Protein 3AHP (pdb70)

InterPro domains:
  IPR004323 Divalent ion tolerance protein, CutA [PF03091] (8-104)
  IPR004323 Divalent ion tolerance protein, CutA [PTHR23419] (7-106)
  IPR011322 Nitrogen regulatory PII-like, alpha/beta [SSF54913] (3-105)
  IPR015867 Nitrogen regulatory protein PII/ATP phosphoribosyltransferase, C-terminal [G3DSA:3.30.70.120] (1-108)

Sequence (640 aa):
KPEQLLIFTTCPDADIACRIATALVEAKLAACVQIGQAVESIYQWDNNICQSHEVPMQIKCMTTDYPAIEQLVITMHPYEVPEFIATPIIGGFGPYLQWIKDNSPSYKPEQLLIFTTCPDADIACRIATALVEAKLAACVQIGQAVESIYQWDNNICQSHEVPMQIKCMTTDYPAIEQLVITMHPYEVPEFIATPIIGGFGPYLQWIKDNSPSYKPEQLLIFTTCPDADIACRIATALVEAKLAACVQIGQAVESIYQWDNNICQSHEVPMQIKCMTTDYPAIEQLVITMHPYEVPEFIATPIIGGFGPYLQWIKDNSPSKPEQLLIFTTCPDADIACRIATALVEAKLAACVQIGQAVESIYQWDNNICQSHEVPMQIKCMTTDYPAIEQLVITMHPYEVPEFIATPIIGGFGPYLQWIKDNSPSYKPEQLLIFTTCPDADIACRIATALVEAKLAACVQIGQAVESIYQWDNNICQSHEVPMQIKCMTTDYPAIEQLVITMHPYEVPEFIATPIIGGFGPYLQWIKDNSPSYKPEQLLIFTTCPDADIACRIATALVEAKLAACVQIGQAVESIYQWDNNICQSHEVPMQIKCMTTDYPAIEQLVITMHPYEVPEFIATPIIGGFGPYLQWIKDNSPS

Organism: NCBI:txid117911

Radius of gyration: 30.04 Å; Cα contacts (8 Å, |Δi|>4): 1533; chains: 6; bounding box: 84×56×71 Å

Foldseek 3Di:
DAQKKKKKFKAQDPVLVVVLQVVCVVVLQFLDKDKDAWDWDWDADPVDIDTGIIIMMITIATPVSVVVNVVSCQVSGPDNDTDMDIDHDDDDPVVVVVSRVVRDPD/DDAQKKKKKFKALDDVLVVVLQVVCCVVLQFVDKDKDAWDWDWDADPRDIDIGIIIMMITIATPVSVVVSCVSSCVSGPDNDTDMDIDHDPDDDPVVVVSRVVSRDD/DAAFKKKKKFKALDVVLVVVLQVVCVVVLLFLHKDKDPWDWDWDDDDPDIDIGTIIMMITIAGPVSVVVSCVSSQVSGPDRPTRIDIDHDDDDPVVVVVSRVVSHDD/DAFKKKKKFKAQDPVLQVVLQCVCVVLLLFVDKDKDAWDWDWDADPNDIDIGIIIMMITIATPVSVVVSCVSVCVSGPDVDTDIDIDDDPDDDVVVVVSRVVSPPD/DQAQKKKKKFKAQDVVLVVVLQVVCVVVLQFVDKDKDAWDWDWDADPNDIDIGIIIMMITIAGPVSVVVSCVSSCVSGPDVDTRMDIDHDPDDDVVVVVSRVVSHDD/DAAQKKKKKFKALDPVLVVVLQVVCVVQLQFVHKDKDDKDWDWDDDDPDTDIGIIIMMITIATPVSVVVSVVRSQVSGPDHDTRIDIDHDDDDDPVVVVSRVVSHPD

B-factor: mean 35.05, std 13.84, range [2.99, 94.91]

Structure (mmCIF, N/CA/C/O backbone):
data_3AHP
#
_entry.id   3AHP
#
_cell.length_a   134.671
_cell.length_b   134.671
_cell.length_c   128.410
_cell.angle_alpha   90.00
_cell.angle_beta   90.00
_cell.angle_gamma   90.00
#
_symmetry.space_group_name_H-M   'P 41 21 2'
#
loop_
_entity.id
_entity.type
_entity.pdbx_description
1 polymer CutA1
2 water water
#
loop_
_atom_site.group_PDB
_atom_site.id
_atom_site.type_symbol
_atom_site.label_atom_id
_atom_site.label_alt_id
_atom_site.label_comp_id
_atom_site.label_asym_id
_atom_site.label_entity_id
_atom_site.label_seq_id
_atom_site.pdbx_PDB_ins_code
_atom_site.Cartn_x
_atom_site.Cartn_y
_atom_site.Cartn_z
_atom_site.occupancy
_atom_site.B_iso_or_equiv
_atom_site.auth_seq_id
_atom_site.auth_comp_id
_atom_site.auth_asym_id
_atom_site.auth_atom_id
_atom_site.pdbx_PDB_model_num
ATOM 1 N N . LYS A 1 3 ? 50.261 -26.656 9.310 1.00 53.13 3 LYS A N 1
ATOM 2 C CA . LYS A 1 3 ? 49.154 -26.719 8.314 1.00 53.83 3 LYS A CA 1
ATOM 3 C C . LYS A 1 3 ? 47.911 -25.958 8.790 1.00 51.11 3 LYS A C 1
ATOM 4 O O . LYS A 1 3 ? 47.386 -26.238 9.852 1.00 51.31 3 LYS A O 1
ATOM 10 N N . PRO A 1 4 ? 47.449 -24.981 8.000 1.00 48.98 4 PRO A N 1
ATOM 11 C CA . PRO A 1 4 ? 46.547 -23.927 8.475 1.00 46.80 4 PRO A CA 1
ATOM 12 C C . PRO A 1 4 ? 45.141 -24.412 8.837 1.00 45.14 4 PRO A C 1
ATOM 13 O O . PRO A 1 4 ? 44.641 -25.372 8.246 1.00 44.30 4 PRO A O 1
ATOM 17 N N . GLU A 1 5 ? 44.497 -23.729 9.778 1.00 43.41 5 GLU A N 1
ATOM 18 C CA . GLU A 1 5 ? 43.072 -23.930 9.991 1.00 42.45 5 GLU A CA 1
ATOM 19 C C . GLU A 1 5 ? 42.261 -23.440 8.790 1.00 39.68 5 GLU A C 1
ATOM 20 O O . GLU A 1 5 ? 41.280 -24.059 8.409 1.00 40.45 5 GLU A O 1
ATOM 26 N N . GLN A 1 6 ? 42.714 -22.373 8.143 1.00 36.73 6 GLN A N 1
ATOM 27 C CA . GLN A 1 6 ? 41.918 -21.761 7.083 1.00 32.48 6 GLN A CA 1
ATOM 28 C C . GLN A 1 6 ? 42.647 -21.477 5.777 1.00 29.22 6 GLN A C 1
ATOM 29 O O . GLN A 1 6 ? 43.854 -21.367 5.754 1.00 27.22 6 GLN A O 1
ATOM 35 N N . LEU A 1 7 ? 41.893 -21.437 4.682 1.00 28.44 7 LEU A N 1
ATOM 36 C CA . LEU A 1 7 ? 42.463 -21.245 3.353 1.00 27.90 7 LEU A CA 1
ATOM 37 C C . LEU A 1 7 ? 41.853 -20.083 2.584 1.00 27.46 7 LEU A C 1
ATOM 38 O O . LEU A 1 7 ? 40.668 -19.750 2.744 1.00 26.67 7 LEU A O 1
ATOM 43 N N . LEU A 1 8 ? 42.676 -19.503 1.714 1.00 27.90 8 LEU A N 1
ATOM 44 C CA . LEU A 1 8 ? 42.211 -18.582 0.678 1.00 27.44 8 LEU A CA 1
ATOM 45 C C . LEU A 1 8 ? 42.372 -19.275 -0.667 1.00 26.46 8 LEU A C 1
ATOM 46 O O . LEU A 1 8 ? 43.460 -19.715 -1.004 1.00 27.45 8 LEU A O 1
ATOM 51 N N . ILE A 1 9 ? 41.267 -19.513 -1.360 1.00 26.01 9 ILE A N 1
ATOM 52 C CA . ILE A 1 9 ? 41.299 -20.278 -2.602 1.00 25.00 9 ILE A CA 1
ATOM 53 C C . ILE A 1 9 ? 41.069 -19.355 -3.790 1.00 25.59 9 ILE A C 1
ATOM 54 O O . ILE A 1 9 ? 40.103 -18.587 -3.803 1.00 26.17 9 ILE A O 1
ATOM 59 N N . PHE A 1 10 ? 41.947 -19.435 -4.784 1.00 24.14 10 PHE A N 1
ATOM 60 C CA . PHE A 1 10 ? 41.786 -18.664 -6.008 1.00 25.77 10 PHE A CA 1
ATOM 61 C C . PHE A 1 10 ? 41.257 -19.540 -7.144 1.00 27.01 10 PHE A C 1
ATOM 62 O O . PHE A 1 10 ? 41.690 -20.679 -7.349 1.00 26.96 10 PHE A O 1
ATOM 70 N N . THR A 1 11 ? 40.309 -19.006 -7.890 1.00 27.94 11 THR A N 1
ATOM 71 C CA . THR A 1 11 ? 39.764 -19.759 -8.999 1.00 28.91 11 THR A CA 1
ATOM 72 C C . THR A 1 11 ? 39.202 -18.812 -10.031 1.00 29.47 11 THR A C 1
ATOM 73 O O . THR A 1 11 ? 39.084 -17.613 -9.798 1.00 28.01 11 THR A O 1
ATOM 77 N N . THR A 1 12 ? 38.836 -19.377 -11.168 1.00 32.31 12 THR A N 1
ATOM 78 C CA . THR A 1 12 ? 38.462 -18.599 -12.323 1.00 33.64 12 THR A CA 1
ATOM 79 C C . THR A 1 12 ? 37.256 -19.258 -12.978 1.00 33.41 12 THR A C 1
ATOM 80 O O . THR A 1 12 ? 37.198 -20.466 -13.069 1.00 33.83 12 THR A O 1
ATOM 84 N N . CYS A 1 13 ? 36.243 -18.470 -13.319 1.00 36.08 13 CYS A N 1
ATOM 85 C CA . CYS A 1 13 ? 35.157 -18.940 -14.188 1.00 37.67 13 CYS A CA 1
ATOM 86 C C . CYS A 1 13 ? 35.152 -18.214 -15.527 1.00 38.29 13 CYS A C 1
ATOM 87 O O . CYS A 1 13 ? 35.566 -17.067 -15.589 1.00 38.94 13 CYS A O 1
ATOM 90 N N . PRO A 1 14 ? 34.597 -18.848 -16.581 1.00 39.30 14 PRO A N 1
ATOM 91 C CA . PRO A 1 14 ? 34.587 -18.276 -17.932 1.00 38.32 14 PRO A CA 1
ATOM 92 C C . PRO A 1 14 ? 33.698 -17.042 -18.054 1.00 37.64 14 PRO A C 1
ATOM 93 O O . PRO A 1 14 ? 33.968 -16.170 -18.874 1.00 37.80 14 PRO A O 1
ATOM 97 N N . ASP A 1 15 ? 32.631 -16.977 -17.273 1.00 37.55 15 ASP A N 1
ATOM 98 C CA . ASP A 1 15 ? 31.822 -15.752 -17.238 1.00 39.05 15 ASP A CA 1
ATOM 99 C C . ASP A 1 15 ? 31.210 -15.495 -15.843 1.00 37.71 15 ASP A C 1
ATOM 100 O O . ASP A 1 15 ? 31.243 -16.373 -14.979 1.00 36.40 15 ASP A O 1
ATOM 105 N N . ALA A 1 16 ? 30.677 -14.291 -15.634 1.00 37.07 16 ALA A N 1
ATOM 106 C CA . ALA A 1 16 ? 30.130 -13.886 -14.332 1.00 39.13 16 ALA A CA 1
ATOM 107 C C . ALA A 1 16 ? 28.938 -14.731 -13.860 1.00 40.04 16 ALA A C 1
ATOM 108 O O . ALA A 1 16 ? 28.783 -14.972 -12.661 1.00 38.51 16 ALA A O 1
ATOM 110 N N . ASP A 1 17 ? 28.098 -15.154 -14.807 1.00 41.82 17 ASP A N 1
ATOM 111 C CA . ASP A 1 17 ? 26.918 -15.954 -14.501 1.00 43.35 17 ASP A CA 1
ATOM 112 C C . ASP A 1 17 ? 27.292 -17.321 -13.937 1.00 42.70 17 ASP A C 1
ATOM 113 O O . ASP A 1 17 ? 26.768 -17.727 -12.900 1.00 42.80 17 ASP A O 1
ATOM 118 N N . ILE A 1 18 ? 28.249 -18.002 -14.556 1.00 41.53 18 ILE A N 1
ATOM 119 C CA . ILE A 1 18 ? 28.646 -19.283 -14.000 1.00 41.77 18 ILE A CA 1
ATOM 120 C C . ILE A 1 18 ? 29.364 -19.145 -12.661 1.00 40.58 18 ILE A C 1
ATOM 121 O O . ILE A 1 18 ? 29.214 -19.990 -11.782 1.00 41.99 18 ILE A O 1
ATOM 126 N N . ALA A 1 19 ? 30.088 -18.050 -12.478 1.00 39.60 19 ALA A N 1
ATOM 127 C CA . ALA A 1 19 ? 30.827 -17.828 -11.238 1.00 37.61 19 ALA A CA 1
ATOM 128 C C . ALA A 1 19 ? 29.867 -17.580 -10.102 1.00 36.11 19 ALA A C 1
ATOM 129 O O . ALA A 1 19 ? 29.984 -18.170 -9.047 1.00 36.23 19 ALA A O 1
ATOM 131 N N . CYS A 1 20 ? 28.908 -16.703 -10.337 1.00 36.16 20 CYS A N 1
ATOM 132 C CA . CYS A 1 20 ? 27.920 -16.348 -9.340 1.00 37.49 20 CYS A CA 1
ATOM 133 C C . CYS A 1 20 ? 27.056 -17.549 -8.918 1.00 37.81 20 CYS A C 1
ATOM 134 O O . CYS A 1 20 ? 26.802 -17.767 -7.729 1.00 38.07 20 CYS A O 1
ATOM 137 N N . ARG A 1 21 ? 26.674 -18.388 -9.869 1.00 37.55 21 ARG A N 1
ATOM 138 C CA . ARG A 1 21 ? 25.899 -19.543 -9.491 1.00 37.86 21 ARG A CA 1
ATOM 139 C C . ARG A 1 21 ? 26.699 -20.662 -8.809 1.00 36.36 21 ARG A C 1
ATOM 140 O O . ARG A 1 21 ? 26.192 -21.317 -7.897 1.00 36.43 21 ARG A O 1
ATOM 148 N N . ILE A 1 22 ? 27.995 -20.730 -9.086 1.00 34.68 22 ILE A N 1
ATOM 149 C CA . ILE A 1 22 ? 28.895 -21.554 -8.267 1.00 33.97 22 ILE A CA 1
ATOM 150 C C . ILE A 1 22 ? 29.185 -20.982 -6.866 1.00 34.33 22 ILE A C 1
ATOM 151 O O . ILE A 1 22 ? 29.295 -21.725 -5.895 1.00 34.70 22 ILE A O 1
ATOM 156 N N . ALA A 1 23 ? 29.352 -19.670 -6.763 1.00 34.20 23 ALA A N 1
ATOM 157 C CA . ALA A 1 23 ? 29.516 -19.046 -5.451 1.00 34.12 23 ALA A CA 1
ATOM 158 C C . ALA A 1 23 ? 28.299 -19.301 -4.558 1.00 34.19 23 ALA A C 1
ATOM 159 O O . ALA A 1 23 ? 28.449 -19.527 -3.361 1.00 33.12 23 ALA A O 1
ATOM 161 N N . THR A 1 24 ? 27.102 -19.209 -5.139 1.00 34.40 24 THR A N 1
ATOM 162 C CA . THR A 1 24 ? 25.860 -19.322 -4.381 1.00 34.73 24 THR A CA 1
ATOM 163 C C . THR A 1 24 ? 25.690 -20.732 -3.841 1.00 34.39 24 THR A C 1
ATOM 164 O O . THR A 1 24 ? 25.320 -20.924 -2.686 1.00 35.17 24 THR A O 1
ATOM 168 N N . ALA A 1 25 ? 26.018 -21.698 -4.650 1.00 33.17 25 ALA A N 1
ATOM 169 C CA . ALA A 1 25 ? 26.005 -23.056 -4.234 1.00 32.39 25 ALA A CA 1
ATOM 170 C C . ALA A 1 25 ? 26.909 -23.270 -3.071 1.00 31.95 25 ALA A C 1
ATOM 171 O O . ALA A 1 25 ? 26.556 -23.879 -2.128 1.00 33.21 25 ALA A O 1
ATOM 173 N N . LEU A 1 26 ? 28.092 -22.744 -3.148 1.00 20.00 26 LEU A N 1
ATOM 174 C CA . LEU A 1 26 ? 29.117 -23.058 -2.213 1.00 20.00 26 LEU A CA 1
ATOM 175 C C . LEU A 1 26 ? 28.778 -22.395 -0.904 1.00 20.00 26 LEU A C 1
ATOM 176 O O . LEU A 1 26 ? 29.218 -22.793 0.123 1.00 32.65 26 LEU A O 1
ATOM 181 N N . VAL A 1 27 ? 27.980 -21.362 -0.946 1.00 33.58 27 VAL A N 1
ATOM 182 C CA . VAL A 1 27 ? 27.637 -20.694 0.261 1.00 35.87 27 VAL A CA 1
ATOM 183 C C . VAL A 1 27 ? 26.315 -21.090 0.851 1.00 37.12 27 VAL A C 1
ATOM 184 O O . VAL A 1 27 ? 26.141 -21.060 2.031 1.00 38.91 27 VAL A O 1
ATOM 188 N N . GLU A 1 28 ? 25.395 -21.504 0.009 1.00 37.73 28 GLU A N 1
ATOM 189 C CA . GLU A 1 28 ? 24.196 -22.252 0.397 1.00 37.04 28 GLU A CA 1
ATOM 190 C C . GLU A 1 28 ? 24.566 -23.540 1.109 1.00 35.06 28 GLU A C 1
ATOM 191 O O . GLU A 1 28 ? 23.898 -23.947 2.052 1.00 36.10 28 GLU A O 1
ATOM 197 N N . ALA A 1 29 ? 25.649 -24.166 0.669 1.00 33.06 29 ALA A N 1
ATOM 198 C CA . ALA A 1 29 ? 26.084 -25.427 1.240 1.00 31.00 29 ALA A CA 1
ATOM 199 C C . ALA A 1 29 ? 26.917 -25.186 2.497 1.00 30.57 29 ALA A C 1
ATOM 200 O O . ALA A 1 29 ? 27.395 -26.126 3.126 1.00 29.90 29 ALA A O 1
ATOM 202 N N . LYS A 1 30 ? 27.102 -23.915 2.846 1.00 31.05 30 LYS A N 1
ATOM 203 C CA . LYS A 1 30 ? 27.914 -23.516 4.002 1.00 30.87 30 LYS A CA 1
ATOM 204 C C . LYS A 1 30 ? 29.340 -24.060 3.922 1.00 30.82 30 LYS A C 1
ATOM 205 O O . LYS A 1 30 ? 29.947 -24.412 4.938 1.00 30.53 30 LYS A O 1
ATOM 211 N N . LEU A 1 31 ? 29.869 -24.134 2.703 1.00 30.81 31 LEU A N 1
ATOM 212 C CA . LEU A 1 31 ? 31.196 -24.689 2.493 1.00 31.23 31 LEU A CA 1
ATOM 213 C C . LEU A 1 31 ? 32.187 -23.531 2.414 1.00 32.27 31 LEU A C 1
ATOM 214 O O . LEU A 1 31 ? 33.328 -23.627 2.879 1.00 32.76 31 LEU A O 1
ATOM 219 N N . ALA A 1 32 ? 31.707 -22.395 1.929 1.00 31.75 32 ALA A N 1
ATOM 220 C CA . ALA A 1 32 ? 32.472 -21.176 2.055 1.00 32.67 32 ALA A CA 1
ATOM 221 C C . ALA A 1 32 ? 31.671 -20.110 2.789 1.00 32.36 32 ALA A C 1
ATOM 222 O O . ALA A 1 32 ? 30.453 -19.974 2.586 1.00 30.48 32 ALA A O 1
ATOM 224 N N . ALA A 1 33 ? 32.380 -19.377 3.647 1.00 31.79 33 ALA A N 1
ATOM 225 C CA . ALA A 1 33 ? 31.810 -18.309 4.449 1.00 31.62 33 ALA A CA 1
ATOM 226 C C . ALA A 1 33 ? 31.520 -17.131 3.545 1.00 31.89 33 ALA A C 1
ATOM 227 O O . ALA A 1 33 ? 30.493 -16.466 3.667 1.00 33.20 33 ALA A O 1
ATOM 229 N N . CYS A 1 34 ? 32.439 -16.901 2.617 1.00 31.18 34 CYS A N 1
ATOM 230 C CA . CYS A 1 34 ? 32.361 -15.795 1.705 1.00 30.69 34 CYS A CA 1
ATOM 231 C C . CYS A 1 34 ? 33.091 -16.143 0.410 1.00 30.32 34 CYS A C 1
ATOM 232 O O . CYS A 1 34 ? 34.181 -16.730 0.413 1.00 29.36 34 CYS A O 1
ATOM 235 N N . VAL A 1 35 ? 32.471 -15.771 -0.701 1.00 29.22 35 VAL A N 1
ATOM 236 C CA . VAL A 1 35 ? 33.103 -15.857 -1.993 1.00 28.28 35 VAL A CA 1
ATOM 237 C C . VAL A 1 35 ? 33.132 -14.478 -2.633 1.00 27.52 35 VAL A C 1
ATOM 238 O O . VAL A 1 35 ? 32.134 -13.763 -2.637 1.00 27.87 35 VAL A O 1
ATOM 242 N N . GLN A 1 36 ? 34.311 -14.078 -3.086 1.00 27.06 36 GLN A N 1
ATOM 243 C CA . GLN A 1 36 ? 34.485 -12.796 -3.756 1.00 26.60 36 GLN A CA 1
ATOM 244 C C . GLN A 1 36 ? 34.593 -13.043 -5.267 1.00 26.33 36 GLN A C 1
ATOM 245 O O . GLN A 1 36 ? 35.325 -13.924 -5.717 1.00 25.47 36 GLN A O 1
ATOM 251 N N . ILE A 1 37 ? 33.759 -12.359 -6.034 1.00 25.53 37 ILE A N 1
ATOM 252 C CA . ILE A 1 37 ? 33.859 -12.423 -7.468 1.00 25.82 37 ILE A CA 1
ATOM 253 C C . ILE A 1 37 ? 34.353 -11.105 -8.002 1.00 26.72 37 ILE A C 1
ATOM 254 O O . ILE A 1 37 ? 33.729 -10.066 -7.783 1.00 28.01 37 ILE A O 1
ATOM 259 N N . GLY A 1 38 ? 35.466 -11.153 -8.720 1.00 27.17 38 GLY A N 1
ATOM 260 C CA . GLY A 1 38 ? 36.072 -9.948 -9.250 1.00 25.65 38 GLY A CA 1
ATOM 261 C C . GLY A 1 38 ? 35.499 -9.650 -10.607 1.00 25.11 38 GLY A C 1
ATOM 262 O O . GLY A 1 38 ? 34.787 -10.466 -11.200 1.00 26.13 38 GLY A O 1
ATOM 263 N N . GLN A 1 39 ? 35.818 -8.476 -11.116 1.00 25.27 39 GLN A N 1
ATOM 264 C CA . GLN A 1 39 ? 35.507 -8.152 -12.485 1.00 23.90 39 GLN A CA 1
ATOM 265 C C . GLN A 1 39 ? 36.568 -8.740 -13.346 1.00 22.37 39 GLN A C 1
ATOM 266 O O . GLN A 1 39 ? 37.575 -9.215 -12.847 1.00 23.06 39 GLN A O 1
ATOM 272 N N . ALA A 1 40 ? 36.286 -8.794 -14.635 1.00 22.99 40 ALA A N 1
ATOM 273 C CA . ALA A 1 40 ? 37.030 -9.631 -15.566 1.00 22.65 40 ALA A CA 1
ATOM 274 C C . ALA A 1 40 ? 38.545 -9.376 -15.623 1.00 22.05 40 ALA A C 1
ATOM 275 O O . ALA A 1 40 ? 39.068 -8.286 -15.355 1.00 21.43 40 ALA A O 1
ATOM 277 N N . VAL A 1 41 ? 39.205 -10.359 -16.181 1.00 22.43 41 VAL A N 1
ATOM 278 C CA . VAL A 1 41 ? 40.566 -10.627 -15.892 1.00 23.72 41 VAL A CA 1
ATOM 279 C C . VAL A 1 41 ? 41.033 -11.340 -17.149 1.00 25.27 41 VAL A C 1
ATOM 280 O O . VAL A 1 41 ? 40.259 -12.037 -17.794 1.00 23.98 41 VAL A O 1
ATOM 284 N N . GLU A 1 42 ? 42.225 -11.004 -17.608 1.00 28.65 42 GLU A N 1
ATOM 285 C CA . GLU A 1 42 ? 42.773 -11.648 -18.786 1.00 31.68 42 GLU A CA 1
ATOM 286 C C . GLU A 1 42 ? 43.752 -12.756 -18.371 1.00 31.35 42 GLU A C 1
ATOM 287 O O . GLU A 1 42 ? 44.694 -12.527 -17.616 1.00 32.19 42 GLU A O 1
ATOM 293 N N . SER A 1 43 ? 43.410 -13.991 -18.697 1.00 32.43 43 SER A N 1
ATOM 294 C CA . SER A 1 43 ? 44.313 -15.103 -18.449 1.00 33.57 43 SER A CA 1
ATOM 295 C C . SER A 1 43 ? 45.119 -15.422 -19.698 1.00 33.69 43 SER A C 1
ATOM 296 O O . SER A 1 43 ? 44.572 -15.517 -20.787 1.00 32.87 43 SER A O 1
ATOM 299 N N . ILE A 1 44 ? 46.425 -15.572 -19.534 1.00 35.33 44 ILE A N 1
ATOM 300 C CA . ILE A 1 44 ? 47.307 -15.878 -20.653 1.00 37.24 44 ILE A CA 1
ATOM 301 C C . ILE A 1 44 ? 48.047 -17.170 -20.357 1.00 39.02 44 ILE A C 1
ATOM 302 O O . ILE A 1 44 ? 48.640 -17.320 -19.293 1.00 38.16 44 ILE A O 1
ATOM 307 N N . TYR A 1 45 ? 47.964 -18.113 -21.292 1.00 43.57 45 TYR A N 1
ATOM 308 C CA . TYR A 1 45 ? 48.394 -19.499 -21.072 1.00 47.53 45 TYR A CA 1
ATOM 309 C C . TYR A 1 45 ? 48.676 -20.205 -22.411 1.00 50.31 45 TYR A C 1
ATOM 310 O O . TYR A 1 45 ? 48.277 -19.715 -23.472 1.00 48.71 45 TYR A O 1
ATOM 319 N N . GLN A 1 46 ? 49.355 -21.353 -22.351 1.00 54.64 46 GLN A N 1
ATOM 320 C CA . GLN A 1 46 ? 49.720 -22.115 -23.546 1.00 59.49 46 GLN A CA 1
ATOM 321 C C . GLN A 1 46 ? 48.887 -23.401 -23.626 1.00 62.97 46 GLN A C 1
ATOM 322 O O . GLN A 1 46 ? 48.804 -24.139 -22.640 1.00 62.49 46 GLN A O 1
ATOM 328 N N . TRP A 1 47 ? 48.246 -23.646 -24.775 1.00 67.61 47 TRP A N 1
ATOM 329 C CA . TRP A 1 47 ? 47.350 -24.812 -24.938 1.00 73.15 47 TRP A CA 1
ATOM 330 C C . TRP A 1 47 ? 47.733 -25.791 -26.046 1.00 74.04 47 TRP A C 1
ATOM 331 O O . TRP A 1 47 ? 47.669 -27.008 -25.849 1.00 74.61 47 TRP A O 1
ATOM 342 N N . ASP A 1 48 ? 48.014 -25.270 -27.238 1.00 75.44 48 ASP A N 1
ATOM 343 C CA . ASP A 1 48 ? 48.423 -26.117 -28.363 1.00 76.20 48 ASP A CA 1
ATOM 344 C C . ASP A 1 48 ? 49.921 -25.971 -28.633 1.00 75.93 48 ASP A C 1
ATOM 345 O O . ASP A 1 48 ? 50.372 -26.126 -29.768 1.00 76.09 48 ASP A O 1
ATOM 350 N N . ASN A 1 49 ? 50.684 -25.629 -27.600 1.00 74.98 49 ASN A N 1
ATOM 351 C CA . ASN A 1 49 ? 51.971 -24.993 -27.823 1.00 74.75 49 ASN A CA 1
ATOM 352 C C . ASN A 1 49 ? 51.756 -23.621 -28.488 1.00 74.29 49 ASN A C 1
ATOM 353 O O . ASN A 1 49 ? 52.672 -23.065 -29.121 1.00 74.26 49 ASN A O 1
ATOM 358 N N . ASN A 1 50 ? 50.527 -23.106 -28.360 1.00 72.63 50 ASN A N 1
ATOM 359 C CA . ASN A 1 50 ? 50.153 -21.759 -28.818 1.00 70.61 50 ASN A CA 1
ATOM 360 C C . ASN A 1 50 ? 49.680 -20.853 -27.666 1.00 69.38 50 ASN A C 1
ATOM 361 O O . ASN A 1 50 ? 49.165 -21.331 -26.655 1.00 69.13 50 ASN A O 1
ATOM 366 N N . ILE A 1 51 ? 49.799 -19.542 -27.867 1.00 67.55 51 ILE A N 1
ATOM 367 C CA . ILE A 1 51 ? 49.531 -18.549 -26.831 1.00 65.66 51 ILE A CA 1
ATOM 368 C C . ILE A 1 51 ? 48.056 -18.144 -26.844 1.00 63.57 51 ILE A C 1
ATOM 369 O O . ILE A 1 51 ? 47.583 -17.574 -27.818 1.00 63.32 51 ILE A O 1
ATOM 374 N N . CYS A 1 52 ? 47.346 -18.389 -25.745 1.00 61.25 52 CYS A N 1
ATOM 375 C CA . CYS A 1 52 ? 45.908 -18.118 -25.695 1.00 59.08 52 CYS A CA 1
ATOM 376 C C . CYS A 1 52 ? 45.530 -17.005 -24.739 1.00 56.36 52 CYS A C 1
ATOM 377 O O . CYS A 1 52 ? 46.233 -16.736 -23.769 1.00 55.91 52 CYS A O 1
ATOM 380 N N . GLN A 1 53 ? 44.357 -16.437 -24.973 1.00 54.40 53 GLN A N 1
ATOM 381 C CA . GLN A 1 53 ? 43.881 -15.285 -24.236 1.00 53.37 53 GLN A CA 1
ATOM 382 C C . GLN A 1 53 ? 42.379 -15.450 -23.989 1.00 51.92 53 GLN A C 1
ATOM 383 O O . GLN A 1 53 ? 41.562 -15.177 -24.872 1.00 52.86 53 GLN A O 1
ATOM 389 N N . SER A 1 54 ? 42.022 -15.906 -22.792 1.00 49.38 54 SER A N 1
ATOM 390 C CA . SER A 1 54 ? 40.627 -15.952 -22.351 1.00 46.31 54 SER A CA 1
ATOM 391 C C . SER A 1 54 ? 40.250 -14.824 -21.385 1.00 44.21 54 SER A C 1
ATOM 392 O O . SER A 1 54 ? 41.021 -14.472 -20.500 1.00 42.65 54 SER A O 1
ATOM 395 N N . HIS A 1 55 ? 39.030 -14.307 -21.526 1.00 43.73 55 HIS A N 1
ATOM 396 C CA . HIS A 1 55 ? 38.395 -13.465 -20.503 1.00 42.06 55 HIS A CA 1
ATOM 397 C C . HIS A 1 55 ? 37.572 -14.275 -19.498 1.00 39.40 55 HIS A C 1
ATOM 398 O O . HIS A 1 55 ? 36.711 -15.047 -19.870 1.00 41.44 55 HIS A O 1
ATOM 405 N N . GLU A 1 56 ? 37.823 -14.059 -18.225 1.00 37.88 56 GLU A N 1
ATOM 406 C CA . GLU A 1 56 ? 37.355 -14.893 -17.158 1.00 34.79 56 GLU A CA 1
ATOM 407 C C . GLU A 1 56 ? 37.007 -14.038 -15.980 1.00 33.36 56 GLU A C 1
ATOM 408 O O . GLU A 1 56 ? 37.414 -12.941 -15.916 1.00 32.58 56 GLU A O 1
ATOM 414 N N . VAL A 1 57 ? 36.217 -14.531 -15.047 1.00 20.00 57 VAL A N 1
ATOM 415 C CA . VAL A 1 57 ? 36.091 -13.849 -13.776 1.00 20.00 57 VAL A CA 1
ATOM 416 C C . VAL A 1 57 ? 36.685 -14.571 -12.622 1.00 20.00 57 VAL A C 1
ATOM 417 O O . VAL A 1 57 ? 36.518 -15.741 -12.464 1.00 31.29 57 VAL A O 1
ATOM 421 N N . PRO A 1 58 ? 37.386 -13.833 -11.801 1.00 30.20 58 PRO A N 1
ATOM 422 C CA . PRO A 1 58 ? 38.178 -14.454 -10.790 1.00 28.37 58 PRO A CA 1
ATOM 423 C C . PRO A 1 58 ? 37.361 -14.599 -9.543 1.00 27.82 58 PRO A C 1
ATOM 424 O O . PRO A 1 58 ? 36.477 -13.851 -9.267 1.00 26.04 58 PRO A O 1
ATOM 428 N N . MET A 1 59 ? 37.669 -15.624 -8.798 1.00 27.45 59 MET A N 1
ATOM 429 C CA . MET A 1 59 ? 36.959 -15.860 -7.551 1.00 27.51 59 MET A CA 1
ATOM 430 C C . MET A 1 59 ? 37.935 -16.069 -6.423 1.00 26.40 59 MET A C 1
ATOM 431 O O . MET A 1 59 ? 38.984 -16.698 -6.604 1.00 27.00 59 MET A O 1
ATOM 436 N N . GLN A 1 60 ? 37.581 -15.533 -5.261 1.00 25.73 60 GLN A N 1
ATOM 437 C CA . GLN A 1 60 ? 38.254 -15.857 -4.011 1.00 25.65 60 GLN A CA 1
ATOM 438 C C . GLN A 1 60 ? 37.295 -16.474 -2.995 1.00 25.49 60 GLN A C 1
ATOM 439 O O . GLN A 1 60 ? 36.276 -15.877 -2.646 1.00 24.41 60 GLN A O 1
ATOM 445 N N . ILE A 1 61 ? 37.705 -17.600 -2.429 1.00 25.11 61 ILE A N 1
ATOM 446 C CA . ILE A 1 61 ? 36.874 -18.340 -1.511 1.00 25.58 61 ILE A CA 1
ATOM 447 C C . ILE A 1 61 ? 37.574 -18.407 -0.168 1.00 26.93 61 ILE A C 1
ATOM 448 O O . ILE A 1 61 ? 38.740 -18.797 -0.082 1.00 26.94 61 ILE A O 1
ATOM 453 N N . LYS A 1 62 ? 36.875 -17.969 0.874 1.00 27.85 62 LYS A N 1
ATOM 454 C CA . LYS A 1 62 ? 37.393 -18.072 2.231 1.00 28.23 62 LYS A CA 1
ATOM 455 C C . LYS A 1 62 ? 36.663 -19.182 2.956 1.00 28.12 62 LYS A C 1
ATOM 456 O O . LYS A 1 62 ? 35.441 -19.257 2.931 1.00 28.77 62 LYS A O 1
ATOM 462 N N . CYS A 1 63 ? 37.425 -20.075 3.561 1.00 28.82 63 CYS A N 1
ATOM 463 C CA . CYS A 1 63 ? 36.892 -21.344 3.962 1.00 29.18 63 CYS A CA 1
ATOM 464 C C . CYS A 1 63 ? 37.802 -22.015 4.980 1.00 30.11 63 CYS A C 1
ATOM 465 O O . CYS A 1 63 ? 38.963 -21.632 5.147 1.00 28.64 63 CYS A O 1
ATOM 468 N N . MET A 1 64 ? 37.269 -23.044 5.633 1.00 31.24 64 MET A N 1
ATOM 469 C CA . MET A 1 64 ? 38.062 -23.889 6.517 1.00 30.45 64 MET A CA 1
ATOM 470 C C . MET A 1 64 ? 38.756 -24.973 5.703 1.00 30.08 64 MET A C 1
ATOM 471 O O . MET A 1 64 ? 38.182 -25.501 4.758 1.00 28.77 64 MET A O 1
ATOM 476 N N . THR A 1 65 ? 40.036 -25.197 5.992 1.00 31.00 65 THR A N 1
ATOM 477 C CA . THR A 1 65 ? 40.829 -26.236 5.333 1.00 31.42 65 THR A CA 1
ATOM 478 C C . THR A 1 65 ? 40.084 -27.563 5.339 1.00 32.38 65 THR A C 1
ATOM 479 O O . THR A 1 65 ? 40.060 -28.312 4.363 1.00 33.97 65 THR A O 1
ATOM 483 N N . THR A 1 66 ? 39.449 -27.828 6.459 1.00 32.89 66 THR A N 1
ATOM 484 C CA . THR A 1 66 ? 38.742 -29.063 6.662 1.00 33.08 66 THR A CA 1
ATOM 485 C C . THR A 1 66 ? 37.615 -29.305 5.618 1.00 33.63 66 THR A C 1
ATOM 486 O O . THR A 1 66 ? 37.415 -30.434 5.162 1.00 33.78 66 THR A O 1
ATOM 490 N N . ASP A 1 67 ? 36.962 -28.235 5.162 1.00 32.83 67 ASP A N 1
ATOM 491 C CA . ASP A 1 67 ? 35.988 -28.332 4.076 1.00 32.24 67 ASP A CA 1
ATOM 492 C C . ASP A 1 67 ? 36.556 -28.378 2.642 1.00 32.86 67 ASP A C 1
ATOM 493 O O . ASP A 1 67 ? 35.785 -28.461 1.671 1.00 31.85 67 ASP A O 1
ATOM 498 N N . TYR A 1 68 ? 37.881 -28.356 2.499 1.00 32.82 68 TYR A N 1
ATOM 499 C CA . TYR A 1 68 ? 38.494 -28.187 1.175 1.00 33.34 68 TYR A CA 1
ATOM 500 C C . TYR A 1 68 ? 38.074 -29.237 0.124 1.00 33.88 68 TYR A C 1
ATOM 501 O O . TYR A 1 68 ? 37.792 -28.890 -1.033 1.00 34.94 68 TYR A O 1
ATOM 510 N N . PRO A 1 69 ? 38.076 -30.529 0.500 1.00 32.99 69 PRO A N 1
ATOM 511 C CA . PRO A 1 69 ? 37.758 -31.519 -0.530 1.00 32.18 69 PRO A CA 1
ATOM 512 C C . PRO A 1 69 ? 36.363 -31.313 -1.152 1.00 32.23 69 PRO A C 1
ATOM 513 O O . PRO A 1 69 ? 36.155 -31.588 -2.342 1.00 32.49 69 PRO A O 1
ATOM 517 N N . ALA A 1 70 ? 35.425 -30.794 -0.373 1.00 31.39 70 ALA A N 1
ATOM 518 C CA . ALA A 1 70 ? 34.057 -30.665 -0.853 1.00 31.19 70 ALA A CA 1
ATOM 519 C C . ALA A 1 70 ? 33.963 -29.435 -1.734 1.00 30.19 70 ALA A C 1
ATOM 520 O O . ALA A 1 70 ? 33.310 -29.448 -2.778 1.00 29.14 70 ALA A O 1
ATOM 522 N N . ILE A 1 71 ? 34.618 -28.369 -1.287 1.00 29.72 71 ILE A N 1
ATOM 523 C CA . ILE A 1 71 ? 34.721 -27.147 -2.056 1.00 29.06 71 ILE A CA 1
ATOM 524 C C . ILE A 1 71 ? 35.392 -27.435 -3.387 1.00 27.44 71 ILE A C 1
ATOM 525 O O . ILE A 1 71 ? 34.866 -27.107 -4.444 1.00 26.86 71 ILE A O 1
ATOM 530 N N . GLU A 1 72 ? 36.497 -28.156 -3.342 1.00 26.64 72 GLU A N 1
ATOM 531 C CA . GLU A 1 72 ? 37.111 -28.606 -4.574 1.00 27.47 72 GLU A CA 1
ATOM 532 C C . GLU A 1 72 ? 36.121 -29.310 -5.522 1.00 28.63 72 GLU A C 1
ATOM 533 O O . GLU A 1 72 ? 35.872 -28.827 -6.621 1.00 30.54 72 GLU A O 1
ATOM 539 N N . GLN A 1 73 ? 35.553 -30.428 -5.127 1.00 28.34 73 GLN A N 1
ATOM 540 C CA . GLN A 1 73 ? 34.626 -31.143 -5.945 1.00 28.88 73 GLN A CA 1
ATOM 541 C C . GLN A 1 73 ? 33.461 -30.321 -6.398 1.00 30.11 73 GLN A C 1
ATOM 542 O O . GLN A 1 73 ? 32.992 -30.452 -7.487 1.00 30.09 73 GLN A O 1
ATOM 548 N N . LEU A 1 74 ? 32.944 -29.474 -5.557 1.00 20.00 74 LEU A N 1
ATOM 549 C CA . LEU A 1 74 ? 31.766 -28.765 -5.939 1.00 20.00 74 LEU A CA 1
ATOM 550 C C . LEU A 1 74 ? 32.055 -27.869 -7.080 1.00 20.00 74 LEU A C 1
ATOM 551 O O . LEU A 1 74 ? 31.348 -27.817 -8.038 1.00 32.52 74 LEU A O 1
ATOM 556 N N . VAL A 1 75 ? 33.136 -27.143 -6.944 1.00 20.00 75 VAL A N 1
ATOM 557 C CA . VAL A 1 75 ? 33.544 -26.164 -7.895 1.00 20.00 75 VAL A CA 1
ATOM 558 C C . VAL A 1 75 ? 33.938 -26.832 -9.167 1.00 20.00 75 VAL A C 1
ATOM 559 O O . VAL A 1 75 ? 33.625 -26.367 -10.210 1.00 34.28 75 VAL A O 1
ATOM 563 N N . ILE A 1 76 ? 34.613 -27.950 -9.086 1.00 32.74 76 ILE A N 1
ATOM 564 C CA . ILE A 1 76 ? 35.162 -28.599 -10.261 1.00 33.55 76 ILE A CA 1
ATOM 565 C C . ILE A 1 76 ? 34.175 -29.351 -11.147 1.00 34.84 76 ILE A C 1
ATOM 566 O O . ILE A 1 76 ? 34.247 -29.307 -12.345 1.00 35.53 76 ILE A O 1
ATOM 571 N N . THR A 1 77 ? 33.296 -30.105 -10.531 1.00 34.73 77 THR A N 1
ATOM 572 C CA . THR A 1 77 ? 32.099 -30.642 -11.148 1.00 34.29 77 THR A CA 1
ATOM 573 C C . THR A 1 77 ? 31.194 -29.582 -11.797 1.00 33.42 77 THR A C 1
ATOM 574 O O . THR A 1 77 ? 30.694 -29.795 -12.909 1.00 32.72 77 THR A O 1
ATOM 578 N N . MET A 1 78 ? 30.949 -28.471 -11.105 1.00 31.12 78 MET A N 1
ATOM 579 C CA . MET A 1 78 ? 30.106 -27.422 -11.676 1.00 32.11 78 MET A CA 1
ATOM 580 C C . MET A 1 78 ? 30.814 -26.614 -12.755 1.00 33.24 78 MET A C 1
ATOM 581 O O . MET A 1 78 ? 30.167 -25.911 -13.530 1.00 31.99 78 MET A O 1
ATOM 586 N N . HIS A 1 79 ? 32.146 -26.618 -12.731 1.00 35.13 79 HIS A N 1
ATOM 587 C CA . HIS A 1 79 ? 32.909 -25.841 -13.701 1.00 36.84 79 HIS A CA 1
ATOM 588 C C . HIS A 1 79 ? 32.873 -26.517 -15.065 1.00 38.09 79 HIS A C 1
ATOM 589 O O . HIS A 1 79 ? 33.077 -27.732 -15.159 1.00 38.25 79 HIS A O 1
ATOM 596 N N . PRO A 1 80 ? 32.651 -25.724 -16.128 1.00 38.98 80 PRO A N 1
ATOM 597 C CA . PRO A 1 80 ? 32.581 -26.251 -17.495 1.00 39.11 80 PRO A CA 1
ATOM 598 C C . PRO A 1 80 ? 33.888 -26.859 -18.036 1.00 39.61 80 PRO A C 1
ATOM 599 O O . PRO A 1 80 ? 33.817 -27.829 -18.794 1.00 41.57 80 PRO A O 1
ATOM 603 N N . TYR A 1 81 ? 35.053 -26.356 -17.617 1.00 38.43 81 TYR A N 1
ATOM 604 C CA . TYR A 1 81 ? 36.342 -26.915 -18.066 1.00 39.29 81 TYR A CA 1
ATOM 605 C C . TYR A 1 81 ? 36.698 -28.200 -17.343 1.00 38.98 81 TYR A C 1
ATOM 606 O O . TYR A 1 81 ? 36.446 -28.336 -16.146 1.00 38.17 81 TYR A O 1
ATOM 615 N N . GLU A 1 82 ? 37.417 -29.065 -18.055 1.00 39.27 82 GLU A N 1
ATOM 616 C CA . GLU A 1 82 ? 37.926 -30.304 -17.504 1.00 40.04 82 GLU A CA 1
ATOM 617 C C . GLU A 1 82 ? 38.889 -30.058 -16.363 1.00 38.70 82 GLU A C 1
ATOM 618 O O . GLU A 1 82 ? 38.839 -30.758 -15.352 1.00 39.43 82 GLU A O 1
ATOM 624 N N . VAL A 1 83 ? 39.848 -29.161 -16.571 1.00 36.79 83 VAL A N 1
ATOM 625 C CA . VAL A 1 83 ? 40.819 -28.854 -15.516 1.00 35.12 83 VAL A CA 1
ATOM 626 C C . VAL A 1 83 ? 41.017 -27.366 -15.277 1.00 33.28 83 VAL A C 1
ATOM 627 O O . VAL A 1 83 ? 41.892 -26.746 -15.853 1.00 32.12 83 VAL A O 1
ATOM 631 N N . PRO A 1 84 ? 40.144 -26.781 -14.450 1.00 33.69 84 PRO A N 1
ATOM 632 C CA . PRO A 1 84 ? 40.083 -25.341 -14.252 1.00 32.72 84 PRO A CA 1
ATOM 633 C C . PRO A 1 84 ? 41.140 -24.898 -13.248 1.00 30.73 84 PRO A C 1
ATOM 634 O O . PRO A 1 84 ? 41.782 -25.735 -12.614 1.00 29.45 84 PRO A O 1
ATOM 638 N N . GLU A 1 85 ? 41.361 -23.595 -13.154 1.00 28.42 85 GLU A N 1
ATOM 639 C CA . GLU A 1 85 ? 42.324 -23.079 -12.200 1.00 27.57 85 GLU A CA 1
ATOM 640 C C . GLU A 1 85 ? 41.706 -23.092 -10.807 1.00 26.22 85 GLU A C 1
ATOM 641 O O . GLU A 1 85 ? 40.564 -22.673 -10.601 1.00 26.28 85 GLU A O 1
ATOM 647 N N . PHE A 1 86 ? 42.425 -23.696 -9.877 1.00 24.64 86 PHE A N 1
ATOM 648 C CA . PHE A 1 86 ? 41.923 -23.867 -8.539 1.00 24.22 86 PHE A CA 1
ATOM 649 C C . PHE A 1 86 ? 43.120 -24.079 -7.633 1.00 23.96 86 PHE A C 1
ATOM 650 O O . PHE A 1 86 ? 43.833 -25.064 -7.778 1.00 25.39 86 PHE A O 1
ATOM 658 N N . ILE A 1 87 ? 43.446 -23.079 -6.823 1.00 23.71 87 ILE A N 1
ATOM 659 C CA . ILE A 1 87 ? 44.647 -23.167 -6.004 1.00 24.71 87 ILE A CA 1
ATOM 660 C C . ILE A 1 87 ? 44.412 -22.703 -4.570 1.00 24.71 87 ILE A C 1
ATOM 661 O O . ILE A 1 87 ? 43.616 -21.806 -4.313 1.00 25.17 87 ILE A O 1
ATOM 666 N N . ALA A 1 88 ? 45.060 -23.375 -3.631 1.00 24.79 88 ALA A N 1
ATOM 667 C CA . ALA A 1 88 ? 44.916 -23.030 -2.233 1.00 25.33 88 ALA A CA 1
ATOM 668 C C . ALA A 1 88 ? 46.107 -22.244 -1.687 1.00 24.57 88 ALA A C 1
ATOM 669 O O . ALA A 1 88 ? 47.258 -22.609 -1.881 1.00 22.51 88 ALA A O 1
ATOM 671 N N . THR A 1 89 ? 45.782 -21.243 -0.888 1.00 26.03 89 THR A N 1
ATOM 672 C CA . THR A 1 89 ? 46.748 -20.415 -0.193 1.00 28.24 89 THR A CA 1
ATOM 673 C C . THR A 1 89 ? 46.437 -20.373 1.326 1.00 28.65 89 THR A C 1
ATOM 674 O O . THR A 1 89 ? 45.263 -20.360 1.738 1.00 28.69 89 THR A O 1
ATOM 678 N N . PRO A 1 90 ? 47.483 -20.384 2.167 1.00 27.88 90 PRO A N 1
ATOM 679 C CA . PRO A 1 90 ? 47.247 -20.401 3.606 1.00 26.98 90 PRO A CA 1
ATOM 680 C C . PRO A 1 90 ? 46.745 -19.053 4.130 1.00 26.82 90 PRO A C 1
ATOM 681 O O . PRO A 1 90 ? 47.271 -17.996 3.761 1.00 27.04 90 PRO A O 1
ATOM 685 N N . ILE A 1 91 ? 45.742 -19.088 4.991 1.00 25.47 91 ILE A N 1
ATOM 686 C CA . ILE A 1 91 ? 45.510 -17.973 5.879 1.00 25.39 91 ILE A CA 1
ATOM 687 C C . ILE A 1 91 ? 46.247 -18.235 7.176 1.00 25.43 91 ILE A C 1
ATOM 688 O O . ILE A 1 91 ? 46.163 -19.328 7.715 1.00 24.41 91 ILE A O 1
ATOM 693 N N . ILE A 1 92 ? 47.031 -17.257 7.628 1.00 25.23 92 ILE A N 1
ATOM 694 C CA . ILE A 1 92 ? 47.796 -17.414 8.849 1.00 25.17 92 ILE A CA 1
ATOM 695 C C . ILE A 1 92 ? 47.548 -16.280 9.830 1.00 25.01 92 ILE A C 1
ATOM 696 O O . ILE A 1 92 ? 48.268 -16.124 10.797 1.00 26.04 92 ILE A O 1
ATOM 701 N N . GLY A 1 93 ? 46.586 -15.424 9.537 1.00 23.86 93 GLY A N 1
ATOM 702 C CA . GLY A 1 93 ? 46.190 -14.443 10.511 1.00 21.56 93 GLY A CA 1
ATOM 703 C C . GLY A 1 93 ? 44.989 -13.712 9.998 1.00 21.23 93 GLY A C 1
ATOM 704 O O . GLY A 1 93 ? 44.594 -13.880 8.849 1.00 21.38 93 GLY A O 1
ATOM 705 N N . GLY A 1 94 ? 44.404 -12.900 10.861 1.00 21.48 94 GLY A N 1
ATOM 706 C CA . GLY A 1 94 ? 43.336 -12.001 10.475 1.00 21.29 94 GLY A CA 1
ATOM 707 C C . GLY A 1 94 ? 42.735 -11.453 11.741 1.00 21.38 94 GLY A C 1
ATOM 708 O O . GLY A 1 94 ? 43.154 -11.826 12.817 1.00 23.41 94 GLY A O 1
ATOM 709 N N . PHE A 1 95 ? 41.733 -10.599 11.614 1.00 22.32 95 PHE A N 1
ATOM 710 C CA . PHE A 1 95 ? 40.928 -10.185 12.749 1.00 23.79 95 PHE A CA 1
ATOM 711 C C . PHE A 1 95 ? 40.193 -11.377 13.355 1.00 24.41 95 PHE A C 1
ATOM 712 O O . PHE A 1 95 ? 39.368 -11.994 12.686 1.00 25.27 95 PHE A O 1
ATOM 720 N N . GLY A 1 96 ? 40.426 -11.643 14.635 1.00 25.36 96 GLY A N 1
ATOM 721 C CA . GLY A 1 96 ? 39.847 -12.818 15.303 1.00 26.32 96 GLY A CA 1
ATOM 722 C C . GLY A 1 96 ? 38.358 -13.086 15.063 1.00 26.52 96 GLY A C 1
ATOM 723 O O . GLY A 1 96 ? 37.971 -14.190 14.644 1.00 25.20 96 GLY A O 1
ATOM 724 N N . PRO A 1 97 ? 37.505 -12.085 15.332 1.00 26.73 97 PRO A N 1
ATOM 725 C CA . PRO A 1 97 ? 36.071 -12.272 15.083 1.00 27.61 97 PRO A CA 1
ATOM 726 C C . PRO A 1 97 ? 35.727 -12.641 13.633 1.00 27.96 97 PRO A C 1
ATOM 727 O O . PRO A 1 97 ? 34.767 -13.381 13.405 1.00 29.63 97 PRO A O 1
ATOM 731 N N . TYR A 1 98 ? 36.525 -12.183 12.670 1.00 27.80 98 TYR A N 1
ATOM 732 C CA . TYR A 1 98 ? 36.341 -12.594 11.276 1.00 27.00 98 TYR A CA 1
ATOM 733 C C . TYR A 1 98 ? 36.734 -14.040 10.993 1.00 26.48 98 TYR A C 1
ATOM 734 O O . TYR A 1 98 ? 36.040 -14.729 10.242 1.00 24.20 98 TYR A O 1
ATOM 743 N N . LEU A 1 99 ? 37.895 -14.450 11.510 1.00 26.64 99 LEU A N 1
ATOM 744 C CA . LEU A 1 99 ? 38.337 -15.843 11.441 1.00 27.64 99 LEU A CA 1
ATOM 745 C C . LEU A 1 99 ? 37.327 -16.726 12.146 1.00 29.05 99 LEU A C 1
ATOM 746 O O . LEU A 1 99 ? 36.970 -17.790 11.624 1.00 28.70 99 LEU A O 1
ATOM 751 N N . GLN A 1 100 ? 36.824 -16.254 13.295 1.00 29.37 100 GLN A N 1
ATOM 752 C CA . GLN A 1 100 ? 35.834 -17.015 14.065 1.00 29.95 100 GLN A CA 1
ATOM 753 C C . GLN A 1 100 ? 34.517 -17.186 13.288 1.00 29.74 100 GLN A C 1
ATOM 754 O O . GLN A 1 100 ? 33.896 -18.236 13.344 1.00 27.84 100 GLN A O 1
ATOM 760 N N . TRP A 1 101 ? 34.142 -16.181 12.506 1.00 30.62 101 TRP A N 1
ATOM 761 C CA . TRP A 1 101 ? 32.890 -16.230 11.768 1.00 31.81 101 TRP A CA 1
ATOM 762 C C . TRP A 1 101 ? 32.989 -17.208 10.605 1.00 32.70 101 TRP A C 1
ATOM 763 O O . TRP A 1 101 ? 32.060 -17.974 10.365 1.00 35.45 101 TRP A O 1
ATOM 774 N N . ILE A 1 102 ? 34.185 -17.332 10.035 1.00 33.63 102 ILE A N 1
ATOM 775 C CA . ILE A 1 102 ? 34.493 -18.400 9.077 1.00 32.11 102 ILE A CA 1
ATOM 776 C C . ILE A 1 102 ? 34.368 -19.780 9.701 1.00 32.86 102 ILE A C 1
ATOM 777 O O . ILE A 1 102 ? 33.803 -20.675 9.097 1.00 34.61 102 ILE A O 1
ATOM 782 N N . LYS A 1 103 ? 34.985 -19.967 10.861 1.00 35.13 103 LYS A N 1
ATOM 783 C CA . LYS A 1 103 ? 34.955 -21.238 11.600 1.00 36.97 103 LYS A CA 1
ATOM 784 C C . LYS A 1 103 ? 33.521 -21.658 11.965 1.00 39.60 103 LYS A C 1
ATOM 785 O O . LYS A 1 103 ? 33.145 -22.821 11.770 1.00 38.89 103 LYS A O 1
ATOM 791 N N . ASP A 1 104 ? 32.729 -20.700 12.465 1.00 40.97 104 ASP A N 1
ATOM 792 C CA . ASP A 1 104 ? 31.423 -20.973 13.055 1.00 42.84 104 ASP A CA 1
ATOM 793 C C . ASP A 1 104 ? 30.418 -21.479 12.029 1.00 45.07 104 ASP A C 1
ATOM 794 O O . ASP A 1 104 ? 29.271 -21.771 12.356 1.00 45.18 104 ASP A O 1
ATOM 799 N N . ASN A 1 105 ? 30.807 -21.471 10.795 1.00 47.68 105 ASN A N 1
ATOM 800 C CA . ASN A 1 105 ? 29.876 -21.209 9.764 1.00 49.52 105 ASN A CA 1
ATOM 801 C C . ASN A 1 105 ? 29.907 -22.432 8.935 1.00 50.04 105 ASN A C 1
ATOM 802 O O . ASN A 1 105 ? 28.976 -22.758 8.287 1.00 51.20 105 ASN A O 1
ATOM 807 N N . SER A 1 106 ? 31.013 -23.122 8.990 1.00 52.70 106 SER A N 1
ATOM 808 C CA . SER A 1 106 ? 30.988 -24.515 8.772 1.00 55.47 106 SER A CA 1
ATOM 809 C C . SER A 1 106 ? 30.604 -25.302 9.988 1.00 57.74 106 SER A C 1
ATOM 810 O O . SER A 1 106 ? 31.138 -25.178 11.090 1.00 58.60 106 SER A O 1
ATOM 813 N N . PRO A 1 107 ? 29.635 -26.138 9.753 1.00 59.75 107 PRO A N 1
ATOM 814 C CA . PRO A 1 107 ? 29.307 -27.219 10.692 1.00 60.31 107 PRO A CA 1
ATOM 815 C C . PRO A 1 107 ? 30.364 -28.323 10.660 1.00 61.45 107 PRO A C 1
ATOM 816 O O . PRO A 1 107 ? 30.595 -28.984 11.679 1.00 60.90 107 PRO A O 1
ATOM 820 N N . SER A 1 108 ? 31.072 -28.411 9.528 1.00 63.29 108 SER A N 1
ATOM 821 C CA . SER A 1 108 ? 31.995 -29.518 9.181 1.00 64.53 108 SER A CA 1
ATOM 822 C C . SER A 1 108 ? 31.483 -30.321 7.970 1.00 64.26 108 SER A C 1
ATOM 823 O O . SER A 1 108 ? 32.049 -31.358 7.601 1.00 63.47 108 SER A O 1
ATOM 827 N N . TYR B 1 2 ? 57.721 -22.850 5.277 1.00 67.36 2 TYR B N 1
ATOM 828 C CA . TYR B 1 2 ? 57.180 -23.465 4.029 1.00 67.86 2 TYR B CA 1
ATOM 829 C C . TYR B 1 2 ? 58.294 -23.657 3.001 1.00 67.10 2 TYR B C 1
ATOM 830 O O . TYR B 1 2 ? 59.187 -22.814 2.885 1.00 67.68 2 TYR B O 1
ATOM 839 N N . LYS B 1 3 ? 58.237 -24.764 2.256 1.00 65.30 3 LYS B N 1
ATOM 840 C CA . LYS B 1 3 ? 58.948 -24.871 0.974 1.00 62.46 3 LYS B CA 1
ATOM 841 C C . LYS B 1 3 ? 58.117 -25.585 -0.111 1.00 58.70 3 LYS B C 1
ATOM 842 O O . LYS B 1 3 ? 58.379 -26.741 -0.440 1.00 58.51 3 LYS B O 1
ATOM 848 N N . PRO B 1 4 ? 57.137 -24.873 -0.698 1.00 54.51 4 PRO B N 1
ATOM 849 C CA . PRO B 1 4 ? 56.158 -25.416 -1.654 1.00 51.77 4 PRO B CA 1
ATOM 850 C C . PRO B 1 4 ? 56.725 -25.806 -3.039 1.00 48.85 4 PRO B C 1
ATOM 851 O O . PRO B 1 4 ? 57.773 -25.303 -3.436 1.00 46.70 4 PRO B O 1
ATOM 855 N N . GLU B 1 5 ? 56.033 -26.704 -3.750 1.00 46.87 5 GLU B N 1
ATOM 856 C CA . GLU B 1 5 ? 56.369 -27.051 -5.143 1.00 45.26 5 GLU B CA 1
ATOM 857 C C . GLU B 1 5 ? 56.144 -25.833 -6.009 1.00 42.54 5 GLU B C 1
ATOM 858 O O . GLU B 1 5 ? 56.848 -25.610 -6.998 1.00 42.72 5 GLU B O 1
ATOM 864 N N . GLN B 1 6 ? 55.063 -25.125 -5.702 1.00 38.64 6 GLN B N 1
ATOM 865 C CA . GLN B 1 6 ? 54.534 -24.125 -6.596 1.00 34.77 6 GLN B CA 1
ATOM 866 C C . GLN B 1 6 ? 54.242 -22.824 -5.882 1.00 32.60 6 GLN B C 1
ATOM 867 O O . GLN B 1 6 ? 53.949 -22.826 -4.678 1.00 32.15 6 GLN B O 1
ATOM 873 N N . LEU B 1 7 ? 54.367 -21.715 -6.618 1.00 28.66 7 LEU B N 1
ATOM 874 C CA . LEU B 1 7 ? 54.095 -20.396 -6.071 1.00 24.84 7 LEU B CA 1
ATOM 875 C C . LEU B 1 7 ? 52.949 -19.691 -6.761 1.00 23.09 7 LEU B C 1
ATOM 876 O O . LEU B 1 7 ? 52.700 -19.889 -7.937 1.00 21.72 7 LEU B O 1
ATOM 881 N N . LEU B 1 8 ? 52.285 -18.823 -6.008 1.00 23.23 8 LEU B N 1
ATOM 882 C CA . LEU B 1 8 ? 51.523 -17.719 -6.567 1.00 21.98 8 LEU B CA 1
ATOM 883 C C . LEU B 1 8 ? 52.282 -16.408 -6.389 1.00 20.28 8 LEU B C 1
ATOM 884 O O . LEU B 1 8 ? 52.598 -16.012 -5.279 1.00 19.95 8 LEU B O 1
ATOM 889 N N . ILE B 1 9 ? 52.594 -15.758 -7.504 1.00 20.64 9 ILE B N 1
ATOM 890 C CA . ILE B 1 9 ? 53.330 -14.493 -7.504 1.00 19.68 9 ILE B CA 1
ATOM 891 C C . ILE B 1 9 ? 52.407 -13.329 -7.818 1.00 19.22 9 ILE B C 1
ATOM 892 O O . ILE B 1 9 ? 51.601 -13.400 -8.752 1.00 17.14 9 ILE B O 1
ATOM 897 N N . PHE B 1 10 ? 52.511 -12.269 -7.022 1.00 19.16 10 PHE B N 1
ATOM 898 C CA . PHE B 1 10 ? 51.766 -11.040 -7.297 1.00 19.65 10 PHE B CA 1
ATOM 899 C C . PHE B 1 10 ? 52.735 -9.987 -7.760 1.00 19.83 10 PHE B C 1
ATOM 900 O O . PHE B 1 10 ? 53.806 -9.818 -7.178 1.00 20.81 10 PHE B O 1
ATOM 908 N N . THR B 1 11 ? 52.324 -9.224 -8.757 1.00 20.67 11 THR B N 1
ATOM 909 C CA . THR B 1 11 ? 53.134 -8.118 -9.236 1.00 22.30 11 THR B CA 1
ATOM 910 C C . THR B 1 11 ? 52.250 -7.138 -9.984 1.00 21.65 11 THR B C 1
ATOM 911 O O . THR B 1 11 ? 51.057 -7.302 -10.040 1.00 23.58 11 THR B O 1
ATOM 915 N N . THR B 1 12 ? 52.845 -6.132 -10.585 1.00 23.71 12 THR B N 1
ATOM 916 C CA . THR B 1 12 ? 52.106 -4.944 -10.957 1.00 23.85 12 THR B CA 1
ATOM 917 C C . THR B 1 12 ? 52.855 -4.314 -12.111 1.00 23.43 12 THR B C 1
ATOM 918 O O . THR B 1 12 ? 54.063 -4.395 -12.149 1.00 24.62 12 THR B O 1
ATOM 922 N N . CYS B 1 13 ? 52.145 -3.804 -13.108 1.00 24.63 13 CYS B N 1
ATOM 923 C CA . CYS B 1 13 ? 52.776 -3.060 -14.189 1.00 25.95 13 CYS B CA 1
ATOM 924 C C . CYS B 1 13 ? 52.128 -1.702 -14.343 1.00 26.29 13 CYS B C 1
ATOM 925 O O . CYS B 1 13 ? 50.957 -1.557 -14.028 1.00 27.28 13 CYS B O 1
ATOM 928 N N . PRO B 1 14 ? 52.872 -0.708 -14.873 1.00 28.07 14 PRO B N 1
ATOM 929 C CA . PRO B 1 14 ? 52.358 0.665 -14.978 1.00 28.95 14 PRO B CA 1
ATOM 930 C C . PRO B 1 14 ? 51.211 0.811 -15.959 1.00 30.41 14 PRO B C 1
ATOM 931 O O . PRO B 1 14 ? 50.430 1.741 -15.835 1.00 33.16 14 PRO B O 1
ATOM 935 N N . ASP B 1 15 ? 51.084 -0.117 -16.897 1.00 31.42 15 ASP B N 1
ATOM 936 C CA . ASP B 1 15 ? 49.875 -0.203 -17.702 1.00 33.00 15 ASP B CA 1
ATOM 937 C C . ASP B 1 15 ? 49.729 -1.592 -18.309 1.00 32.33 15 ASP B C 1
ATOM 938 O O . ASP B 1 15 ? 50.618 -2.432 -18.150 1.00 32.95 15 ASP B O 1
ATOM 943 N N . ALA B 1 16 ? 48.645 -1.794 -19.058 1.00 31.07 16 ALA B N 1
ATOM 944 C CA . ALA B 1 16 ? 48.244 -3.121 -19.513 1.00 31.31 16 ALA B CA 1
ATOM 945 C C . ALA B 1 16 ? 49.107 -3.642 -20.653 1.00 31.32 16 ALA B C 1
ATOM 946 O O . ALA B 1 16 ? 49.282 -4.851 -20.782 1.00 31.24 16 ALA B O 1
ATOM 948 N N . ASP B 1 17 ? 49.597 -2.742 -21.506 1.00 31.04 17 ASP B N 1
ATOM 949 C CA . ASP B 1 17 ? 50.471 -3.139 -22.606 1.00 32.07 17 ASP B CA 1
ATOM 950 C C . ASP B 1 17 ? 51.757 -3.791 -22.099 1.00 30.59 17 ASP B C 1
ATOM 951 O O . ASP B 1 17 ? 52.227 -4.803 -22.631 1.00 27.98 17 ASP B O 1
ATOM 956 N N . ILE B 1 18 ? 52.339 -3.179 -21.080 1.00 29.14 18 ILE B N 1
ATOM 957 C CA . ILE B 1 18 ? 53.497 -3.746 -20.454 1.00 28.26 18 ILE B CA 1
ATOM 958 C C . ILE B 1 18 ? 53.163 -5.108 -19.819 1.00 27.31 18 ILE B C 1
ATOM 959 O O . ILE B 1 18 ? 53.916 -6.069 -19.959 1.00 25.75 18 ILE B O 1
ATOM 964 N N . ALA B 1 19 ? 52.032 -5.189 -19.128 1.00 27.59 19 ALA B N 1
ATOM 965 C CA . ALA B 1 19 ? 51.634 -6.435 -18.468 1.00 27.44 19 ALA B CA 1
ATOM 966 C C . ALA B 1 19 ? 51.520 -7.546 -19.501 1.00 27.33 19 ALA B C 1
ATOM 967 O O . ALA B 1 19 ? 52.050 -8.651 -19.317 1.00 26.65 19 ALA B O 1
ATOM 969 N N . CYS B 1 20 ? 50.902 -7.207 -20.624 1.00 27.47 20 CYS B N 1
ATOM 970 C CA . CYS B 1 20 ? 50.751 -8.123 -21.721 1.00 29.68 20 CYS B CA 1
ATOM 971 C C . CYS B 1 20 ? 52.078 -8.587 -22.303 1.00 28.86 20 CYS B C 1
ATOM 972 O O . CYS B 1 20 ? 52.254 -9.757 -22.616 1.00 30.30 20 CYS B O 1
ATOM 975 N N . ARG B 1 21 ? 52.992 -7.651 -22.492 1.00 29.43 21 ARG B N 1
ATOM 976 C CA . ARG B 1 21 ? 54.303 -7.946 -23.012 1.00 28.52 21 ARG B CA 1
ATOM 977 C C . ARG B 1 21 ? 55.058 -8.911 -22.079 1.00 27.51 21 ARG B C 1
ATOM 978 O O . ARG B 1 21 ? 55.600 -9.916 -22.527 1.00 28.16 21 ARG B O 1
ATOM 986 N N . ILE B 1 22 ? 55.086 -8.604 -20.787 1.00 25.66 22 ILE B N 1
ATOM 987 C CA . ILE B 1 22 ? 55.705 -9.469 -19.802 1.00 23.47 22 ILE B CA 1
ATOM 988 C C . ILE B 1 22 ? 54.971 -10.800 -19.665 1.00 23.54 22 ILE B C 1
ATOM 989 O O . ILE B 1 22 ? 55.603 -11.852 -19.699 1.00 23.96 22 ILE B O 1
ATOM 994 N N . ALA B 1 23 ? 53.647 -10.773 -19.525 1.00 22.46 23 ALA B N 1
ATOM 995 C CA . ALA B 1 23 ? 52.860 -12.025 -19.586 1.00 23.39 23 ALA B CA 1
ATOM 996 C C . ALA B 1 23 ? 53.244 -12.946 -20.762 1.00 23.15 23 ALA B C 1
ATOM 997 O O . ALA B 1 23 ? 53.546 -14.127 -20.562 1.00 23.92 23 ALA B O 1
ATOM 999 N N . THR B 1 24 ? 53.188 -12.403 -21.978 1.00 22.00 24 THR B N 1
ATOM 1000 C CA . THR B 1 24 ? 53.534 -13.136 -23.191 1.00 22.40 24 THR B CA 1
ATOM 1001 C C . THR B 1 24 ? 54.940 -13.759 -23.107 1.00 22.48 24 THR B C 1
ATOM 1002 O O . THR B 1 24 ? 55.123 -14.952 -23.346 1.00 23.76 24 THR B O 1
ATOM 1006 N N . ALA B 1 25 ? 55.921 -12.968 -22.710 1.00 21.51 25 ALA B N 1
ATOM 1007 C CA . ALA B 1 25 ? 57.262 -13.482 -22.566 1.00 21.68 25 ALA B CA 1
ATOM 1008 C C . ALA B 1 25 ? 57.257 -14.674 -21.606 1.00 22.55 25 ALA B C 1
ATOM 1009 O O . ALA B 1 25 ? 57.709 -15.774 -21.931 1.00 22.48 25 ALA B O 1
ATOM 1011 N N . LEU B 1 26 ? 56.726 -14.437 -20.417 1.00 24.37 26 LEU B N 1
ATOM 1012 C CA . LEU B 1 26 ? 56.634 -15.453 -19.389 1.00 23.93 26 LEU B CA 1
ATOM 1013 C C . LEU B 1 26 ? 56.020 -16.726 -19.945 1.00 24.06 26 LEU B C 1
ATOM 1014 O O . LEU B 1 26 ? 56.536 -17.819 -19.727 1.00 23.64 26 LEU B O 1
ATOM 1019 N N . VAL B 1 27 ? 54.917 -16.583 -20.667 1.00 24.41 27 VAL B N 1
ATOM 1020 C CA . VAL B 1 27 ? 54.237 -17.754 -21.180 1.00 26.24 27 VAL B CA 1
ATOM 1021 C C . VAL B 1 27 ? 54.950 -18.410 -22.354 1.00 27.33 27 VAL B C 1
ATOM 1022 O O . VAL B 1 27 ? 55.213 -19.602 -22.312 1.00 28.72 27 VAL B O 1
ATOM 1026 N N . GLU B 1 28 ? 55.428 -17.627 -23.312 1.00 29.96 28 GLU B N 1
ATOM 1027 C CA . GLU B 1 28 ? 56.251 -18.235 -24.351 1.00 30.64 28 GLU B CA 1
ATOM 1028 C C . GLU B 1 28 ? 57.627 -18.789 -24.006 1.00 28.94 28 GLU B C 1
ATOM 1029 O O . GLU B 1 28 ? 58.084 -19.720 -24.644 1.00 30.81 28 GLU B O 1
ATOM 1035 N N . ALA B 1 29 ? 58.177 -18.375 -22.875 1.00 28.81 29 ALA B N 1
ATOM 1036 C CA . ALA B 1 29 ? 59.403 -18.986 -22.354 1.00 27.75 29 ALA B CA 1
ATOM 1037 C C . ALA B 1 29 ? 59.071 -20.239 -21.577 1.00 27.50 29 ALA B C 1
ATOM 1038 O O . ALA B 1 29 ? 59.960 -20.919 -21.068 1.00 25.68 29 ALA B O 1
ATOM 1040 N N . LYS B 1 30 ? 57.773 -20.491 -21.428 1.00 29.84 30 LYS B N 1
ATOM 1041 C CA . LYS B 1 30 ? 57.272 -21.573 -20.585 1.00 30.54 30 LYS B CA 1
ATOM 1042 C C . LYS B 1 30 ? 57.835 -21.500 -19.160 1.00 31.25 30 LYS B C 1
ATOM 1043 O O . LYS B 1 30 ? 58.154 -22.527 -18.554 1.00 32.56 30 LYS B O 1
ATOM 1049 N N . LEU B 1 31 ? 57.934 -20.291 -18.612 1.00 29.78 31 LEU B N 1
ATOM 1050 C CA . LEU B 1 31 ? 58.316 -20.137 -17.220 1.00 28.09 31 LEU B CA 1
ATOM 1051 C C . LEU B 1 31 ? 57.102 -20.136 -16.294 1.00 27.56 31 LEU B C 1
ATOM 1052 O O . LEU B 1 31 ? 57.136 -20.658 -15.182 1.00 27.55 31 LEU B O 1
ATOM 1057 N N . ALA B 1 32 ? 55.994 -19.643 -16.812 1.00 27.62 32 ALA B N 1
ATOM 1058 C CA . ALA B 1 32 ? 54.755 -19.657 -16.090 1.00 28.29 32 ALA B CA 1
ATOM 1059 C C . ALA B 1 32 ? 53.761 -20.353 -16.990 1.00 29.17 32 ALA B C 1
ATOM 1060 O O . ALA B 1 32 ? 53.675 -20.033 -18.179 1.00 28.40 32 ALA B O 1
ATOM 1062 N N . ALA B 1 33 ? 52.999 -21.284 -16.413 1.00 30.40 33 ALA B N 1
ATOM 1063 C CA . ALA B 1 33 ? 51.958 -21.985 -17.154 1.00 30.79 33 ALA B CA 1
ATOM 1064 C C . ALA B 1 33 ? 50.879 -20.998 -17.511 1.00 30.89 33 ALA B C 1
ATOM 1065 O O . ALA B 1 33 ? 50.357 -21.024 -18.631 1.00 32.90 33 ALA B O 1
ATOM 1067 N N . CYS B 1 34 ? 50.588 -20.100 -16.568 1.00 30.07 34 CYS B N 1
ATOM 1068 C CA . CYS B 1 34 ? 49.497 -19.148 -16.719 1.00 29.17 34 CYS B CA 1
ATOM 1069 C C . CYS B 1 34 ? 49.730 -17.841 -15.978 1.00 27.18 34 CYS B C 1
ATOM 1070 O O . CYS B 1 34 ? 50.228 -17.824 -14.836 1.00 24.56 34 CYS B O 1
ATOM 1073 N N . VAL B 1 35 ? 49.273 -16.762 -16.615 1.00 24.51 35 VAL B N 1
ATOM 1074 C CA . VAL B 1 35 ? 49.397 -15.426 -16.071 1.00 23.20 35 VAL B CA 1
ATOM 1075 C C . VAL B 1 35 ? 48.097 -14.646 -16.212 1.00 22.95 35 VAL B C 1
ATOM 1076 O O . VAL B 1 35 ? 47.495 -14.589 -17.284 1.00 23.34 35 VAL B O 1
ATOM 1080 N N . GLN B 1 36 ? 47.715 -13.975 -15.136 1.00 23.44 36 GLN B N 1
ATOM 1081 C CA . GLN B 1 36 ? 46.436 -13.278 -15.068 1.00 22.80 36 GLN B CA 1
ATOM 1082 C C . GLN B 1 36 ? 46.697 -11.789 -14.946 1.00 21.41 36 GLN B C 1
ATOM 1083 O O . GLN B 1 36 ? 47.460 -11.351 -14.093 1.00 20.47 36 GLN B O 1
ATOM 1089 N N . ILE B 1 37 ? 46.125 -11.027 -15.863 1.00 21.24 37 ILE B N 1
ATOM 1090 C CA . ILE B 1 37 ? 46.193 -9.586 -15.809 1.00 20.88 37 ILE B CA 1
ATOM 1091 C C . ILE B 1 37 ? 44.824 -9.051 -15.467 1.00 21.27 37 ILE B C 1
ATOM 1092 O O . ILE B 1 37 ? 43.889 -9.185 -16.254 1.00 21.75 37 ILE B O 1
ATOM 1097 N N . GLY B 1 38 ? 44.704 -8.431 -14.300 1.00 21.60 38 GLY B N 1
ATOM 1098 C CA . GLY B 1 38 ? 43.454 -7.791 -13.905 1.00 20.75 38 GLY B CA 1
ATOM 1099 C C . GLY B 1 38 ? 43.272 -6.408 -14.503 1.00 21.63 38 GLY B C 1
ATOM 1100 O O . GLY B 1 38 ? 44.204 -5.816 -15.055 1.00 23.04 38 GLY B O 1
ATOM 1101 N N . GLN B 1 39 ? 42.082 -5.857 -14.314 1.00 22.33 39 GLN B N 1
ATOM 1102 C CA . GLN B 1 39 ? 41.795 -4.477 -14.653 1.00 22.49 39 GLN B CA 1
ATOM 1103 C C . GLN B 1 39 ? 42.387 -3.513 -13.654 1.00 21.63 39 GLN B C 1
ATOM 1104 O O . GLN B 1 39 ? 42.755 -3.912 -12.563 1.00 21.88 39 GLN B O 1
ATOM 1110 N N . ALA B 1 40 ? 42.575 -2.273 -14.021 1.00 22.15 40 ALA B N 1
ATOM 1111 C CA . ALA B 1 40 ? 43.383 -1.386 -13.241 1.00 21.72 40 ALA B CA 1
ATOM 1112 C C . ALA B 1 40 ? 43.114 -1.425 -11.763 1.00 23.41 40 ALA B C 1
ATOM 1113 O O . ALA B 1 40 ? 42.021 -1.655 -11.346 1.00 23.94 40 ALA B O 1
ATOM 1115 N N . VAL B 1 41 ? 44.157 -1.202 -10.976 1.00 20.00 41 VAL B N 1
ATOM 1116 C CA . VAL B 1 41 ? 44.062 -0.994 -9.561 1.00 20.00 41 VAL B CA 1
ATOM 1117 C C . VAL B 1 41 ? 44.736 0.308 -9.172 1.00 20.00 41 VAL B C 1
ATOM 1118 O O . VAL B 1 41 ? 45.484 0.835 -9.902 1.00 23.04 41 VAL B O 1
ATOM 1122 N N . GLU B 1 42 ? 44.446 0.822 -8.002 1.00 23.86 42 GLU B N 1
ATOM 1123 C CA . GLU B 1 42 ? 45.079 2.013 -7.516 1.00 26.68 42 GLU B CA 1
ATOM 1124 C C . GLU B 1 42 ? 46.071 1.697 -6.456 1.00 26.21 42 GLU B C 1
ATOM 1125 O O . GLU B 1 42 ? 45.753 1.141 -5.470 1.00 27.37 42 GLU B O 1
ATOM 1131 N N . SER B 1 43 ? 47.308 2.033 -6.714 1.00 25.95 43 SER B N 1
ATOM 1132 C CA . SER B 1 43 ? 48.368 1.773 -5.753 1.00 26.23 43 SER B CA 1
ATOM 1133 C C . SER B 1 43 ? 48.709 3.035 -4.959 1.00 27.09 43 SER B C 1
ATOM 1134 O O . SER B 1 43 ? 49.032 4.071 -5.528 1.00 28.24 43 SER B O 1
ATOM 1137 N N . ILE B 1 44 ? 48.685 2.912 -3.641 1.00 26.15 44 ILE B N 1
ATOM 1138 C CA . ILE B 1 44 ? 48.983 4.002 -2.768 1.00 26.04 44 ILE B CA 1
ATOM 1139 C C . ILE B 1 44 ? 50.263 3.694 -2.006 1.00 25.57 44 ILE B C 1
ATOM 1140 O O . ILE B 1 44 ? 50.391 2.638 -1.387 1.00 23.17 44 ILE B O 1
ATOM 1145 N N . TYR B 1 45 ? 51.191 4.651 -2.046 1.00 26.46 45 TYR B N 1
ATOM 1146 C CA . TYR B 1 45 ? 52.550 4.472 -1.541 1.00 28.79 45 TYR B CA 1
ATOM 1147 C C . TYR B 1 45 ? 53.237 5.842 -1.406 1.00 30.56 45 TYR B C 1
ATOM 1148 O O . TYR B 1 45 ? 52.814 6.837 -2.020 1.00 30.13 45 TYR B O 1
ATOM 1157 N N . GLN B 1 46 ? 54.301 5.892 -0.607 1.00 32.40 46 GLN B N 1
ATOM 1158 C CA . GLN B 1 46 ? 55.032 7.136 -0.407 1.00 33.62 46 GLN B CA 1
ATOM 1159 C C . GLN B 1 46 ? 56.245 7.197 -1.308 1.00 34.07 46 GLN B C 1
ATOM 1160 O O . GLN B 1 46 ? 56.971 6.213 -1.458 1.00 33.88 46 GLN B O 1
ATOM 1166 N N . TRP B 1 47 ? 56.467 8.364 -1.896 1.00 34.97 47 TRP B N 1
ATOM 1167 C CA . TRP B 1 47 ? 57.713 8.635 -2.591 1.00 36.69 47 TRP B CA 1
ATOM 1168 C C . TRP B 1 47 ? 58.176 10.068 -2.336 1.00 38.51 47 TRP B C 1
ATOM 1169 O O . TRP B 1 47 ? 57.419 11.024 -2.556 1.00 38.64 47 TRP B O 1
ATOM 1180 N N . ASP B 1 48 ? 59.390 10.233 -1.835 1.00 40.88 48 ASP B N 1
ATOM 1181 C CA . ASP B 1 48 ? 59.938 11.543 -1.484 1.00 42.48 48 ASP B CA 1
ATOM 1182 C C . ASP B 1 48 ? 59.036 12.156 -0.433 1.00 43.54 48 ASP B C 1
ATOM 1183 O O . ASP B 1 48 ? 58.873 13.342 -0.340 1.00 44.00 48 ASP B O 1
ATOM 1188 N N . ASN B 1 49 ? 58.487 11.296 0.396 1.00 45.86 49 ASN B N 1
ATOM 1189 C CA . ASN B 1 49 ? 57.541 11.656 1.441 1.00 47.75 49 ASN B CA 1
ATOM 1190 C C . ASN B 1 49 ? 56.418 12.543 1.012 1.00 47.73 49 ASN B C 1
ATOM 1191 O O . ASN B 1 49 ? 55.982 13.386 1.756 1.00 48.10 49 ASN B O 1
ATOM 1196 N N . ASN B 1 50 ? 55.976 12.355 -0.215 1.00 47.84 50 ASN B N 1
ATOM 1197 C CA . ASN B 1 50 ? 54.632 12.631 -0.606 1.00 47.17 50 ASN B CA 1
ATOM 1198 C C . ASN B 1 50 ? 53.855 11.377 -0.762 1.00 46.13 50 ASN B C 1
ATOM 1199 O O . ASN B 1 50 ? 54.394 10.335 -0.929 1.00 46.59 50 ASN B O 1
ATOM 1204 N N . ILE B 1 51 ? 52.554 11.533 -0.736 1.00 45.13 51 ILE B N 1
ATOM 1205 C CA . ILE B 1 51 ? 51.606 10.451 -0.859 1.00 43.28 51 ILE B CA 1
ATOM 1206 C C . ILE B 1 51 ? 51.173 10.322 -2.322 1.00 41.70 51 ILE B C 1
ATOM 1207 O O . ILE B 1 51 ? 50.679 11.269 -2.930 1.00 40.22 51 ILE B O 1
ATOM 1212 N N . CYS B 1 52 ? 51.531 9.201 -2.928 1.00 40.95 52 CYS B N 1
ATOM 1213 C CA . CYS B 1 52 ? 51.320 9.021 -4.353 1.00 40.35 52 CYS B CA 1
ATOM 1214 C C . CYS B 1 52 ? 50.272 7.952 -4.603 1.00 40.29 52 CYS B C 1
ATOM 1215 O O . CYS B 1 52 ? 50.023 7.105 -3.745 1.00 39.46 52 CYS B O 1
ATOM 1218 N N . GLN B 1 53 ? 49.565 8.088 -5.722 1.00 41.16 53 GLN B N 1
ATOM 1219 C CA . GLN B 1 53 ? 48.673 7.055 -6.219 1.00 40.75 53 GLN B CA 1
ATOM 1220 C C . GLN B 1 53 ? 48.843 6.915 -7.718 1.00 40.25 53 GLN B C 1
ATOM 1221 O O . GLN B 1 53 ? 48.450 7.807 -8.483 1.00 41.08 53 GLN B O 1
ATOM 1227 N N . SER B 1 54 ? 49.420 5.796 -8.141 1.00 37.90 54 SER B N 1
ATOM 1228 C CA . SER B 1 54 ? 49.390 5.444 -9.544 1.00 36.99 54 SER B CA 1
ATOM 1229 C C . SER B 1 54 ? 48.388 4.347 -9.892 1.00 37.22 54 SER B C 1
ATOM 1230 O O . SER B 1 54 ? 48.029 3.525 -9.043 1.00 36.78 54 SER B O 1
ATOM 1233 N N . HIS B 1 55 ? 47.858 4.422 -11.115 1.00 36.56 55 HIS B N 1
ATOM 1234 C CA . HIS B 1 55 ? 46.998 3.398 -11.672 1.00 36.13 55 HIS B CA 1
ATOM 1235 C C . HIS B 1 55 ? 47.833 2.340 -12.398 1.00 34.34 55 HIS B C 1
ATOM 1236 O O . HIS B 1 55 ? 48.702 2.657 -13.200 1.00 34.79 55 HIS B O 1
ATOM 1243 N N . GLU B 1 56 ? 47.589 1.097 -12.099 1.00 33.07 56 GLU B N 1
ATOM 1244 C CA . GLU B 1 56 ? 48.533 0.083 -12.379 1.00 31.77 56 GLU B CA 1
ATOM 1245 C C . GLU B 1 56 ? 47.814 -1.135 -12.761 1.00 31.34 56 GLU B C 1
ATOM 1246 O O . GLU B 1 56 ? 46.690 -1.331 -12.447 1.00 32.72 56 GLU B O 1
ATOM 1252 N N . VAL B 1 57 ? 48.496 -1.986 -13.456 1.00 20.00 57 VAL B N 1
ATOM 1253 C CA . VAL B 1 57 ? 47.883 -3.205 -13.851 1.00 20.00 57 VAL B CA 1
ATOM 1254 C C . VAL B 1 57 ? 48.401 -4.427 -13.106 1.00 20.00 57 VAL B C 1
ATOM 1255 O O . VAL B 1 57 ? 49.551 -4.749 -13.157 1.00 26.86 57 VAL B O 1
ATOM 1259 N N . PRO B 1 58 ? 47.515 -5.114 -12.415 1.00 24.28 58 PRO B N 1
ATOM 1260 C CA . PRO B 1 58 ? 47.886 -6.177 -11.506 1.00 23.47 58 PRO B CA 1
ATOM 1261 C C . PRO B 1 58 ? 48.123 -7.509 -12.193 1.00 22.93 58 PRO B C 1
ATOM 1262 O O . PRO B 1 58 ? 47.490 -7.779 -13.142 1.00 21.36 58 PRO B O 1
ATOM 1266 N N . MET B 1 59 ? 49.073 -8.298 -11.730 1.00 23.71 59 MET B N 1
ATOM 1267 C CA . MET B 1 59 ? 49.340 -9.606 -12.344 1.00 25.84 59 MET B CA 1
ATOM 1268 C C . MET B 1 59 ? 49.423 -10.734 -11.309 1.00 24.67 59 MET B C 1
ATOM 1269 O O . MET B 1 59 ? 50.085 -10.584 -10.289 1.00 24.79 59 MET B O 1
ATOM 1274 N N . GLN B 1 60 ? 48.781 -11.864 -11.595 1.00 23.15 60 GLN B N 1
ATOM 1275 C CA . GLN B 1 60 ? 49.060 -13.101 -10.874 1.00 24.43 60 GLN B CA 1
ATOM 1276 C C . GLN B 1 60 ? 49.824 -14.094 -11.747 1.00 23.00 60 GLN B C 1
ATOM 1277 O O . GLN B 1 60 ? 49.392 -14.409 -12.844 1.00 23.14 60 GLN B O 1
ATOM 1283 N N . ILE B 1 61 ? 50.944 -14.602 -11.242 1.00 22.31 61 ILE B N 1
ATOM 1284 C CA . ILE B 1 61 ? 51.725 -15.620 -11.958 1.00 21.60 61 ILE B CA 1
ATOM 1285 C C . ILE B 1 61 ? 51.656 -16.967 -11.244 1.00 21.38 61 ILE B C 1
ATOM 1286 O O . ILE B 1 61 ? 51.936 -17.060 -10.050 1.00 20.33 61 ILE B O 1
ATOM 1291 N N . LYS B 1 62 ? 51.300 -18.017 -11.970 1.00 21.27 62 LYS B N 1
ATOM 1292 C CA . LYS B 1 62 ? 51.309 -19.325 -11.359 1.00 22.90 62 LYS B CA 1
ATOM 1293 C C . LYS B 1 62 ? 52.403 -20.175 -11.954 1.00 23.14 62 LYS B C 1
ATOM 1294 O O . LYS B 1 62 ? 52.519 -20.288 -13.179 1.00 23.67 62 LYS B O 1
ATOM 1300 N N . CYS B 1 63 ? 53.237 -20.733 -11.081 1.00 22.85 63 CYS B N 1
ATOM 1301 C CA . CYS B 1 63 ? 54.491 -21.315 -11.503 1.00 23.20 63 CYS B CA 1
ATOM 1302 C C . CYS B 1 63 ? 55.052 -22.332 -10.524 1.00 23.80 63 CYS B C 1
ATOM 1303 O O . CYS B 1 63 ? 54.624 -22.417 -9.377 1.00 22.21 63 CYS B O 1
ATOM 1306 N N . MET B 1 64 ? 56.060 -23.065 -10.987 1.00 26.18 64 MET B N 1
ATOM 1307 C CA . MET B 1 64 ? 56.906 -23.896 -10.130 1.00 27.11 64 MET B CA 1
ATOM 1308 C C . MET B 1 64 ? 57.974 -23.090 -9.394 1.00 27.23 64 MET B C 1
ATOM 1309 O O . MET B 1 64 ? 58.678 -22.274 -9.974 1.00 26.37 64 MET B O 1
ATOM 1314 N N . THR B 1 65 ? 58.106 -23.342 -8.108 1.00 28.04 65 THR B N 1
ATOM 1315 C CA . THR B 1 65 ? 59.084 -22.635 -7.311 1.00 28.74 65 THR B CA 1
ATOM 1316 C C . THR B 1 65 ? 60.430 -22.745 -7.989 1.00 29.08 65 THR B C 1
ATOM 1317 O O . THR B 1 65 ? 61.320 -21.920 -7.829 1.00 29.47 65 THR B O 1
ATOM 1321 N N . THR B 1 66 ? 60.579 -23.810 -8.742 1.00 31.13 66 THR B N 1
ATOM 1322 C CA . THR B 1 66 ? 61.861 -24.136 -9.326 1.00 31.75 66 THR B CA 1
ATOM 1323 C C . THR B 1 66 ? 62.246 -23.133 -10.436 1.00 32.03 66 THR B C 1
ATOM 1324 O O . THR B 1 66 ? 63.385 -22.704 -10.528 1.00 31.88 66 THR B O 1
ATOM 1328 N N . ASP B 1 67 ? 61.252 -22.664 -11.183 1.00 32.40 67 ASP B N 1
ATOM 1329 C CA . ASP B 1 67 ? 61.469 -21.653 -12.198 1.00 31.41 67 ASP B CA 1
ATOM 1330 C C . ASP B 1 67 ? 61.641 -20.266 -11.602 1.00 30.39 67 ASP B C 1
ATOM 1331 O O . ASP B 1 67 ? 61.901 -19.320 -12.336 1.00 30.37 67 ASP B O 1
ATOM 1336 N N . TYR B 1 68 ? 61.427 -20.122 -10.299 1.00 30.07 68 TYR B N 1
ATOM 1337 C CA . TYR B 1 68 ? 61.276 -18.791 -9.718 1.00 30.50 68 TYR B CA 1
ATOM 1338 C C . TYR B 1 68 ? 62.401 -17.833 -10.119 1.00 30.41 68 TYR B C 1
ATOM 1339 O O . TYR B 1 68 ? 62.125 -16.730 -10.606 1.00 31.77 68 TYR B O 1
ATOM 1348 N N . PRO B 1 69 ? 63.670 -18.258 -9.961 1.00 30.46 69 PRO B N 1
ATOM 1349 C CA . PRO B 1 69 ?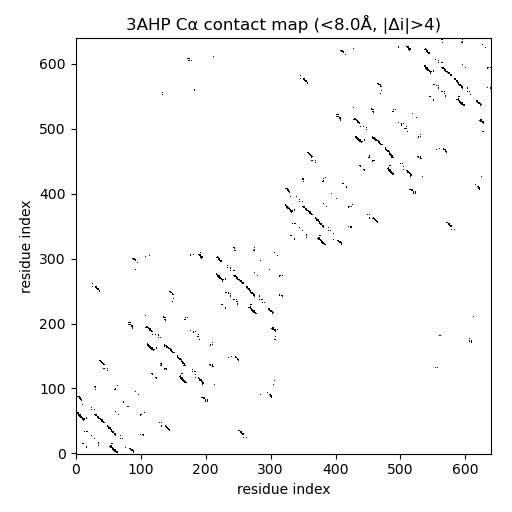 64.773 -17.318 -10.204 1.00 30.42 69 PRO B CA 1
ATOM 1350 C C . PRO B 1 69 ? 64.781 -16.713 -11.616 1.00 29.84 69 PRO B C 1
ATOM 1351 O O . PRO B 1 69 ? 65.142 -15.548 -11.783 1.00 31.35 69 PRO B O 1
ATOM 1355 N N . ALA B 1 70 ? 64.325 -17.476 -12.604 1.00 28.02 70 ALA B N 1
ATOM 1356 C CA . ALA B 1 70 ? 64.249 -16.991 -13.970 1.00 27.30 70 ALA B CA 1
ATOM 1357 C C . ALA B 1 70 ? 63.054 -16.049 -14.190 1.00 26.64 70 ALA B C 1
ATOM 1358 O O . ALA B 1 70 ? 63.143 -15.093 -14.964 1.00 25.53 70 ALA B O 1
ATOM 1360 N N . ILE B 1 71 ? 61.934 -16.342 -13.533 1.00 26.13 71 ILE B N 1
ATOM 1361 C CA . ILE B 1 71 ? 60.767 -15.469 -13.578 1.00 25.16 71 ILE B CA 1
ATOM 1362 C C . ILE B 1 71 ? 61.060 -14.086 -12.984 1.00 25.14 71 ILE B C 1
ATOM 1363 O O . ILE B 1 71 ? 60.892 -13.055 -13.646 1.00 22.87 71 ILE B O 1
ATOM 1368 N N . GLU B 1 72 ? 61.618 -14.079 -11.783 1.00 24.54 72 GLU B N 1
ATOM 1369 C CA . GLU B 1 72 ? 62.046 -12.838 -11.185 1.00 24.24 72 GLU B CA 1
ATOM 1370 C C . GLU B 1 72 ? 62.988 -12.075 -12.108 1.00 25.35 72 GLU B C 1
ATOM 1371 O O . GLU B 1 72 ? 62.816 -10.873 -12.333 1.00 26.07 72 GLU B O 1
ATOM 1377 N N . GLN B 1 73 ? 64.026 -12.764 -12.577 1.00 24.48 73 GLN B N 1
ATOM 1378 C CA . GLN B 1 73 ? 64.984 -12.173 -13.489 1.00 23.62 73 GLN B CA 1
ATOM 1379 C C . GLN B 1 73 ? 64.305 -11.566 -14.715 1.00 22.28 73 GLN B C 1
ATOM 1380 O O . GLN B 1 73 ? 64.437 -10.385 -14.973 1.00 24.38 73 GLN B O 1
ATOM 1386 N N . LEU B 1 74 ? 63.474 -12.340 -15.389 1.00 21.83 74 LEU B N 1
ATOM 1387 C CA . LEU B 1 74 ? 62.741 -11.841 -16.537 1.00 21.26 74 LEU B CA 1
ATOM 1388 C C . LEU B 1 74 ? 61.809 -10.665 -16.195 1.00 21.71 74 LEU B C 1
ATOM 1389 O O . LEU B 1 74 ? 61.822 -9.633 -16.879 1.00 21.34 74 LEU B O 1
ATOM 1394 N N . VAL B 1 75 ? 60.978 -10.823 -15.169 1.00 21.09 75 VAL B N 1
ATOM 1395 C CA . VAL B 1 75 ? 59.988 -9.803 -14.883 1.00 20.69 75 VAL B CA 1
ATOM 1396 C C . VAL B 1 75 ? 60.678 -8.510 -14.456 1.00 21.94 75 VAL B C 1
ATOM 1397 O O . VAL B 1 75 ? 60.415 -7.442 -15.031 1.00 20.97 75 VAL B O 1
ATOM 1401 N N . ILE B 1 76 ? 61.621 -8.624 -13.522 1.00 21.32 76 ILE B N 1
ATOM 1402 C CA . ILE B 1 76 ? 62.293 -7.450 -12.981 1.00 21.83 76 ILE B CA 1
ATOM 1403 C C . ILE B 1 76 ? 62.980 -6.654 -14.092 1.00 22.03 76 ILE B C 1
ATOM 1404 O O . ILE B 1 76 ? 62.836 -5.438 -14.152 1.00 23.39 76 ILE B O 1
ATOM 1409 N N . THR B 1 77 ? 63.697 -7.336 -14.985 1.00 21.38 77 THR B N 1
ATOM 1410 C CA . THR B 1 77 ? 64.373 -6.647 -16.079 1.00 21.32 77 THR B CA 1
ATOM 1411 C C . THR B 1 77 ? 63.501 -6.050 -17.192 1.00 20.49 77 THR B C 1
ATOM 1412 O O . THR B 1 77 ? 63.841 -5.018 -17.770 1.00 19.90 77 THR B O 1
ATOM 1416 N N . MET B 1 78 ? 62.349 -6.656 -17.449 1.00 21.90 78 MET B N 1
ATOM 1417 C CA . MET B 1 78 ? 61.391 -6.091 -18.402 1.00 22.29 78 MET B CA 1
ATOM 1418 C C . MET B 1 78 ? 60.599 -4.930 -17.833 1.00 22.18 78 MET B C 1
ATOM 1419 O O . MET B 1 78 ? 60.094 -4.109 -18.574 1.00 23.92 78 MET B O 1
ATOM 1424 N N . HIS B 1 79 ? 60.422 -4.912 -16.522 1.00 22.24 79 HIS B N 1
ATOM 1425 C CA . HIS B 1 79 ? 59.695 -3.850 -15.857 1.00 23.23 79 HIS B CA 1
ATOM 1426 C C . HIS B 1 79 ? 60.459 -2.529 -15.942 1.00 24.31 79 HIS B C 1
ATOM 1427 O O . HIS B 1 79 ? 61.688 -2.511 -15.836 1.00 23.24 79 HIS B O 1
ATOM 1434 N N . PRO B 1 80 ? 59.725 -1.410 -16.071 1.00 25.02 80 PRO B N 1
ATOM 1435 C CA . PRO B 1 80 ? 60.424 -0.139 -16.254 1.00 24.52 80 PRO B CA 1
ATOM 1436 C C . PRO B 1 80 ? 60.998 0.441 -14.971 1.00 26.04 80 PRO B C 1
ATOM 1437 O O . PRO B 1 80 ? 61.947 1.220 -15.049 1.00 26.69 80 PRO B O 1
ATOM 1441 N N . TYR B 1 81 ? 60.436 0.080 -13.811 1.00 25.96 81 TYR B N 1
ATOM 1442 C CA . TYR B 1 81 ? 60.951 0.561 -12.527 1.00 25.37 81 TYR B CA 1
ATOM 1443 C C . TYR B 1 81 ? 62.093 -0.317 -11.993 1.00 25.46 81 TYR B C 1
ATOM 1444 O O . TYR B 1 81 ? 62.071 -1.530 -12.145 1.00 25.76 81 TYR B O 1
ATOM 1453 N N . GLU B 1 82 ? 63.045 0.306 -11.302 1.00 24.86 82 GLU B N 1
ATOM 1454 C CA . GLU B 1 82 ? 64.181 -0.394 -10.731 1.00 24.87 82 GLU B CA 1
ATOM 1455 C C . GLU B 1 82 ? 63.721 -1.440 -9.735 1.00 24.77 82 GLU B C 1
ATOM 1456 O O . GLU B 1 82 ? 64.347 -2.478 -9.600 1.00 25.30 82 GLU B O 1
ATOM 1462 N N . VAL B 1 83 ? 62.674 -1.112 -8.980 1.00 25.03 83 VAL B N 1
ATOM 1463 C CA . VAL B 1 83 ? 62.210 -1.924 -7.860 1.00 23.53 83 VAL B CA 1
ATOM 1464 C C . VAL B 1 83 ? 60.702 -2.193 -7.984 1.00 22.60 83 VAL B C 1
ATOM 1465 O O . VAL B 1 83 ? 59.908 -1.592 -7.284 1.00 21.62 83 VAL B O 1
ATOM 1469 N N . PRO B 1 84 ? 60.304 -3.065 -8.927 1.00 23.38 84 PRO B N 1
ATOM 1470 C CA . PRO B 1 84 ? 58.887 -3.377 -9.115 1.00 22.70 84 PRO B CA 1
ATOM 1471 C C . PRO B 1 84 ? 58.300 -4.108 -7.911 1.00 22.32 84 PRO B C 1
ATOM 1472 O O . PRO B 1 84 ? 59.016 -4.812 -7.201 1.00 23.05 84 PRO B O 1
ATOM 1476 N N . GLU B 1 85 ? 57.004 -3.950 -7.675 1.00 21.88 85 GLU B N 1
ATOM 1477 C CA . GLU B 1 85 ? 56.326 -4.846 -6.738 1.00 19.95 85 GLU B CA 1
ATOM 1478 C C . GLU B 1 85 ? 56.398 -6.272 -7.283 1.00 19.12 85 GLU B C 1
ATOM 1479 O O . GLU B 1 85 ? 56.082 -6.522 -8.452 1.00 17.08 85 GLU B O 1
ATOM 1485 N N . PHE B 1 86 ? 56.850 -7.197 -6.447 1.00 17.25 86 PHE B N 1
ATOM 1486 C CA . PHE B 1 86 ? 57.007 -8.571 -6.885 1.00 17.22 86 PHE B CA 1
ATOM 1487 C C . PHE B 1 86 ? 57.119 -9.467 -5.678 1.00 18.69 86 PHE B C 1
ATOM 1488 O O . PHE B 1 86 ? 58.173 -9.524 -5.048 1.00 18.27 86 PHE B O 1
ATOM 1496 N N . ILE B 1 87 ? 56.011 -10.117 -5.316 1.00 20.29 87 ILE B N 1
ATOM 1497 C CA . ILE B 1 87 ? 56.013 -10.998 -4.172 1.00 20.47 87 ILE B CA 1
ATOM 1498 C C . ILE B 1 87 ? 55.413 -12.368 -4.470 1.00 22.27 87 ILE B C 1
ATOM 1499 O O . ILE B 1 87 ? 54.518 -12.522 -5.316 1.00 22.70 87 ILE B O 1
ATOM 1504 N N . ALA B 1 88 ? 55.930 -13.362 -3.759 1.00 22.71 88 ALA B N 1
ATOM 1505 C CA . ALA B 1 88 ? 55.461 -14.720 -3.868 1.00 23.84 88 ALA B CA 1
ATOM 1506 C C . ALA B 1 88 ? 54.742 -15.124 -2.594 1.00 23.61 88 ALA B C 1
ATOM 1507 O O . ALA B 1 88 ? 55.246 -14.887 -1.499 1.00 22.07 88 ALA B O 1
ATOM 1509 N N . THR B 1 89 ? 53.620 -15.825 -2.762 1.00 23.71 89 THR B N 1
ATOM 1510 C CA . THR B 1 89 ? 52.981 -16.574 -1.686 1.00 24.67 89 THR B CA 1
ATOM 1511 C C . THR B 1 89 ? 52.907 -18.067 -2.028 1.00 25.02 89 THR B C 1
ATOM 1512 O O . THR B 1 89 ? 52.888 -18.434 -3.199 1.00 26.31 89 THR B O 1
ATOM 1516 N N . PRO B 1 90 ? 52.877 -18.944 -1.010 1.00 25.03 90 PRO B N 1
ATOM 1517 C CA . PRO B 1 90 ? 52.957 -20.380 -1.277 1.00 24.62 90 PRO B CA 1
ATOM 1518 C C . PRO B 1 90 ? 51.605 -20.974 -1.664 1.00 25.79 90 PRO B C 1
ATOM 1519 O O . PRO B 1 90 ? 50.582 -20.647 -1.050 1.00 24.46 90 PRO B O 1
ATOM 1523 N N . ILE B 1 91 ? 51.593 -21.791 -2.713 1.00 26.22 91 ILE B N 1
ATOM 1524 C CA . ILE B 1 91 ? 50.449 -22.642 -2.991 1.00 26.48 91 ILE B CA 1
ATOM 1525 C C . ILE B 1 91 ? 50.613 -23.935 -2.208 1.00 26.87 91 ILE B C 1
ATOM 1526 O O . ILE B 1 91 ? 51.583 -24.651 -2.410 1.00 27.12 91 ILE B O 1
ATOM 1531 N N . ILE B 1 92 ? 49.688 -24.228 -1.299 1.00 28.11 92 ILE B N 1
ATOM 1532 C CA . ILE B 1 92 ? 49.772 -25.474 -0.541 1.00 29.00 92 ILE B CA 1
ATOM 1533 C C . ILE B 1 92 ? 48.725 -26.507 -0.951 1.00 28.86 92 ILE B C 1
ATOM 1534 O O . ILE B 1 92 ? 48.606 -27.553 -0.323 1.00 30.21 92 ILE B O 1
ATOM 1539 N N . GLY B 1 93 ? 47.972 -26.229 -2.008 1.00 27.98 93 GLY B N 1
ATOM 1540 C CA . GLY B 1 93 ? 46.897 -27.123 -2.394 1.00 26.54 93 GLY B CA 1
ATOM 1541 C C . GLY B 1 93 ? 46.255 -26.698 -3.688 1.00 26.97 93 GLY B C 1
ATOM 1542 O O . GLY B 1 93 ? 46.448 -25.573 -4.148 1.00 28.62 93 GLY B O 1
ATOM 1543 N N . GLY B 1 94 ? 45.490 -27.607 -4.279 1.00 25.79 94 GLY B N 1
ATOM 1544 C CA . GLY B 1 94 ? 44.517 -27.260 -5.291 1.00 24.16 94 GLY B CA 1
ATOM 1545 C C . GLY B 1 94 ? 44.153 -28.467 -6.122 1.00 25.56 94 GLY B C 1
ATOM 1546 O O . GLY B 1 94 ? 44.580 -29.585 -5.833 1.00 25.07 94 GLY B O 1
ATOM 1547 N N . PHE B 1 95 ? 43.404 -28.241 -7.193 1.00 26.99 95 PHE B N 1
ATOM 1548 C CA . PHE B 1 95 ? 43.023 -29.331 -8.069 1.00 29.52 95 PHE B CA 1
ATOM 1549 C C . PHE B 1 95 ? 44.249 -30.031 -8.626 1.00 30.60 95 PHE B C 1
ATOM 1550 O O . PHE B 1 95 ? 44.953 -29.471 -9.454 1.00 32.48 95 PHE B O 1
ATOM 1558 N N . GLY B 1 96 ? 44.487 -31.259 -8.170 1.00 32.09 96 GLY B N 1
ATOM 1559 C CA . GLY B 1 96 ? 45.601 -32.092 -8.632 1.00 32.53 96 GLY B CA 1
ATOM 1560 C C . GLY B 1 96 ? 46.002 -31.971 -10.092 1.00 34.01 96 GLY B C 1
ATOM 1561 O O . GLY B 1 96 ? 47.183 -31.785 -10.384 1.00 34.31 96 GLY B O 1
ATOM 1562 N N . PRO B 1 97 ? 45.036 -32.122 -11.022 1.00 34.85 97 PRO B N 1
ATOM 1563 C CA . PRO B 1 97 ? 45.350 -32.067 -12.454 1.00 36.44 97 PRO B CA 1
ATOM 1564 C C . PRO B 1 97 ? 45.741 -30.676 -12.957 1.00 37.04 97 PRO B C 1
ATOM 1565 O O . PRO B 1 97 ? 46.411 -30.561 -13.989 1.00 36.82 97 PRO B O 1
ATOM 1569 N N . TYR B 1 98 ? 45.304 -29.630 -12.282 1.00 37.65 98 TYR B N 1
ATOM 1570 C CA . TYR B 1 98 ? 45.800 -28.297 -12.538 1.00 37.27 98 TYR B CA 1
ATOM 1571 C C . TYR B 1 98 ? 47.217 -28.101 -12.093 1.00 37.20 98 TYR B C 1
ATOM 1572 O O . TYR B 1 98 ? 47.979 -27.487 -12.753 1.00 38.08 98 TYR B O 1
ATOM 1581 N N . LEU B 1 99 ? 47.584 -28.665 -10.976 1.00 20.00 99 LEU B N 1
ATOM 1582 C CA . LEU B 1 99 ? 48.892 -28.468 -10.482 1.00 20.00 99 LEU B CA 1
ATOM 1583 C C . LEU B 1 99 ? 49.897 -29.246 -11.275 1.00 20.00 99 LEU B C 1
ATOM 1584 O O . LEU B 1 99 ? 50.970 -28.780 -11.550 1.00 36.24 99 LEU B O 1
ATOM 1589 N N . GLN B 1 100 ? 49.526 -30.451 -11.631 1.00 36.77 100 GLN B N 1
ATOM 1590 C CA . GLN B 1 100 ? 50.155 -31.200 -12.678 1.00 37.41 100 GLN B CA 1
ATOM 1591 C C . GLN B 1 100 ? 50.430 -30.406 -13.921 1.00 37.34 100 GLN B C 1
ATOM 1592 O O . GLN B 1 100 ? 51.525 -30.377 -14.378 1.00 37.37 100 GLN B O 1
ATOM 1598 N N . TRP B 1 101 ? 49.416 -29.780 -14.475 1.00 37.37 101 TRP B N 1
ATOM 1599 C CA . TRP B 1 101 ? 49.558 -29.039 -15.719 1.00 38.72 101 TRP B CA 1
ATOM 1600 C C . TRP B 1 101 ? 50.633 -27.977 -15.622 1.00 39.03 101 TRP B C 1
ATOM 1601 O O . TRP B 1 101 ? 51.430 -27.813 -16.549 1.00 39.06 101 TRP B O 1
ATOM 1612 N N . ILE B 1 102 ? 50.612 -27.240 -14.510 1.00 38.75 102 ILE B N 1
ATOM 1613 C CA . ILE B 1 102 ? 51.690 -26.342 -14.129 1.00 36.67 102 ILE B CA 1
ATOM 1614 C C . ILE B 1 102 ? 53.017 -27.053 -14.102 1.00 37.25 102 ILE B C 1
ATOM 1615 O O . ILE B 1 102 ? 53.994 -26.549 -14.623 1.00 37.13 102 ILE B O 1
ATOM 1620 N N . LYS B 1 103 ? 53.053 -28.201 -13.437 1.00 39.83 103 LYS B N 1
ATOM 1621 C CA . LYS B 1 103 ? 54.258 -29.031 -13.348 1.00 41.92 103 LYS B CA 1
ATOM 1622 C C . LYS B 1 103 ? 54.770 -29.497 -14.725 1.00 42.57 103 LYS B C 1
ATOM 1623 O O . LYS B 1 103 ? 55.974 -29.486 -14.986 1.00 43.28 103 LYS B O 1
ATOM 1629 N N . ASP B 1 104 ? 53.848 -29.805 -15.630 1.00 43.26 104 ASP B N 1
ATOM 1630 C CA . ASP B 1 104 ? 54.194 -30.382 -16.924 1.00 44.80 104 ASP B CA 1
ATOM 1631 C C . ASP B 1 104 ? 54.554 -29.354 -17.976 1.00 46.40 104 ASP B C 1
ATOM 1632 O O . ASP B 1 104 ? 55.059 -29.708 -19.032 1.00 47.46 104 ASP B O 1
ATOM 1637 N N . ASN B 1 105 ? 54.197 -28.099 -17.739 1.00 47.74 105 ASN B N 1
ATOM 1638 C CA . ASN B 1 105 ? 54.396 -27.055 -18.732 1.00 48.19 105 ASN B CA 1
ATOM 1639 C C . ASN B 1 105 ? 55.758 -26.384 -18.603 1.00 48.50 105 ASN B C 1
ATOM 1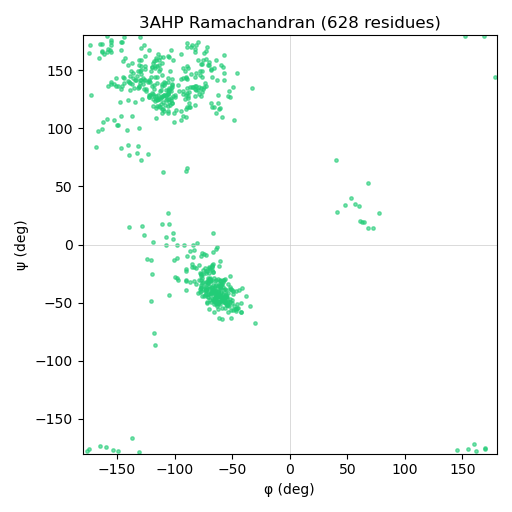640 O O . ASN B 1 105 ? 56.185 -25.632 -19.482 1.00 48.56 105 ASN B O 1
ATOM 1645 N N . SER B 1 106 ? 56.452 -26.690 -17.518 1.00 48.95 106 SER B N 1
ATOM 1646 C CA . SER B 1 106 ? 57.822 -26.268 -17.359 1.00 51.45 106 SER B CA 1
ATOM 1647 C C . SER B 1 106 ? 58.781 -27.366 -17.827 1.00 53.91 106 SER B C 1
ATOM 1648 O O . SER B 1 106 ? 58.924 -28.389 -17.160 1.00 54.75 106 SER B O 1
ATOM 1651 N N . PRO B 1 107 ? 59.434 -27.162 -18.991 1.00 56.82 107 PRO B N 1
ATOM 1652 C CA . PRO B 1 107 ? 60.316 -28.188 -19.580 1.00 57.81 107 PRO B CA 1
ATOM 1653 C C . PRO B 1 107 ? 61.418 -28.595 -18.611 1.00 58.83 107 PRO B C 1
ATOM 1654 O O . PRO B 1 107 ? 61.861 -27.779 -17.801 1.00 58.46 107 PRO B O 1
ATOM 1658 N N . SER B 1 108 ? 61.836 -29.856 -18.682 1.00 60.43 108 SER B N 1
ATOM 1659 C CA . SER B 1 108 ? 62.572 -30.477 -17.577 1.00 61.65 108 SER B CA 1
ATOM 1660 C C . SER B 1 108 ? 64.062 -30.631 -17.887 1.00 61.93 108 SER B C 1
ATOM 1661 O O . SER B 1 108 ? 64.469 -31.569 -18.571 1.00 61.64 108 SER B O 1
ATOM 1665 N N . TYR C 1 2 ? 54.506 -19.053 10.170 1.00 69.14 2 TYR C N 1
ATOM 1666 C CA . TYR C 1 2 ? 55.280 -20.197 10.723 1.00 69.59 2 TYR C CA 1
ATOM 1667 C C . TYR C 1 2 ? 56.794 -20.067 10.476 1.00 67.63 2 TYR C C 1
ATOM 1668 O O . TYR C 1 2 ? 57.458 -21.044 10.121 1.00 67.09 2 TYR C O 1
ATOM 1677 N N . LYS C 1 3 ? 57.335 -18.862 10.664 1.00 64.82 3 LYS C N 1
ATOM 1678 C CA . LYS C 1 3 ? 56.533 -17.634 10.712 1.00 61.08 3 LYS C CA 1
ATOM 1679 C C . LYS C 1 3 ? 57.192 -16.538 9.862 1.00 57.06 3 LYS C C 1
ATOM 1680 O O . LYS C 1 3 ? 58.362 -16.218 10.056 1.00 56.35 3 LYS C O 1
ATOM 1686 N N . PRO C 1 4 ? 56.453 -16.004 8.873 1.00 53.55 4 PRO C N 1
ATOM 1687 C CA . PRO C 1 4 ? 57.036 -15.146 7.840 1.00 49.97 4 PRO C CA 1
ATOM 1688 C C . PRO C 1 4 ? 57.345 -13.723 8.316 1.00 46.26 4 PRO C C 1
ATOM 1689 O O . PRO C 1 4 ? 56.647 -13.190 9.163 1.00 43.97 4 PRO C O 1
ATOM 1693 N N . GLU C 1 5 ? 58.376 -13.121 7.731 1.00 44.36 5 GLU C N 1
ATOM 1694 C CA . GLU C 1 5 ? 58.796 -11.761 8.041 1.00 42.32 5 GLU C CA 1
ATOM 1695 C C . GLU C 1 5 ? 57.779 -10.748 7.492 1.00 40.28 5 GLU C C 1
ATOM 1696 O O . GLU C 1 5 ? 57.566 -9.680 8.069 1.00 41.34 5 GLU C O 1
ATOM 1702 N N . GLN C 1 6 ? 57.117 -11.094 6.397 1.00 37.11 6 GLN C N 1
ATOM 1703 C CA . GLN C 1 6 ? 56.157 -10.177 5.799 1.00 33.37 6 GLN C CA 1
ATOM 1704 C C . GLN C 1 6 ? 54.842 -10.812 5.346 1.00 30.27 6 GLN C C 1
ATOM 1705 O O . GLN C 1 6 ? 54.757 -12.014 5.093 1.00 28.03 6 GLN C O 1
ATOM 1711 N N . LEU C 1 7 ? 53.812 -9.977 5.270 1.00 28.73 7 LEU C N 1
ATOM 1712 C CA . LEU C 1 7 ? 52.442 -10.442 5.149 1.00 26.60 7 LEU C CA 1
ATOM 1713 C C . LEU C 1 7 ? 51.750 -9.735 4.009 1.00 26.03 7 LEU C C 1
ATOM 1714 O O . LEU C 1 7 ? 52.040 -8.575 3.721 1.00 26.74 7 LEU C O 1
ATOM 1719 N N . LEU C 1 8 ? 50.926 -10.491 3.292 1.00 27.42 8 LEU C N 1
ATOM 1720 C CA . LEU C 1 8 ? 49.929 -9.956 2.358 1.00 27.18 8 LEU C CA 1
ATOM 1721 C C . LEU C 1 8 ? 48.538 -9.957 3.009 1.00 25.63 8 LEU C C 1
ATOM 1722 O O . LEU C 1 8 ? 48.029 -11.000 3.396 1.00 26.55 8 LEU C O 1
ATOM 1727 N N . ILE C 1 9 ? 47.981 -8.782 3.255 1.00 24.58 9 ILE C N 1
ATOM 1728 C CA . ILE C 1 9 ? 46.678 -8.719 3.901 1.00 24.41 9 ILE C CA 1
ATOM 1729 C C . ILE C 1 9 ? 45.616 -8.429 2.845 1.00 24.81 9 ILE C C 1
ATOM 1730 O O . ILE C 1 9 ? 45.848 -7.606 1.966 1.00 24.63 9 ILE C O 1
ATOM 1735 N N . PHE C 1 10 ? 44.492 -9.146 2.900 1.00 23.13 10 PHE C N 1
ATOM 1736 C CA . PHE C 1 10 ? 43.328 -8.808 2.100 1.00 22.29 10 PHE C CA 1
ATOM 1737 C C . PHE C 1 10 ? 42.182 -8.245 2.959 1.00 22.89 10 PHE C C 1
ATOM 1738 O O . PHE C 1 10 ? 41.934 -8.702 4.065 1.00 23.50 10 PHE C O 1
ATOM 1746 N N . THR C 1 11 ? 41.503 -7.227 2.459 1.00 23.07 11 THR C N 1
ATOM 1747 C CA . THR C 1 11 ? 40.261 -6.784 3.065 1.00 24.10 11 THR C CA 1
ATOM 1748 C C . THR C 1 11 ? 39.366 -6.225 1.997 1.00 24.15 11 THR C C 1
ATOM 1749 O O . THR C 1 11 ? 39.753 -6.058 0.840 1.00 23.30 11 THR C O 1
ATOM 1753 N N . THR C 1 12 ? 38.224 -5.754 2.462 1.00 25.26 12 THR C N 1
ATOM 1754 C CA . THR C 1 12 ? 37.288 -5.071 1.627 1.00 25.60 12 THR C CA 1
ATOM 1755 C C . THR C 1 12 ? 36.778 -3.884 2.436 1.00 25.62 12 THR C C 1
ATOM 1756 O O . THR C 1 12 ? 36.786 -3.921 3.658 1.00 24.01 12 THR C O 1
ATOM 1760 N N . CYS C 1 13 ? 36.431 -2.805 1.740 1.00 27.36 13 CYS C N 1
ATOM 1761 C CA . CYS C 1 13 ? 35.599 -1.749 2.296 1.00 29.00 13 CYS C CA 1
ATOM 1762 C C . CYS C 1 13 ? 34.273 -1.659 1.540 1.00 30.48 13 CYS C C 1
ATOM 1763 O O . CYS C 1 13 ? 34.191 -2.075 0.397 1.00 30.61 13 CYS C O 1
ATOM 1766 N N . PRO C 1 14 ? 33.278 -1.052 2.132 1.00 32.56 14 PRO C N 1
ATOM 1767 C CA . PRO C 1 14 ? 31.983 -0.940 1.497 1.00 33.79 14 PRO C CA 1
ATOM 1768 C C . PRO C 1 14 ? 31.956 -0.147 0.217 1.00 34.95 14 PRO C C 1
ATOM 1769 O O . PRO C 1 14 ? 30.957 -0.044 -0.406 1.00 34.89 14 PRO C O 1
ATOM 1773 N N . ASP C 1 15 ? 33.070 0.393 -0.179 1.00 36.61 15 ASP C N 1
ATOM 1774 C CA . ASP C 1 15 ? 33.092 1.717 -0.673 1.00 37.03 15 ASP C CA 1
ATOM 1775 C C . ASP C 1 15 ? 34.495 2.012 -0.991 1.00 35.89 15 ASP C C 1
ATOM 1776 O O . ASP C 1 15 ? 35.356 1.599 -0.301 1.00 34.64 15 ASP C O 1
ATOM 1781 N N . ALA C 1 16 ? 34.713 2.761 -2.041 1.00 35.69 16 ALA C N 1
ATOM 1782 C CA . ALA C 1 16 ? 36.036 3.107 -2.480 1.00 36.03 16 ALA C CA 1
ATOM 1783 C C . ALA C 1 16 ? 36.562 4.377 -1.878 1.00 36.54 16 ALA C C 1
ATOM 1784 O O . ALA C 1 16 ? 37.740 4.580 -1.851 1.00 35.39 16 ALA C O 1
ATOM 1786 N N . ASP C 1 17 ? 35.688 5.235 -1.396 1.00 37.54 17 ASP C N 1
ATOM 1787 C CA . ASP C 1 17 ? 36.137 6.394 -0.608 1.00 38.21 17 ASP C CA 1
ATOM 1788 C C . ASP C 1 17 ? 36.650 5.995 0.767 1.00 36.48 17 ASP C C 1
ATOM 1789 O O . ASP C 1 17 ? 37.696 6.461 1.202 1.00 35.46 17 ASP C O 1
ATOM 1794 N N . ILE C 1 18 ? 35.929 5.084 1.413 1.00 35.71 18 ILE C N 1
ATOM 1795 C CA . ILE C 1 18 ? 36.343 4.517 2.682 1.00 33.39 18 ILE C CA 1
ATOM 1796 C C . ILE C 1 18 ? 37.666 3.762 2.506 1.00 32.53 18 ILE C C 1
ATOM 1797 O O . ILE C 1 18 ? 38.585 3.901 3.318 1.00 32.43 18 ILE C O 1
ATOM 1802 N N . ALA C 1 19 ? 37.792 3.034 1.401 1.00 30.61 19 ALA C N 1
ATOM 1803 C CA . ALA C 1 19 ? 39.002 2.276 1.119 1.00 29.93 19 ALA C CA 1
ATOM 1804 C C . ALA C 1 19 ? 40.191 3.215 0.967 1.00 30.59 19 ALA C C 1
ATOM 1805 O O . ALA C 1 19 ? 41.279 2.963 1.497 1.00 30.23 19 ALA C O 1
ATOM 1807 N N . CYS C 1 20 ? 39.962 4.301 0.238 1.00 31.24 20 CYS C N 1
ATOM 1808 C CA . CYS C 1 20 ? 40.946 5.343 0.054 1.00 31.86 20 CYS C CA 1
ATOM 1809 C C . CYS C 1 20 ? 41.375 5.997 1.374 1.00 30.40 20 CYS C C 1
ATOM 1810 O O . CYS C 1 20 ? 42.565 6.246 1.596 1.00 28.80 20 CYS C O 1
ATOM 1813 N N . ARG C 1 21 ? 40.415 6.297 2.246 1.00 29.93 21 ARG C N 1
ATOM 1814 C CA . ARG C 1 21 ? 40.765 6.964 3.497 1.00 29.87 21 ARG C CA 1
ATOM 1815 C C . ARG C 1 21 ? 41.673 6.062 4.325 1.00 27.76 21 ARG C C 1
ATOM 1816 O O . ARG C 1 21 ? 42.769 6.472 4.706 1.00 27.47 21 ARG C O 1
ATOM 1824 N N . ILE C 1 22 ? 41.258 4.805 4.494 1.00 25.24 22 ILE C N 1
ATOM 1825 C CA . ILE C 1 22 ? 42.018 3.827 5.262 1.00 22.83 22 ILE C CA 1
ATOM 1826 C C . ILE C 1 22 ? 43.367 3.588 4.605 1.00 22.75 22 ILE C C 1
ATOM 1827 O O . ILE C 1 22 ? 44.408 3.641 5.258 1.00 21.00 22 ILE C O 1
ATOM 1832 N N . ALA C 1 23 ? 43.348 3.383 3.293 1.00 22.74 23 ALA C N 1
ATOM 1833 C CA . ALA C 1 23 ? 44.590 3.285 2.542 1.00 22.82 23 ALA C CA 1
ATOM 1834 C C . ALA C 1 23 ? 45.573 4.406 2.867 1.00 21.64 23 ALA C C 1
ATOM 1835 O O . ALA C 1 23 ? 46.689 4.134 3.281 1.00 21.79 23 ALA C O 1
ATOM 1837 N N . THR C 1 24 ? 45.156 5.659 2.722 1.00 22.30 24 THR C N 1
ATOM 1838 C CA . THR C 1 24 ? 46.096 6.754 2.919 1.00 22.60 24 THR C CA 1
ATOM 1839 C C . THR C 1 24 ? 46.534 6.910 4.370 1.00 21.46 24 THR C C 1
ATOM 1840 O O . THR C 1 24 ? 47.716 7.074 4.634 1.00 22.57 24 THR C O 1
ATOM 1844 N N . ALA C 1 25 ? 45.634 6.787 5.301 1.00 20.60 25 ALA C N 1
ATOM 1845 C CA . ALA C 1 25 ? 46.015 6.714 6.676 1.00 20.19 25 ALA C CA 1
ATOM 1846 C C . ALA C 1 25 ? 47.155 5.753 6.913 1.00 19.90 25 ALA C C 1
ATOM 1847 O O . A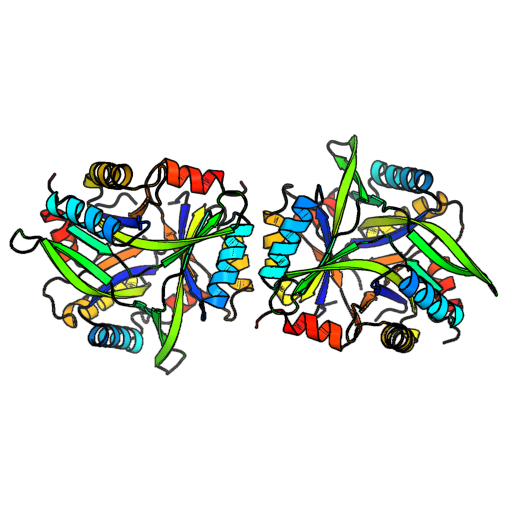LA C 1 25 ? 48.044 6.006 7.649 1.00 19.62 25 ALA C O 1
ATOM 1849 N N . LEU C 1 26 ? 47.124 4.641 6.237 1.00 20.00 26 LEU C N 1
ATOM 1850 C CA . LEU C 1 26 ? 47.962 3.528 6.537 1.00 20.00 26 LEU C CA 1
ATOM 1851 C C . LEU C 1 26 ? 49.290 3.733 5.898 1.00 20.00 26 LEU C C 1
ATOM 1852 O O . LEU C 1 26 ? 50.269 3.325 6.397 1.00 23.01 26 LEU C O 1
ATOM 1857 N N . VAL C 1 27 ? 49.303 4.407 4.776 1.00 19.91 27 VAL C N 1
ATOM 1858 C CA . VAL C 1 27 ? 50.510 4.915 4.206 1.00 19.66 27 VAL C CA 1
ATOM 1859 C C . VAL C 1 27 ? 51.194 6.150 4.712 1.00 19.72 27 VAL C C 1
ATOM 1860 O O . VAL C 1 27 ? 52.362 6.175 4.786 1.00 20.66 27 VAL C O 1
ATOM 1864 N N . GLU C 1 28 ? 50.454 7.161 5.104 1.00 22.28 28 GLU C N 1
ATOM 1865 C CA . GLU C 1 28 ? 51.002 8.293 5.843 1.00 24.06 28 GLU C CA 1
ATOM 1866 C C . GLU C 1 28 ? 51.733 7.829 7.117 1.00 24.54 28 GLU C C 1
ATOM 1867 O O . GLU C 1 28 ? 52.852 8.262 7.404 1.00 24.62 28 GLU C O 1
ATOM 1873 N N . ALA C 1 29 ? 51.121 6.904 7.848 1.00 24.12 29 ALA C N 1
ATOM 1874 C CA . ALA C 1 29 ? 51.667 6.449 9.110 1.00 23.47 29 ALA C CA 1
ATOM 1875 C C . ALA C 1 29 ? 52.864 5.529 8.895 1.00 24.25 29 ALA C C 1
ATOM 1876 O O . ALA C 1 29 ? 53.557 5.141 9.852 1.00 25.02 29 ALA C O 1
ATOM 1878 N N . LYS C 1 30 ? 53.091 5.165 7.635 1.00 24.73 30 LYS C N 1
ATOM 1879 C CA . LYS C 1 30 ? 54.166 4.251 7.267 1.00 23.23 30 LYS C CA 1
ATOM 1880 C C . LYS C 1 30 ? 53.992 2.875 7.921 1.00 22.72 30 LYS C C 1
ATOM 1881 O O . LYS C 1 30 ? 54.949 2.130 8.062 1.00 23.58 30 LYS C O 1
ATOM 1887 N N . LEU C 1 31 ? 52.775 2.553 8.347 1.00 22.35 31 LEU C N 1
ATOM 1888 C CA . LEU C 1 31 ? 52.439 1.198 8.764 1.00 21.49 31 LEU C CA 1
ATOM 1889 C C . LEU C 1 31 ? 52.422 0.206 7.593 1.00 23.60 31 LEU C C 1
ATOM 1890 O O . LEU C 1 31 ? 52.734 -0.972 7.755 1.00 24.88 31 LEU C O 1
ATOM 1895 N N . ALA C 1 32 ? 52.091 0.679 6.399 1.00 25.35 32 ALA C N 1
ATOM 1896 C CA . ALA C 1 32 ? 52.195 -0.156 5.211 1.00 25.52 32 ALA C CA 1
ATOM 1897 C C . ALA C 1 32 ? 52.974 0.577 4.142 1.00 26.24 32 ALA C C 1
ATOM 1898 O O . ALA C 1 32 ? 52.860 1.798 4.009 1.00 26.62 32 ALA C O 1
ATOM 1900 N N . ALA C 1 33 ? 53.724 -0.178 3.348 1.00 25.65 33 ALA C N 1
ATOM 1901 C CA . ALA C 1 33 ? 54.601 0.410 2.366 1.00 25.83 33 ALA C CA 1
ATOM 1902 C C . ALA C 1 33 ? 53.794 0.776 1.138 1.00 26.60 33 ALA C C 1
ATOM 1903 O O . ALA C 1 33 ? 54.047 1.778 0.467 1.00 25.99 33 ALA C O 1
ATOM 1905 N N . CYS C 1 34 ? 52.792 -0.048 0.878 1.00 28.40 34 CYS C N 1
ATOM 1906 C CA . CYS C 1 34 ? 51.906 0.145 -0.245 1.00 28.54 34 CYS C CA 1
ATOM 1907 C C . CYS C 1 34 ? 50.579 -0.583 0.003 1.00 27.70 34 CYS C C 1
ATOM 1908 O O . CYS C 1 34 ? 50.542 -1.678 0.587 1.00 26.41 34 CYS C O 1
ATOM 1911 N N . VAL C 1 35 ? 49.494 0.113 -0.331 1.00 25.78 35 VAL C N 1
ATOM 1912 C CA . VAL C 1 35 ? 48.164 -0.464 -0.369 1.00 24.30 35 VAL C CA 1
ATOM 1913 C C . VAL C 1 35 ? 47.578 -0.348 -1.783 1.00 23.43 35 VAL C C 1
ATOM 1914 O O . VAL C 1 35 ? 47.721 0.669 -2.443 1.00 21.93 35 VAL C O 1
ATOM 1918 N N . GLN C 1 36 ? 46.960 -1.432 -2.247 1.00 24.80 36 GLN C N 1
ATOM 1919 C CA . GLN C 1 36 ? 46.387 -1.526 -3.588 1.00 21.95 36 GLN C CA 1
ATOM 1920 C C . GLN C 1 36 ? 44.884 -1.612 -3.397 1.00 22.44 36 GLN C C 1
ATOM 1921 O O . GLN C 1 36 ? 44.408 -2.310 -2.500 1.00 22.46 36 GLN C O 1
ATOM 1927 N N . ILE C 1 37 ? 44.144 -0.801 -4.146 1.00 22.69 37 ILE C N 1
ATOM 1928 C CA . ILE C 1 37 ? 42.696 -0.794 -4.051 1.00 21.52 37 ILE C CA 1
ATOM 1929 C C . ILE C 1 37 ? 42.145 -1.183 -5.399 1.00 22.63 37 ILE C C 1
ATOM 1930 O O . ILE C 1 37 ? 42.413 -0.496 -6.392 1.00 23.66 37 ILE C O 1
ATOM 1935 N N . GLY C 1 38 ? 41.400 -2.291 -5.444 1.00 21.09 38 GLY C N 1
ATOM 1936 C CA . GLY C 1 38 ? 40.897 -2.823 -6.698 1.00 18.79 38 GLY C CA 1
ATOM 1937 C C . GLY C 1 38 ? 39.600 -2.168 -7.085 1.00 20.30 38 GLY C C 1
ATOM 1938 O O . GLY C 1 38 ? 38.966 -1.502 -6.276 1.00 22.06 38 GLY C O 1
ATOM 1939 N N . GLN C 1 39 ? 39.165 -2.422 -8.293 1.00 22.98 39 GLN C N 1
ATOM 1940 C CA . GLN C 1 39 ? 37.816 -2.142 -8.697 1.00 22.02 39 GLN C CA 1
ATOM 1941 C C . GLN C 1 39 ? 36.834 -3.061 -8.066 1.00 21.56 39 GLN C C 1
ATOM 1942 O O . GLN C 1 39 ? 37.163 -4.129 -7.703 1.00 21.97 39 GLN C O 1
ATOM 1948 N N . ALA C 1 40 ? 35.607 -2.614 -7.938 1.00 23.49 40 ALA C N 1
ATOM 1949 C CA . ALA C 1 40 ? 34.579 -3.288 -7.167 1.00 23.22 40 ALA C CA 1
ATOM 1950 C C . ALA C 1 40 ? 34.346 -4.774 -7.374 1.00 23.43 40 ALA C C 1
ATOM 1951 O O . ALA C 1 40 ? 34.282 -5.243 -8.456 1.00 25.44 40 ALA C O 1
ATOM 1953 N N . VAL C 1 41 ? 34.195 -5.500 -6.289 1.00 20.00 41 VAL C N 1
ATOM 1954 C CA . VAL C 1 41 ? 34.012 -6.915 -6.330 1.00 20.00 41 VAL C CA 1
ATOM 1955 C C . VAL C 1 41 ? 32.627 -7.224 -5.811 1.00 20.00 41 VAL C C 1
ATOM 1956 O O . VAL C 1 41 ? 32.010 -6.398 -5.232 1.00 23.19 41 VAL C O 1
ATOM 1960 N N . GLU C 1 42 ? 32.122 -8.410 -6.056 1.00 27.06 42 GLU C N 1
ATOM 1961 C CA . GLU C 1 42 ? 30.975 -8.858 -5.330 1.00 30.48 42 GLU C CA 1
ATOM 1962 C C . GLU C 1 42 ? 31.262 -9.882 -4.300 1.00 29.98 42 GLU C C 1
ATOM 1963 O O . GLU C 1 42 ? 31.947 -10.813 -4.544 1.00 31.06 42 GLU C O 1
ATOM 1969 N N . SER C 1 43 ? 30.768 -9.649 -3.105 1.00 30.78 43 SER C N 1
ATOM 1970 C CA . SER C 1 43 ? 30.914 -10.616 -2.015 1.00 32.22 43 SER C CA 1
ATOM 1971 C C . SER C 1 43 ? 29.587 -11.340 -1.759 1.00 32.92 43 SER C C 1
ATOM 1972 O O . SER C 1 43 ? 28.561 -10.712 -1.526 1.00 32.40 43 SER C O 1
ATOM 1975 N N . ILE C 1 44 ? 29.614 -12.661 -1.844 1.00 35.34 44 ILE C N 1
ATOM 1976 C CA . ILE C 1 44 ? 28.456 -13.484 -1.511 1.00 38.09 44 ILE C CA 1
ATOM 1977 C C . ILE C 1 44 ? 28.733 -14.180 -0.188 1.00 38.66 44 ILE C C 1
ATOM 1978 O O . ILE C 1 44 ? 29.779 -14.795 -0.005 1.00 37.99 44 ILE C O 1
ATOM 1983 N N . TYR C 1 45 ? 27.837 -13.990 0.766 1.00 42.27 45 TYR C N 1
ATOM 1984 C CA . TYR C 1 45 ? 27.955 -14.622 2.083 1.00 46.44 45 TYR C CA 1
ATOM 1985 C C . TYR C 1 45 ? 26.532 -14.930 2.560 1.00 49.80 45 TYR C C 1
ATOM 1986 O O . TYR C 1 45 ? 25.572 -14.553 1.885 1.00 49.67 45 TYR C O 1
ATOM 1995 N N . GLN C 1 46 ? 26.378 -15.613 3.696 1.00 54.67 46 GLN C N 1
ATOM 1996 C CA . GLN C 1 46 ? 25.068 -15.613 4.354 1.00 58.77 46 GLN C CA 1
ATOM 1997 C C . GLN C 1 46 ? 24.932 -14.923 5.715 1.00 61.03 46 GLN C C 1
ATOM 1998 O O . GLN C 1 46 ? 25.908 -14.782 6.451 1.00 59.28 46 GLN C O 1
ATOM 2004 N N . TRP C 1 47 ? 23.730 -14.392 5.957 1.00 65.99 47 TRP C N 1
ATOM 2005 C CA . TRP C 1 47 ? 23.360 -13.680 7.191 1.00 71.57 47 TRP C CA 1
ATOM 2006 C C . TRP C 1 47 ? 21.870 -13.951 7.493 1.00 72.92 47 TRP C C 1
ATOM 2007 O O . TRP C 1 47 ? 20.998 -13.603 6.691 1.00 73.05 47 TRP C O 1
ATOM 2018 N N . ASP C 1 48 ? 21.591 -14.710 8.551 1.00 74.56 48 ASP C N 1
ATOM 2019 C CA . ASP C 1 48 ? 22.335 -15.927 8.845 1.00 75.85 48 ASP C CA 1
ATOM 2020 C C . ASP C 1 48 ? 21.563 -17.141 8.324 1.00 76.35 48 ASP C C 1
ATOM 2021 O O . ASP C 1 48 ? 22.106 -18.244 8.243 1.00 77.36 48 ASP C O 1
ATOM 2026 N N . ASN C 1 49 ? 20.308 -16.921 7.939 1.00 75.72 49 ASN C N 1
ATOM 2027 C CA . ASN C 1 49 ? 19.566 -17.884 7.130 1.00 75.58 49 ASN C CA 1
ATOM 2028 C C . ASN C 1 49 ? 19.398 -17.394 5.673 1.00 74.83 49 ASN C C 1
ATOM 2029 O O . ASN C 1 49 ? 18.873 -18.118 4.821 1.00 74.54 49 ASN C O 1
ATOM 2034 N N . ASN C 1 50 ? 19.933 -16.204 5.379 1.00 73.49 50 ASN C N 1
ATOM 2035 C CA . ASN C 1 50 ? 19.751 -15.547 4.067 1.00 71.47 50 ASN C CA 1
ATOM 2036 C C . ASN C 1 50 ? 21.053 -15.388 3.258 1.00 70.15 50 ASN C C 1
ATOM 2037 O O . ASN C 1 50 ? 22.108 -15.085 3.819 1.00 70.10 50 ASN C O 1
ATOM 2042 N N . ILE C 1 51 ? 20.953 -15.520 1.936 1.00 67.84 51 ILE C N 1
ATOM 2043 C CA . ILE C 1 51 ? 22.106 -15.394 1.035 1.00 65.75 51 ILE C CA 1
ATOM 2044 C C . ILE C 1 51 ? 22.284 -13.949 0.569 1.00 64.04 51 ILE C C 1
ATOM 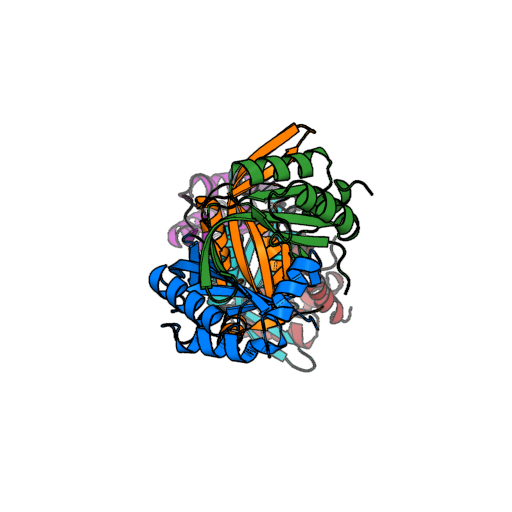2045 O O . ILE C 1 51 ? 21.428 -13.406 -0.127 1.00 64.25 51 ILE C O 1
ATOM 2050 N N . CYS C 1 52 ? 23.408 -13.339 0.937 1.00 61.74 52 CYS C N 1
ATOM 2051 C CA . CYS C 1 52 ? 23.584 -11.889 0.806 1.00 59.33 52 CYS C CA 1
ATOM 2052 C C . CYS C 1 52 ? 24.583 -11.484 -0.263 1.00 57.26 52 CYS C C 1
ATOM 2053 O O . CYS C 1 52 ? 25.485 -12.249 -0.601 1.00 55.91 52 CYS C O 1
ATOM 2056 N N . GLN C 1 53 ? 24.491 -10.224 -0.681 1.00 55.47 53 GLN C N 1
ATOM 2057 C CA . GLN C 1 53 ? 25.137 -9.747 -1.892 1.00 54.27 53 GLN C CA 1
ATOM 2058 C C . GLN C 1 53 ? 25.597 -8.285 -1.744 1.00 52.03 53 GLN C C 1
ATOM 2059 O O . GLN C 1 53 ? 24.906 -7.353 -2.159 1.00 53.07 53 GLN C O 1
ATOM 2065 N N . SER C 1 54 ? 26.766 -8.093 -1.145 1.00 48.56 54 SER C N 1
ATOM 2066 C CA . SER C 1 54 ? 27.402 -6.781 -1.078 1.00 45.34 54 SER C CA 1
ATOM 2067 C C . SER C 1 54 ? 28.299 -6.498 -2.281 1.00 44.35 54 SER C C 1
ATOM 2068 O O . SER C 1 54 ? 28.929 -7.387 -2.847 1.00 43.39 54 SER C O 1
ATOM 2071 N N . HIS C 1 55 ? 28.423 -5.218 -2.581 1.00 43.26 55 HIS C N 1
ATOM 2072 C CA . HIS C 1 55 ? 29.194 -4.715 -3.698 1.00 41.99 55 HIS C CA 1
ATOM 2073 C C . HIS C 1 55 ? 30.319 -3.899 -3.048 1.00 39.73 55 HIS C C 1
ATOM 2074 O O . HIS C 1 55 ? 30.058 -2.885 -2.400 1.00 39.60 55 HIS C O 1
ATOM 2081 N N . GLU C 1 56 ? 31.528 -4.400 -3.112 1.00 37.28 56 GLU C N 1
ATOM 2082 C CA . GLU C 1 56 ? 32.558 -3.991 -2.201 1.00 34.99 56 GLU C CA 1
ATOM 2083 C C . GLU C 1 56 ? 33.820 -3.610 -2.911 1.00 33.21 56 GLU C C 1
ATOM 2084 O O . GLU C 1 56 ? 33.922 -3.678 -4.084 1.00 32.05 56 GLU C O 1
ATOM 2090 N N . VAL C 1 57 ? 34.809 -3.191 -2.129 1.00 20.00 57 VAL C N 1
ATOM 2091 C CA . VAL C 1 57 ? 36.084 -2.743 -2.677 1.00 20.00 57 VAL C CA 1
ATOM 2092 C C . VAL C 1 57 ? 37.252 -3.453 -2.002 1.00 20.00 57 VAL C C 1
ATOM 2093 O O . VAL C 1 57 ? 37.385 -3.426 -0.779 1.00 25.01 57 VAL C O 1
ATOM 2097 N N . PRO C 1 58 ? 38.097 -4.088 -2.808 1.00 25.55 58 PRO C N 1
ATOM 2098 C CA . PRO C 1 58 ? 39.053 -5.025 -2.309 1.00 24.91 58 PRO C CA 1
ATOM 2099 C C . PRO C 1 58 ? 40.286 -4.233 -1.993 1.00 24.86 58 PRO C C 1
ATOM 2100 O O . PRO C 1 58 ? 40.518 -3.276 -2.647 1.00 24.04 58 PRO C O 1
ATOM 2104 N N . MET C 1 59 ? 41.000 -4.593 -0.952 1.00 24.34 59 MET C N 1
ATOM 2105 C CA . MET C 1 59 ? 42.255 -3.950 -0.614 1.00 24.83 59 MET C CA 1
ATOM 2106 C C . MET C 1 59 ? 43.315 -5.010 -0.348 1.00 24.81 59 MET C C 1
ATOM 2107 O O . MET C 1 59 ? 43.049 -6.014 0.306 1.00 25.43 59 MET C O 1
ATOM 2112 N N . GLN C 1 60 ? 44.495 -4.809 -0.909 1.00 24.52 60 GLN C N 1
ATOM 2113 C CA . GLN C 1 60 ? 45.664 -5.620 -0.602 1.00 24.00 60 GLN C CA 1
ATOM 2114 C C . GLN C 1 60 ? 46.698 -4.786 0.159 1.00 23.43 60 GLN C C 1
ATOM 2115 O O . GLN C 1 60 ? 47.115 -3.717 -0.294 1.00 23.35 60 GLN C O 1
ATOM 2121 N N . ILE C 1 61 ? 47.138 -5.288 1.300 1.00 23.01 61 ILE C N 1
ATOM 2122 C CA . ILE C 1 61 ? 48.122 -4.573 2.104 1.00 21.59 61 ILE C CA 1
ATOM 2123 C C . ILE C 1 61 ? 49.402 -5.382 2.176 1.00 22.10 61 ILE C C 1
ATOM 2124 O O . ILE C 1 61 ? 49.405 -6.526 2.638 1.00 19.86 61 ILE C O 1
ATOM 2129 N N . LYS C 1 62 ? 50.469 -4.793 1.640 1.00 23.99 62 LYS C N 1
ATOM 2130 C CA . LYS C 1 62 ? 51.831 -5.295 1.819 1.00 25.09 62 LYS C CA 1
ATOM 2131 C C . LYS C 1 62 ? 52.486 -4.725 3.076 1.00 23.85 62 LYS C C 1
ATOM 2132 O O . LYS C 1 62 ? 52.549 -3.509 3.244 1.00 23.93 62 LYS C O 1
ATOM 2138 N N . CYS C 1 63 ? 52.985 -5.606 3.945 1.00 23.58 63 CYS C N 1
ATOM 2139 C CA . CYS C 1 63 ? 53.574 -5.188 5.230 1.00 21.57 63 CYS C CA 1
ATOM 2140 C C . CYS C 1 63 ? 54.470 -6.234 5.937 1.00 22.11 63 CYS C C 1
ATOM 2141 O O . CYS C 1 63 ? 54.466 -7.428 5.613 1.00 19.97 63 CYS C O 1
ATOM 2144 N N . MET C 1 64 ? 55.098 -5.762 7.011 1.00 23.34 64 MET C N 1
ATOM 2145 C CA . MET C 1 64 ? 55.788 -6.561 8.025 1.00 22.92 64 MET C CA 1
ATOM 2146 C C . MET C 1 64 ? 54.834 -7.155 9.071 1.00 23.81 64 MET C C 1
ATOM 2147 O O . MET C 1 64 ? 54.032 -6.455 9.665 1.00 25.34 64 MET C O 1
ATOM 2152 N N . THR C 1 65 ? 54.996 -8.440 9.346 1.00 25.55 65 THR C N 1
ATOM 2153 C CA . THR C 1 65 ? 54.215 -9.165 10.338 1.00 25.22 65 THR C CA 1
ATOM 2154 C C . THR C 1 65 ? 54.241 -8.429 11.671 1.00 26.10 65 THR C C 1
ATOM 2155 O O . THR C 1 65 ? 53.275 -8.422 12.446 1.00 27.65 65 THR C O 1
ATOM 2159 N N . THR C 1 66 ? 55.401 -7.885 11.972 1.00 26.21 66 THR C N 1
ATOM 2160 C CA . THR C 1 66 ? 55.650 -7.298 13.257 1.00 26.30 66 THR C CA 1
ATOM 2161 C C . THR C 1 66 ? 54.842 -6.002 13.416 1.00 25.93 66 THR C C 1
ATOM 2162 O O . THR C 1 66 ? 54.508 -5.594 14.523 1.00 26.48 66 THR C O 1
ATOM 2166 N N . ASP C 1 67 ? 54.414 -5.447 12.286 1.00 25.66 67 ASP C N 1
ATOM 2167 C CA . ASP C 1 67 ? 53.504 -4.306 12.244 1.00 24.09 67 ASP C CA 1
ATOM 2168 C C . ASP C 1 67 ? 52.006 -4.682 12.164 1.00 23.62 67 ASP C C 1
ATOM 2169 O O . ASP C 1 67 ? 51.123 -3.815 12.214 1.00 20.51 67 ASP C O 1
ATOM 2174 N N . TYR C 1 68 ? 51.728 -5.982 12.129 1.00 24.76 68 TYR C N 1
ATOM 2175 C CA . TYR C 1 68 ? 50.379 -6.463 11.922 1.00 25.95 68 TYR C CA 1
ATOM 2176 C C . TYR C 1 68 ? 49.388 -5.983 12.987 1.00 26.52 68 TYR C C 1
ATOM 2177 O O . TYR C 1 68 ? 48.288 -5.554 12.644 1.00 27.44 68 TYR C O 1
ATOM 2186 N N . PRO C 1 69 ? 49.740 -6.118 14.279 1.00 26.81 69 PRO C N 1
ATOM 2187 C CA . PRO C 1 69 ? 48.733 -5.793 15.287 1.00 27.05 69 PRO C CA 1
ATOM 2188 C C . PRO C 1 69 ? 48.262 -4.345 15.181 1.00 26.81 69 PRO C C 1
ATOM 2189 O O . PRO C 1 69 ? 47.079 -4.084 15.344 1.00 29.45 69 PRO C O 1
ATOM 2193 N N . ALA C 1 70 ? 49.163 -3.441 14.814 1.00 26.03 70 ALA C N 1
ATOM 2194 C CA . ALA C 1 70 ? 48.861 -2.016 14.670 1.00 25.77 70 ALA C CA 1
ATOM 2195 C C . ALA C 1 70 ? 47.983 -1.723 13.449 1.00 25.99 70 ALA C C 1
ATOM 2196 O O . ALA C 1 70 ? 47.095 -0.872 13.490 1.00 25.76 70 ALA C O 1
ATOM 2198 N N . ILE C 1 71 ? 48.330 -2.341 12.331 1.00 26.18 71 ILE C N 1
ATOM 2199 C CA . ILE C 1 71 ? 47.563 -2.207 11.116 1.00 25.06 71 ILE C CA 1
ATOM 2200 C C . ILE C 1 71 ? 46.159 -2.743 11.334 1.00 25.30 71 ILE C C 1
ATOM 2201 O O . ILE C 1 71 ? 45.179 -2.110 10.938 1.00 24.88 71 ILE C O 1
ATOM 2206 N N . GLU C 1 72 ? 46.063 -3.898 11.985 1.00 25.40 72 GLU C N 1
ATOM 2207 C CA . GLU C 1 72 ? 44.766 -4.474 12.276 1.00 25.86 72 GLU C CA 1
ATOM 2208 C C . GLU C 1 72 ? 43.918 -3.474 13.031 1.00 27.36 72 GLU C C 1
ATOM 2209 O O . GLU C 1 72 ? 42.723 -3.327 12.798 1.00 28.06 72 GLU C O 1
ATOM 2215 N N . GLN C 1 73 ? 44.515 -2.848 14.008 1.00 28.88 73 GLN C N 1
ATOM 2216 C CA . GLN C 1 73 ? 43.833 -1.946 14.868 1.00 28.28 73 GLN C CA 1
ATOM 2217 C C . GLN C 1 73 ? 43.371 -0.707 14.215 1.00 27.94 73 GLN C C 1
ATOM 2218 O O . GLN C 1 73 ? 42.295 -0.302 14.416 1.00 28.94 73 GLN C O 1
ATOM 2224 N N . LEU C 1 74 ? 44.219 -0.093 13.432 1.00 28.80 74 LEU C N 1
ATOM 2225 C CA . LEU C 1 74 ? 43.883 1.051 12.628 1.00 28.97 74 LEU C CA 1
ATOM 2226 C C . LEU C 1 74 ? 42.782 0.770 11.663 1.00 29.12 74 LEU C C 1
ATOM 2227 O O . LEU C 1 74 ? 41.820 1.450 11.638 1.00 29.85 74 LEU C O 1
ATOM 2232 N N . VAL C 1 75 ? 42.942 -0.248 10.851 1.00 28.85 75 VAL C N 1
ATOM 2233 C CA . VAL C 1 75 ? 42.002 -0.538 9.812 1.00 26.80 75 VAL C CA 1
ATOM 2234 C C . VAL C 1 75 ? 40.665 -0.849 10.381 1.00 27.02 75 VAL C C 1
ATOM 2235 O O . VAL C 1 75 ? 39.698 -0.325 9.937 1.00 28.19 75 VAL C O 1
ATOM 2239 N N . ILE C 1 76 ? 40.610 -1.722 11.357 1.00 25.97 76 ILE C N 1
ATOM 2240 C CA . ILE C 1 76 ? 39.352 -2.164 11.916 1.00 27.27 76 ILE C CA 1
ATOM 2241 C C . ILE C 1 76 ? 38.629 -1.062 12.674 1.00 27.68 76 ILE C C 1
ATOM 2242 O O . ILE C 1 76 ? 37.409 -0.960 12.608 1.00 29.68 76 ILE C O 1
ATOM 2247 N N . THR C 1 77 ? 39.378 -0.224 13.377 1.00 27.05 77 THR C N 1
ATOM 2248 C CA . THR C 1 77 ? 38.804 0.957 13.992 1.00 26.25 77 THR C CA 1
ATOM 2249 C C . THR C 1 77 ? 38.173 1.907 12.961 1.00 26.06 77 THR C C 1
ATOM 2250 O O . THR C 1 77 ? 37.211 2.600 13.255 1.00 25.68 77 THR C O 1
ATOM 2254 N N . MET C 1 78 ? 38.719 1.937 11.755 1.00 25.85 78 MET C N 1
ATOM 2255 C CA . MET C 1 78 ? 38.324 2.937 10.777 1.00 25.24 78 MET C CA 1
ATOM 2256 C C . MET C 1 78 ? 37.176 2.413 9.945 1.00 26.40 78 MET C C 1
ATOM 2257 O O . MET C 1 78 ? 36.405 3.177 9.367 1.00 26.18 78 MET C O 1
ATOM 2262 N N . HIS C 1 79 ? 37.072 1.093 9.905 1.00 26.96 79 HIS C N 1
ATOM 2263 C CA . HIS C 1 79 ? 36.041 0.409 9.166 1.00 28.05 79 HIS C CA 1
ATOM 2264 C C . HIS C 1 79 ? 34.694 0.502 9.886 1.00 29.67 79 HIS C C 1
ATOM 2265 O O . HIS C 1 79 ? 34.620 0.246 11.103 1.00 28.46 79 HIS C O 1
ATOM 2272 N N . PRO C 1 80 ? 33.626 0.833 9.115 1.00 30.94 80 PRO C N 1
ATOM 2273 C CA . PRO C 1 80 ? 32.224 0.958 9.514 1.00 29.92 80 PRO C CA 1
ATOM 2274 C C . PRO C 1 80 ? 31.605 -0.309 10.075 1.00 29.06 80 PRO C C 1
ATOM 2275 O O . PRO C 1 80 ? 30.791 -0.225 10.994 1.00 29.28 80 PRO C O 1
ATOM 2279 N N . TYR C 1 81 ? 31.962 -1.468 9.539 1.00 28.87 81 TYR C N 1
ATOM 2280 C CA . TYR C 1 81 ? 31.482 -2.733 10.125 1.00 30.52 81 TYR C CA 1
ATOM 2281 C C . TYR C 1 81 ? 32.312 -3.067 11.334 1.00 30.29 81 TYR C C 1
ATOM 2282 O O . TYR C 1 81 ? 33.425 -2.603 11.463 1.00 31.68 81 TYR C O 1
ATOM 2291 N N . GLU C 1 82 ? 31.789 -3.890 12.216 1.00 32.81 82 GLU C N 1
ATOM 2292 C CA . GLU C 1 82 ? 32.659 -4.656 13.085 1.00 37.37 82 GLU C CA 1
ATOM 2293 C C . GLU C 1 82 ? 32.627 -6.064 12.564 1.00 36.43 82 GLU C C 1
ATOM 2294 O O . GLU C 1 82 ? 31.615 -6.510 12.014 1.00 39.91 82 GLU C O 1
ATOM 2300 N N . VAL C 1 83 ? 33.757 -6.737 12.623 1.00 33.91 83 VAL C N 1
ATOM 2301 C CA . VAL C 1 83 ? 33.933 -7.936 11.802 1.00 31.76 83 VAL C CA 1
ATOM 2302 C C . VAL C 1 83 ? 34.003 -7.678 10.268 1.00 29.79 83 VAL C C 1
ATOM 2303 O O . VAL C 1 83 ? 33.380 -8.390 9.486 1.00 29.51 83 VAL C O 1
ATOM 2307 N N . PRO C 1 84 ? 34.893 -6.764 9.833 1.00 28.45 84 PRO C N 1
ATOM 2308 C CA . PRO C 1 84 ? 35.278 -6.651 8.419 1.00 27.09 84 PRO C CA 1
ATOM 2309 C C . PRO C 1 84 ? 36.091 -7.859 7.957 1.00 25.99 84 PRO C C 1
ATOM 2310 O O . PRO C 1 84 ? 36.790 -8.449 8.776 1.00 25.06 84 PRO C O 1
ATOM 2314 N N . GLU C 1 85 ? 36.007 -8.225 6.671 1.00 25.36 85 GLU C N 1
ATOM 2315 C CA . GLU C 1 85 ? 36.979 -9.157 6.076 1.00 23.50 85 GLU C CA 1
ATOM 2316 C C . GLU C 1 85 ? 38.348 -8.570 6.412 1.00 23.47 85 GLU C C 1
ATOM 2317 O O . GLU C 1 85 ? 38.647 -7.425 6.053 1.00 22.43 85 GLU C O 1
ATOM 2323 N N . PHE C 1 86 ? 39.211 -9.373 7.013 1.00 21.36 86 PHE C N 1
ATOM 2324 C CA . PHE C 1 86 ? 40.559 -8.940 7.245 1.00 20.58 86 PHE C CA 1
ATOM 2325 C C . PHE C 1 86 ? 41.403 -10.182 7.521 1.00 20.42 86 PHE C C 1
ATOM 2326 O O . PHE C 1 86 ? 41.286 -10.794 8.567 1.00 20.68 86 PHE C O 1
ATOM 2334 N N . ILE C 1 87 ? 42.205 -10.578 6.542 1.00 20.85 87 ILE C N 1
ATOM 2335 C CA . ILE C 1 87 ? 42.926 -11.837 6.589 1.00 19.85 87 ILE C CA 1
ATOM 2336 C C . ILE C 1 87 ? 44.321 -11.657 6.024 1.00 19.89 87 ILE C C 1
ATOM 2337 O O . ILE C 1 87 ? 44.559 -10.780 5.194 1.00 20.25 87 ILE C O 1
ATOM 2342 N N . ALA C 1 88 ? 45.226 -12.519 6.469 1.00 19.86 88 ALA C N 1
ATOM 2343 C CA . ALA C 1 88 ? 46.628 -12.436 6.151 1.00 21.38 88 ALA C CA 1
ATOM 2344 C C . ALA C 1 88 ? 47.126 -13.759 5.576 1.00 23.09 88 ALA C C 1
ATOM 2345 O O . ALA C 1 88 ? 46.872 -14.834 6.146 1.00 22.58 88 ALA C O 1
ATOM 2347 N N . THR C 1 89 ? 47.875 -13.663 4.473 1.00 24.13 89 THR C N 1
ATOM 2348 C CA . THR C 1 89 ? 48.600 -14.799 3.898 1.00 23.66 89 THR C CA 1
ATOM 2349 C C . THR C 1 89 ? 50.080 -14.463 3.892 1.00 24.24 89 THR C C 1
ATOM 2350 O O . THR C 1 89 ? 50.432 -13.291 3.843 1.00 23.27 89 THR C O 1
ATOM 2354 N N . PRO C 1 90 ? 50.952 -15.491 3.955 1.00 25.25 90 PRO C N 1
ATOM 2355 C CA . PRO C 1 90 ? 52.384 -15.272 4.174 1.00 24.56 90 PRO C CA 1
ATOM 2356 C C . PRO C 1 90 ? 53.124 -14.888 2.890 1.00 24.50 90 PRO C C 1
ATOM 2357 O O . PRO C 1 90 ? 52.859 -15.453 1.829 1.00 24.69 90 PRO C O 1
ATOM 2361 N N . ILE C 1 91 ? 54.002 -13.894 2.975 1.00 24.30 91 ILE C N 1
ATOM 2362 C CA . ILE C 1 91 ? 54.939 -13.639 1.900 1.00 23.05 91 ILE C CA 1
ATOM 2363 C C . ILE C 1 91 ? 56.196 -14.454 2.104 1.00 24.64 91 ILE C C 1
ATOM 2364 O O . ILE C 1 91 ? 56.785 -14.453 3.176 1.00 25.17 91 ILE C O 1
ATOM 2369 N N . ILE C 1 92 ? 56.579 -15.194 1.074 1.00 28.32 92 ILE C N 1
ATOM 2370 C CA . ILE C 1 92 ? 57.466 -16.324 1.253 1.00 30.70 92 ILE C CA 1
ATOM 2371 C C . ILE C 1 92 ? 58.681 -16.165 0.384 1.00 29.64 92 ILE C C 1
ATOM 2372 O O . ILE C 1 92 ? 59.695 -16.803 0.606 1.00 31.59 92 ILE C O 1
ATOM 2377 N N . GLY C 1 93 ? 58.599 -15.213 -0.531 1.00 28.98 93 GLY C N 1
ATOM 2378 C CA . GLY C 1 93 ? 59.758 -14.689 -1.231 1.00 26.72 93 GLY C CA 1
ATOM 2379 C C . GLY C 1 93 ? 59.304 -13.522 -2.084 1.00 26.42 93 GLY C C 1
ATOM 2380 O O . GLY C 1 93 ? 58.139 -13.115 -2.044 1.00 25.83 93 GLY C O 1
ATOM 2381 N N . GLY C 1 94 ? 60.228 -12.981 -2.864 1.00 26.42 94 GLY C N 1
ATOM 2382 C CA . GLY C 1 94 ? 59.907 -11.933 -3.817 1.00 24.75 94 GLY C CA 1
ATOM 2383 C C . GLY C 1 94 ? 61.190 -11.241 -4.192 1.00 23.75 94 GLY C C 1
ATOM 2384 O O . GLY C 1 94 ? 62.253 -11.650 -3.753 1.00 24.67 94 GLY C O 1
ATOM 2385 N N . PHE C 1 95 ? 61.105 -10.216 -5.026 1.00 24.02 95 PHE C N 1
ATOM 2386 C CA . PHE C 1 95 ? 62.287 -9.438 -5.367 1.00 25.10 95 PHE C CA 1
ATOM 2387 C C . PHE C 1 95 ? 62.863 -8.805 -4.106 1.00 25.78 95 PHE C C 1
ATOM 2388 O O . PHE C 1 95 ? 62.198 -8.011 -3.437 1.00 26.70 95 PHE C O 1
ATOM 2396 N N . GLY C 1 96 ? 64.089 -9.193 -3.767 1.00 26.87 96 GLY C N 1
ATOM 2397 C CA . GLY C 1 96 ? 64.768 -8.712 -2.562 1.00 26.41 96 GLY C CA 1
ATOM 2398 C C . GLY C 1 96 ? 64.703 -7.213 -2.309 1.00 25.33 96 GLY C C 1
ATOM 2399 O O . GLY C 1 96 ? 64.327 -6.787 -1.227 1.00 24.94 96 GLY C O 1
ATOM 2400 N N . PRO C 1 97 ? 65.059 -6.397 -3.309 1.00 24.63 97 PRO C N 1
ATOM 2401 C CA . PRO C 1 97 ? 64.990 -4.969 -3.010 1.00 24.94 97 PRO C CA 1
ATOM 2402 C C . PRO C 1 97 ? 63.566 -4.454 -2.777 1.00 24.93 97 PRO C C 1
ATOM 2403 O O . PRO C 1 97 ? 63.387 -3.472 -2.075 1.00 25.37 97 PRO C O 1
ATOM 2407 N N . TYR C 1 98 ? 62.551 -5.111 -3.299 1.00 25.06 98 TYR C N 1
ATOM 2408 C CA . TYR C 1 98 ? 61.186 -4.771 -2.945 1.00 24.56 98 TYR C CA 1
ATOM 2409 C C . TYR C 1 98 ? 60.771 -5.152 -1.562 1.00 25.03 98 TYR C C 1
ATOM 2410 O O . TYR C 1 98 ? 60.246 -4.378 -0.860 1.00 25.19 98 TYR C O 1
ATOM 2419 N N . LEU C 1 99 ? 61.018 -6.384 -1.202 1.00 20.00 99 LEU C N 1
ATOM 2420 C CA . LEU C 1 99 ? 60.911 -6.860 0.126 1.00 20.00 99 LEU C CA 1
ATOM 2421 C C . LEU C 1 99 ? 61.611 -6.045 1.166 1.00 20.00 99 LEU C C 1
ATOM 2422 O O . LEU C 1 99 ? 61.130 -5.895 2.235 1.00 25.76 99 LEU C O 1
ATOM 2427 N N . GLN C 1 100 ? 62.776 -5.538 0.851 1.00 25.03 100 GLN C N 1
ATOM 2428 C CA . GLN C 1 100 ? 63.550 -4.715 1.751 1.00 24.42 100 GLN C CA 1
ATOM 2429 C C . GLN C 1 100 ? 63.056 -3.309 1.882 1.00 24.10 100 GLN C C 1
ATOM 2430 O O . GLN C 1 100 ? 63.203 -2.706 2.885 1.00 21.83 100 GLN C O 1
ATOM 2436 N N . TRP C 1 101 ? 62.435 -2.791 0.858 1.00 24.14 101 TRP C N 1
ATOM 2437 C CA . TRP C 1 101 ? 61.734 -1.520 0.929 1.00 26.13 101 TRP C CA 1
ATOM 2438 C C . TRP C 1 101 ? 60.546 -1.547 1.907 1.00 28.08 101 TRP C C 1
ATOM 2439 O O . TRP C 1 101 ? 60.521 -0.770 2.865 1.00 29.93 101 TRP C O 1
ATOM 2450 N N . ILE C 1 102 ? 59.640 -2.517 1.749 1.00 28.08 102 ILE C N 1
ATOM 2451 C CA . ILE C 1 102 ? 58.647 -2.822 2.773 1.00 26.12 102 ILE C CA 1
ATOM 2452 C C . ILE C 1 102 ? 59.246 -2.801 4.170 1.00 27.51 102 ILE C C 1
ATOM 2453 O O . ILE C 1 102 ? 58.685 -2.190 5.064 1.00 29.64 102 ILE C O 1
ATOM 2458 N N . LYS C 1 103 ? 60.359 -3.499 4.369 1.00 29.77 103 LYS C N 1
ATOM 2459 C CA . LYS C 1 103 ? 61.023 -3.552 5.681 1.00 32.06 103 LYS C CA 1
ATOM 2460 C C . LYS C 1 103 ? 61.615 -2.218 6.142 1.00 33.24 103 LYS C C 1
ATOM 2461 O O . LYS C 1 103 ? 61.491 -1.859 7.304 1.00 34.06 103 LYS C O 1
ATOM 2467 N N . ASP C 1 104 ? 62.234 -1.483 5.222 1.00 33.93 104 ASP C N 1
ATOM 2468 C CA . ASP C 1 104 ? 62.879 -0.223 5.541 1.00 33.87 104 ASP C CA 1
ATOM 2469 C C . ASP 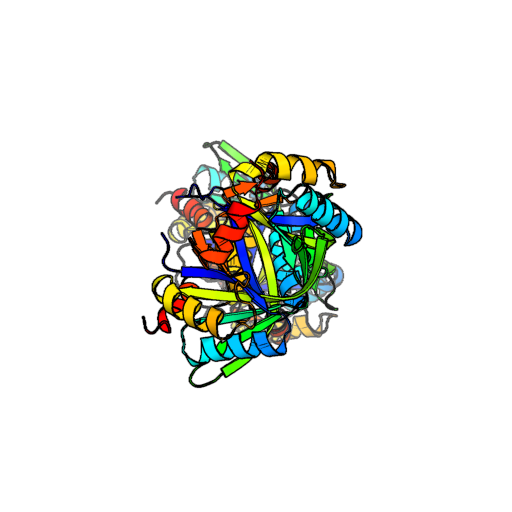C 1 104 ? 61.843 0.856 5.846 1.00 35.13 104 ASP C C 1
ATOM 2470 O O . ASP C 1 104 ? 62.077 1.757 6.658 1.00 35.91 104 ASP C O 1
ATOM 2475 N N . ASN C 1 105 ? 60.701 0.777 5.171 1.00 35.08 105 ASN C N 1
ATOM 2476 C CA . ASN C 1 105 ? 59.688 1.819 5.266 1.00 33.91 105 ASN C CA 1
ATOM 2477 C C . ASN C 1 105 ? 58.988 1.728 6.611 1.00 33.56 105 ASN C C 1
ATOM 2478 O O . ASN C 1 105 ? 58.430 2.702 7.115 1.00 31.75 105 ASN C O 1
ATOM 2483 N N . SER C 1 106 ? 59.099 0.547 7.205 1.00 35.48 106 SER C N 1
ATOM 2484 C CA . SER C 1 106 ? 58.342 0.159 8.381 1.00 37.20 106 SER C CA 1
ATOM 2485 C C . SER C 1 106 ? 58.913 0.813 9.647 1.00 39.97 106 SER C C 1
ATOM 2486 O O . SER C 1 106 ? 60.120 1.000 9.762 1.00 38.98 106 SER C O 1
ATOM 2489 N N . PRO C 1 107 ? 58.031 1.181 10.589 1.00 43.65 107 PRO C N 1
ATOM 2490 C CA . PRO C 1 107 ? 58.389 1.955 11.758 1.00 46.85 107 PRO C CA 1
ATOM 2491 C C . PRO C 1 107 ? 58.765 1.005 12.861 1.00 49.97 107 PRO C C 1
ATOM 2492 O O . PRO C 1 107 ? 58.014 0.890 13.825 1.00 53.19 107 PRO C O 1
ATOM 2496 N N . SER C 1 108 ? 59.824 0.234 12.676 1.00 50.91 108 SER C N 1
ATOM 2497 C CA . SER C 1 108 ? 60.267 -0.651 13.727 1.00 52.58 108 SER C CA 1
ATOM 2498 C C . SER C 1 108 ? 61.605 -0.169 14.315 1.00 54.60 108 SER C C 1
ATOM 2499 O O . SER C 1 108 ? 61.645 0.509 15.354 1.00 54.38 108 SER C O 1
ATOM 2503 N N . LYS D 1 3 ? 96.047 -12.390 -18.138 1.00 54.68 3 LYS D N 1
ATOM 2504 C CA . LYS D 1 3 ? 96.209 -13.687 -18.874 1.00 54.96 3 LYS D CA 1
ATOM 2505 C C . LYS D 1 3 ? 95.444 -14.828 -18.195 1.00 51.97 3 LYS D C 1
ATOM 2506 O O . LYS D 1 3 ? 95.713 -15.169 -17.062 1.00 52.18 3 LYS D O 1
ATOM 2512 N N . PRO D 1 4 ? 94.473 -15.416 -18.895 1.00 50.20 4 PRO D N 1
ATOM 2513 C CA . PRO D 1 4 ? 93.375 -16.095 -18.227 1.00 49.27 4 PRO D CA 1
ATOM 2514 C C . PRO D 1 4 ? 93.666 -17.565 -17.958 1.00 47.59 4 PRO D C 1
ATOM 2515 O O . PRO D 1 4 ? 94.654 -18.111 -18.446 1.00 46.98 4 PRO D O 1
ATOM 2519 N N . GLU D 1 5 ? 92.769 -18.212 -17.232 1.00 46.64 5 GLU D N 1
ATOM 2520 C CA . GLU D 1 5 ? 92.959 -19.609 -16.848 1.00 47.11 5 GLU D CA 1
ATOM 2521 C C . GLU D 1 5 ? 92.476 -20.575 -17.947 1.00 44.42 5 GLU D C 1
ATOM 2522 O O . GLU D 1 5 ? 92.867 -21.744 -18.001 1.00 45.01 5 GLU D O 1
ATOM 2528 N N . GLN D 1 6 ? 91.636 -20.067 -18.832 1.00 41.52 6 GLN D N 1
ATOM 2529 C CA . GLN D 1 6 ? 90.949 -20.900 -19.795 1.00 38.28 6 GLN D CA 1
ATOM 2530 C C . GLN D 1 6 ? 90.876 -20.227 -21.155 1.00 35.57 6 GLN D C 1
ATOM 2531 O O . GLN D 1 6 ? 90.849 -19.004 -21.243 1.00 33.56 6 GLN D O 1
ATOM 2537 N N . LEU D 1 7 ? 91.054 -21.028 -22.201 1.00 33.04 7 LEU D N 1
ATOM 2538 C CA . LEU D 1 7 ? 91.044 -20.527 -23.556 1.00 31.15 7 LEU D CA 1
ATOM 2539 C C . LEU D 1 7 ? 89.892 -21.145 -24.298 1.00 30.86 7 LEU D C 1
ATOM 2540 O O . LEU D 1 7 ? 89.438 -22.251 -23.974 1.00 31.05 7 LEU D O 1
ATOM 2545 N N . LEU D 1 8 ? 89.427 -20.413 -25.301 1.00 30.55 8 LEU D N 1
ATOM 2546 C CA . LEU D 1 8 ? 88.610 -20.960 -26.360 1.00 29.40 8 LEU D CA 1
ATOM 2547 C C . LEU D 1 8 ? 89.454 -20.928 -27.630 1.00 28.87 8 LEU D C 1
ATOM 2548 O O . LEU D 1 8 ? 89.928 -19.865 -28.031 1.00 27.98 8 LEU D O 1
ATOM 2553 N N . ILE D 1 9 ? 89.800 -22.114 -28.131 1.00 27.69 9 ILE D N 1
ATOM 2554 C CA . ILE D 1 9 ? 90.672 -22.245 -29.289 1.00 25.64 9 ILE D CA 1
ATOM 2555 C C . ILE D 1 9 ? 89.845 -22.584 -30.522 1.00 24.73 9 ILE D C 1
ATOM 2556 O O . ILE D 1 9 ? 89.002 -23.479 -30.492 1.00 25.45 9 ILE D O 1
ATOM 2561 N N . PHE D 1 10 ? 90.098 -21.871 -31.610 1.00 23.55 10 PHE D N 1
ATOM 2562 C CA . PHE D 1 10 ? 89.356 -22.066 -32.840 1.00 22.90 10 PHE D CA 1
ATOM 2563 C C . PHE D 1 10 ? 90.254 -22.711 -33.873 1.00 22.86 10 PHE D C 1
ATOM 2564 O O . PHE D 1 10 ? 91.375 -22.262 -34.106 1.00 24.11 10 PHE D O 1
ATOM 2572 N N . THR D 1 11 ? 89.780 -23.787 -34.471 1.00 23.15 11 THR D N 1
ATOM 2573 C CA . THR D 1 11 ? 90.576 -24.475 -35.473 1.00 25.94 11 THR D CA 1
ATOM 2574 C C . THR D 1 11 ? 89.732 -25.036 -36.609 1.00 25.57 11 THR D C 1
ATOM 2575 O O . THR D 1 11 ? 88.510 -24.999 -36.586 1.00 26.11 11 THR D O 1
ATOM 2579 N N . THR D 1 12 ? 90.400 -25.649 -37.561 1.00 28.44 12 THR D N 1
ATOM 2580 C CA . THR D 1 12 ? 89.743 -26.110 -38.766 1.00 31.55 12 THR D CA 1
ATOM 2581 C C . THR D 1 12 ? 90.441 -27.391 -39.224 1.00 31.77 12 THR D C 1
ATOM 2582 O O . THR D 1 12 ? 91.656 -27.484 -39.136 1.00 32.09 12 THR D O 1
ATOM 2586 N N . CYS D 1 13 ? 89.660 -28.410 -39.576 1.00 32.86 13 CYS D N 1
ATOM 2587 C CA . CYS D 1 13 ? 90.164 -29.559 -40.328 1.00 34.90 13 CYS D CA 1
ATOM 2588 C C . CYS D 1 13 ? 89.510 -29.683 -41.716 1.00 35.07 13 CYS D C 1
ATOM 2589 O O . CYS D 1 13 ? 88.410 -29.164 -41.933 1.00 35.75 13 CYS D O 1
ATOM 2592 N N . PRO D 1 14 ? 90.172 -30.396 -42.650 1.00 34.65 14 PRO D N 1
ATOM 2593 C CA . PRO D 1 14 ? 89.702 -30.523 -44.034 1.00 33.50 14 PRO D CA 1
ATOM 2594 C C . PRO D 1 14 ? 88.404 -31.317 -44.169 1.00 33.44 14 PRO D C 1
ATOM 2595 O O . PRO D 1 14 ? 87.751 -31.255 -45.213 1.00 33.51 14 PRO D O 1
ATOM 2599 N N . ASP D 1 15 ? 88.074 -32.115 -43.161 1.00 33.63 15 ASP D N 1
ATOM 2600 C CA . ASP D 1 15 ? 86.813 -32.865 -43.165 1.00 35.27 15 ASP D CA 1
ATOM 2601 C C . ASP D 1 15 ? 86.447 -33.324 -41.753 1.00 35.00 15 ASP D C 1
ATOM 2602 O O . ASP D 1 15 ? 87.308 -33.398 -40.873 1.00 32.88 15 ASP D O 1
ATOM 2607 N N . ALA D 1 16 ? 85.184 -33.714 -41.585 1.00 35.67 16 ALA D N 1
ATOM 2608 C CA . ALA D 1 16 ? 84.639 -34.084 -40.282 1.00 36.16 16 ALA D CA 1
ATOM 2609 C C . ALA D 1 16 ? 85.284 -35.353 -39.714 1.00 36.60 16 ALA D C 1
ATOM 2610 O O . ALA D 1 16 ? 85.387 -35.519 -38.499 1.00 36.70 16 ALA D O 1
ATOM 2612 N N . ASP D 1 17 ? 85.744 -36.238 -40.586 1.00 37.23 17 ASP D N 1
ATOM 2613 C CA . ASP D 1 17 ? 86.338 -37.473 -40.109 1.00 37.76 17 ASP D CA 1
ATOM 2614 C C . ASP D 1 17 ? 87.602 -37.191 -39.323 1.00 36.74 17 ASP D C 1
ATOM 2615 O O . ASP D 1 17 ? 87.791 -37.726 -38.238 1.00 36.90 17 ASP D O 1
ATOM 2620 N N . ILE D 1 18 ? 88.451 -36.307 -39.827 1.00 36.21 18 ILE D N 1
ATOM 2621 C CA . ILE D 1 18 ? 89.691 -36.080 -39.122 1.00 36.56 18 ILE D CA 1
ATOM 2622 C C . ILE D 1 18 ? 89.470 -35.211 -37.894 1.00 36.83 18 ILE D C 1
ATOM 2623 O O . ILE D 1 18 ? 90.118 -35.403 -36.865 1.00 37.56 18 ILE D O 1
ATOM 2628 N N . ALA D 1 19 ? 88.488 -34.322 -37.966 1.00 36.35 19 ALA D N 1
ATOM 2629 C CA . ALA D 1 19 ? 88.245 -33.395 -36.874 1.00 36.34 19 ALA D CA 1
ATOM 2630 C C . ALA D 1 19 ? 87.785 -34.175 -35.654 1.00 36.06 19 ALA D C 1
ATOM 2631 O O . ALA D 1 19 ? 88.209 -33.920 -34.526 1.00 35.85 19 ALA D O 1
ATOM 2633 N N . CYS D 1 20 ? 86.988 -35.192 -35.910 1.00 35.51 20 CYS D N 1
ATOM 2634 C CA . CYS D 1 20 ? 86.398 -35.971 -34.855 1.00 36.59 20 CYS D CA 1
ATOM 2635 C C . CYS D 1 20 ? 87.391 -37.016 -34.329 1.00 35.21 20 CYS D C 1
ATOM 2636 O O . CYS D 1 20 ? 87.317 -37.457 -33.181 1.00 35.24 20 CYS D O 1
ATOM 2639 N N . ARG D 1 21 ? 88.394 -37.322 -35.140 1.00 34.57 21 ARG D N 1
ATOM 2640 C CA . ARG D 1 21 ? 89.575 -38.010 -34.660 1.00 32.07 21 ARG D CA 1
ATOM 2641 C C . ARG D 1 21 ? 90.424 -37.122 -33.753 1.00 31.73 21 ARG D C 1
ATOM 2642 O O . ARG D 1 21 ? 90.710 -37.510 -32.634 1.00 34.08 21 ARG D O 1
ATOM 2650 N N . ILE D 1 22 ? 90.849 -35.946 -34.212 1.00 29.82 22 ILE D N 1
ATOM 2651 C CA . ILE D 1 22 ? 91.608 -35.055 -33.323 1.00 29.60 22 ILE D CA 1
ATOM 2652 C C . ILE D 1 22 ? 90.794 -34.760 -32.061 1.00 29.41 22 ILE D C 1
ATOM 2653 O O . ILE D 1 22 ? 91.334 -34.628 -30.965 1.00 28.31 22 ILE D O 1
ATOM 2658 N N . ALA D 1 23 ? 89.490 -34.592 -32.232 1.00 30.03 23 ALA D N 1
ATOM 2659 C CA . ALA D 1 23 ? 88.659 -34.202 -31.119 1.00 30.22 23 ALA D CA 1
ATOM 2660 C C . ALA D 1 23 ? 88.686 -35.303 -30.072 1.00 30.48 23 ALA D C 1
ATOM 2661 O O . ALA D 1 23 ? 88.979 -35.046 -28.910 1.00 29.89 23 ALA D O 1
ATOM 2663 N N . THR D 1 24 ? 88.433 -36.533 -30.504 1.00 31.21 24 THR D N 1
ATOM 2664 C CA . THR D 1 24 ? 88.478 -37.692 -29.612 1.00 32.04 24 THR D CA 1
ATOM 2665 C C . THR D 1 24 ? 89.846 -37.833 -28.934 1.00 32.57 24 THR D C 1
ATOM 2666 O O . THR D 1 24 ? 89.943 -38.024 -27.716 1.00 33.31 24 THR D O 1
ATOM 2670 N N . ALA D 1 25 ? 90.887 -37.769 -29.709 1.00 31.24 25 ALA D N 1
ATOM 2671 C CA . ALA D 1 25 ? 92.179 -37.791 -29.154 1.00 31.87 25 ALA D CA 1
ATOM 2672 C C . ALA D 1 25 ? 92.318 -36.786 -28.068 1.00 33.27 25 ALA D C 1
ATOM 2673 O O . ALA D 1 25 ? 92.956 -37.049 -27.108 1.00 35.46 25 ALA D O 1
ATOM 2675 N N . LEU D 1 26 ? 91.730 -35.617 -28.204 1.00 20.00 26 LEU D N 1
ATOM 2676 C CA . LEU D 1 26 ? 91.922 -34.588 -27.202 1.00 20.00 26 LEU D CA 1
ATOM 2677 C C . LEU D 1 26 ? 91.137 -34.836 -25.952 1.00 20.00 26 LEU D C 1
ATOM 2678 O O . LEU D 1 26 ? 91.560 -34.510 -24.906 1.00 31.92 26 LEU D O 1
ATOM 2683 N N . VAL D 1 27 ? 89.976 -35.423 -26.061 1.00 33.05 27 VAL D N 1
ATOM 2684 C CA . VAL D 1 27 ? 89.227 -35.673 -24.892 1.00 35.63 27 VAL D CA 1
ATOM 2685 C C . VAL D 1 27 ? 89.554 -36.958 -24.218 1.00 37.65 27 VAL D C 1
ATOM 2686 O O . VAL D 1 27 ? 89.527 -37.036 -23.023 1.00 38.49 27 VAL D O 1
ATOM 2690 N N . GLU D 1 28 ? 89.926 -37.961 -24.983 1.00 39.59 28 GLU D N 1
ATOM 2691 C CA . GLU D 1 28 ? 90.448 -39.201 -24.388 1.00 39.87 28 GLU D CA 1
ATOM 2692 C C . GLU D 1 28 ? 91.676 -38.931 -23.526 1.00 38.98 28 GLU D C 1
ATOM 2693 O O . GLU D 1 28 ? 91.864 -39.573 -22.500 1.00 40.71 28 GLU D O 1
ATOM 2699 N N . ALA D 1 29 ? 92.449 -37.911 -23.888 1.00 38.22 29 ALA D N 1
ATOM 2700 C CA . ALA D 1 29 ? 93.579 -37.461 -23.082 1.00 37.19 29 ALA D CA 1
ATOM 2701 C C . ALA D 1 29 ? 93.231 -36.488 -21.950 1.00 37.75 29 ALA D C 1
ATOM 2702 O O . ALA D 1 29 ? 94.104 -36.127 -21.153 1.00 39.38 29 ALA D O 1
ATOM 2704 N N . LYS D 1 30 ? 92.006 -35.969 -21.941 1.00 37.18 30 LYS D N 1
ATOM 2705 C CA . LYS D 1 30 ? 91.581 -35.003 -20.913 1.00 36.64 30 LYS D CA 1
ATOM 2706 C C . LYS D 1 30 ? 92.231 -33.635 -21.127 1.00 36.15 30 LYS D C 1
ATOM 2707 O O . LYS D 1 30 ? 92.209 -32.770 -20.240 1.00 36.67 30 LYS D O 1
ATOM 2713 N N . LEU D 1 31 ? 92.812 -33.442 -22.306 1.00 34.68 31 LEU D N 1
ATOM 2714 C CA . LEU D 1 31 ? 93.549 -32.225 -22.597 1.00 33.76 31 LEU D CA 1
ATOM 2715 C C . LEU D 1 31 ? 92.558 -31.097 -22.781 1.00 34.36 31 LEU D C 1
ATOM 2716 O O . LEU D 1 31 ? 92.811 -29.942 -22.429 1.00 35.43 31 LEU D O 1
ATOM 2721 N N . ALA D 1 32 ? 91.436 -31.456 -23.382 1.00 33.55 32 ALA D N 1
ATOM 2722 C CA . ALA D 1 32 ? 90.318 -30.578 -23.553 1.00 32.13 32 A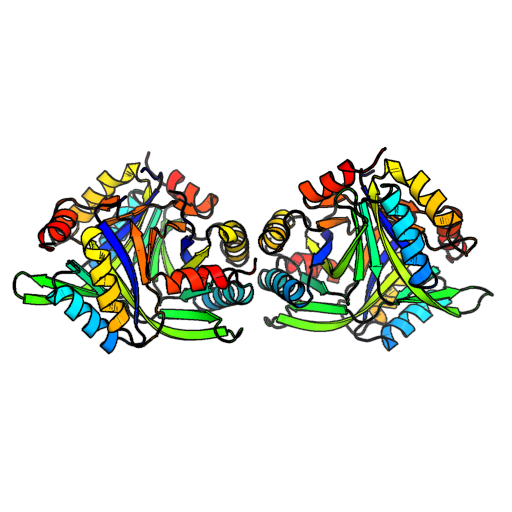LA D CA 1
ATOM 2723 C C . ALA D 1 32 ? 89.132 -31.266 -22.891 1.00 33.70 32 ALA D C 1
ATOM 2724 O O . ALA D 1 32 ? 88.944 -32.492 -23.038 1.00 30.38 32 ALA D O 1
ATOM 2726 N N . ALA D 1 33 ? 88.303 -30.448 -22.233 1.00 34.16 33 ALA D N 1
ATOM 2727 C CA . ALA D 1 33 ? 87.107 -30.905 -21.552 1.00 33.88 33 ALA D CA 1
ATOM 2728 C C . ALA D 1 33 ? 86.022 -31.163 -22.559 1.00 33.82 33 ALA D C 1
ATOM 2729 O O . ALA D 1 33 ? 85.202 -32.060 -22.395 1.00 34.84 33 ALA D O 1
ATOM 2731 N N . CYS D 1 34 ? 85.976 -30.321 -23.570 1.00 35.25 34 CYS D N 1
ATOM 2732 C CA . CYS D 1 34 ? 84.929 -30.331 -24.573 1.00 35.55 34 CYS D CA 1
ATOM 2733 C C . CYS D 1 34 ? 85.448 -29.834 -25.882 1.00 34.57 34 CYS D C 1
ATOM 2734 O O . CYS D 1 34 ? 86.115 -28.850 -25.931 1.00 32.57 34 CYS D O 1
ATOM 2737 N N . VAL D 1 35 ? 85.078 -30.527 -26.945 1.00 33.06 35 VAL D N 1
ATOM 2738 C CA . VAL D 1 35 ? 85.370 -30.088 -28.291 1.00 31.87 35 VAL D CA 1
ATOM 2739 C C . VAL D 1 35 ? 84.112 -30.070 -29.128 1.00 30.59 35 VAL D C 1
ATOM 2740 O O . VAL D 1 35 ? 83.329 -31.007 -29.099 1.00 30.47 35 VAL D O 1
ATOM 2744 N N . GLN D 1 36 ? 83.966 -29.020 -29.926 1.00 30.59 36 GLN D N 1
ATOM 2745 C CA . GLN D 1 36 ? 82.754 -28.787 -30.702 1.00 28.71 36 GLN D CA 1
ATOM 2746 C C . GLN D 1 36 ? 83.123 -28.819 -32.174 1.00 27.78 36 GLN D C 1
ATOM 2747 O O . GLN D 1 36 ? 84.053 -28.145 -32.613 1.00 29.34 36 GLN D O 1
ATOM 2753 N N . ILE D 1 37 ? 82.405 -29.629 -32.930 1.00 26.21 37 ILE D N 1
ATOM 2754 C CA . ILE D 1 37 ? 82.667 -29.768 -34.333 1.00 25.19 37 ILE D CA 1
ATOM 2755 C C . ILE D 1 37 ? 81.457 -29.297 -35.100 1.00 25.41 37 ILE D C 1
ATOM 2756 O O . ILE D 1 37 ? 80.358 -29.818 -34.936 1.00 24.42 37 ILE D O 1
ATOM 2761 N N . GLY D 1 38 ? 81.691 -28.324 -35.972 1.00 25.43 38 GLY D N 1
ATOM 2762 C CA . GLY D 1 38 ? 80.624 -27.654 -36.661 1.00 25.51 38 GLY D CA 1
ATOM 2763 C C . GLY D 1 38 ? 80.388 -28.290 -37.992 1.00 25.13 38 GLY D C 1
ATOM 2764 O O . GLY D 1 38 ? 81.261 -28.986 -38.520 1.00 27.29 38 GLY D O 1
ATOM 2765 N N . GLN D 1 39 ? 79.236 -27.991 -38.581 1.00 24.40 39 GLN D N 1
ATOM 2766 C CA . GLN D 1 39 ? 78.994 -28.361 -39.962 1.00 22.75 39 GLN D CA 1
ATOM 2767 C C . GLN D 1 39 ? 79.832 -27.498 -40.891 1.00 21.39 39 GLN D C 1
ATOM 2768 O O . GLN D 1 39 ? 80.521 -26.587 -40.449 1.00 20.59 39 GLN D O 1
ATOM 2774 N N . ALA D 1 40 ? 79.868 -27.874 -42.159 1.00 21.91 40 ALA D N 1
ATOM 2775 C CA . ALA D 1 40 ? 80.886 -27.381 -43.063 1.00 22.08 40 ALA D CA 1
ATOM 2776 C C . ALA D 1 40 ? 80.883 -25.854 -43.212 1.00 21.89 40 ALA D C 1
ATOM 2777 O O . ALA D 1 40 ? 79.864 -25.177 -43.085 1.00 23.06 40 ALA D O 1
ATOM 2779 N N . VAL D 1 41 ? 82.045 -25.349 -43.563 1.00 21.21 41 VAL D N 1
ATOM 2780 C CA . VAL D 1 41 ? 82.367 -23.968 -43.467 1.00 20.12 41 VAL D CA 1
ATOM 2781 C C . VAL D 1 41 ? 83.267 -23.710 -44.677 1.00 20.25 41 VAL D C 1
ATOM 2782 O O . VAL D 1 41 ? 83.969 -24.605 -45.129 1.00 18.98 41 VAL D O 1
ATOM 2786 N N . GLU D 1 42 ? 83.149 -22.539 -45.280 1.00 23.00 42 GLU D N 1
ATOM 2787 C CA . GLU D 1 42 ? 83.938 -22.212 -46.472 1.00 26.89 42 GLU D CA 1
ATOM 2788 C C . GLU D 1 42 ? 85.067 -21.213 -46.137 1.00 26.85 42 GLU D C 1
ATOM 2789 O O . GLU D 1 42 ? 84.803 -20.125 -45.654 1.00 27.43 42 GLU D O 1
ATOM 2795 N N . SER D 1 43 ? 86.321 -21.649 -46.230 1.00 28.43 43 SER D N 1
ATOM 2796 C CA . SER D 1 43 ? 87.460 -20.753 -45.999 1.00 30.78 43 SER D CA 1
ATOM 2797 C C . SER D 1 43 ? 87.965 -20.109 -47.298 1.00 31.81 43 SER D C 1
ATOM 2798 O O . SER D 1 43 ? 88.217 -20.800 -48.280 1.00 31.80 43 SER D O 1
ATOM 2801 N N . ILE D 1 44 ? 88.168 -18.795 -47.267 1.00 33.88 44 ILE D N 1
ATOM 2802 C CA . ILE D 1 44 ? 88.690 -18.041 -48.411 1.00 35.72 44 ILE D CA 1
ATOM 2803 C C . ILE D 1 44 ? 89.979 -17.325 -48.029 1.00 38.14 44 ILE D C 1
ATOM 2804 O O . ILE D 1 44 ? 90.052 -16.705 -46.978 1.00 38.62 44 ILE D O 1
ATOM 2809 N N . TYR D 1 45 ? 91.023 -17.515 -48.831 1.00 42.76 45 TYR D N 1
ATOM 2810 C CA . TYR D 1 45 ? 92.388 -17.073 -48.489 1.00 46.52 45 TYR D CA 1
ATOM 2811 C C . TYR D 1 45 ? 93.260 -17.099 -49.758 1.00 49.94 45 TYR D C 1
ATOM 2812 O O . TYR D 1 45 ? 92.755 -17.354 -50.852 1.00 50.00 45 TYR D O 1
ATOM 2821 N N . GLN D 1 46 ? 94.562 -16.864 -49.605 1.00 54.95 46 GLN D N 1
ATOM 2822 C CA . GLN D 1 46 ? 95.471 -16.709 -50.748 1.00 59.62 46 GLN D CA 1
ATOM 2823 C C . GLN D 1 46 ? 96.655 -17.689 -50.676 1.00 62.46 46 GLN D C 1
ATOM 2824 O O . GLN D 1 46 ? 97.306 -17.805 -49.630 1.00 62.38 46 GLN D O 1
ATOM 2830 N N . TRP D 1 47 ? 96.934 -18.377 -51.790 1.00 66.93 47 TRP D N 1
ATOM 2831 C CA . TRP D 1 47 ? 98.049 -19.353 -51.878 1.00 71.05 47 TRP D CA 1
ATOM 2832 C C . TRP D 1 47 ? 99.129 -18.945 -52.905 1.00 72.03 47 TRP D C 1
ATOM 2833 O O . TRP D 1 47 ? 100.126 -18.306 -52.548 1.00 71.86 47 TRP D O 1
ATOM 2844 N N . ASP D 1 48 ? 98.934 -19.313 -54.171 1.00 73.29 48 ASP D N 1
ATOM 2845 C CA . ASP D 1 48 ? 99.951 -19.061 -55.203 1.00 74.76 48 ASP D CA 1
ATOM 2846 C C . ASP D 1 48 ? 100.117 -17.561 -55.463 1.00 74.78 48 ASP D C 1
ATOM 2847 O O . ASP D 1 48 ? 100.865 -17.157 -56.358 1.00 75.09 48 ASP D O 1
ATOM 2852 N N . ASN D 1 49 ? 99.498 -16.752 -54.601 1.00 74.04 49 ASN D N 1
ATOM 2853 C CA . ASN D 1 49 ? 98.989 -15.429 -54.961 1.00 72.89 49 ASN D CA 1
ATOM 2854 C C . ASN D 1 49 ? 97.668 -15.467 -55.739 1.00 71.71 49 ASN D C 1
ATOM 2855 O O . ASN D 1 49 ? 97.361 -14.550 -56.495 1.00 71.19 49 ASN D O 1
ATOM 2860 N N . ASN D 1 50 ? 96.883 -16.521 -55.524 1.00 70.50 50 ASN D N 1
ATOM 2861 C CA . ASN D 1 50 ? 95.511 -16.595 -56.033 1.00 69.60 50 ASN D CA 1
ATOM 2862 C C . ASN D 1 50 ? 94.490 -16.798 -54.915 1.00 68.31 50 ASN D C 1
ATOM 2863 O O . ASN D 1 50 ? 94.842 -17.168 -53.796 1.00 68.46 50 ASN D O 1
ATOM 2868 N N . ILE D 1 51 ? 93.217 -16.624 -55.251 1.00 66.44 51 ILE D N 1
ATOM 2869 C CA . ILE D 1 51 ? 92.126 -16.764 -54.290 1.00 64.19 51 ILE D CA 1
ATOM 2870 C C . ILE D 1 51 ? 91.657 -18.219 -54.222 1.00 62.22 51 ILE D C 1
ATOM 2871 O O . ILE D 1 51 ? 91.139 -18.749 -55.204 1.00 61.40 51 ILE D O 1
ATOM 2876 N N . CYS D 1 52 ? 91.786 -18.843 -53.054 1.00 60.52 52 CYS D N 1
ATOM 2877 C CA . CYS D 1 52 ? 91.345 -20.237 -52.879 1.00 59.49 52 CYS D CA 1
ATOM 2878 C C . CYS D 1 52 ? 90.131 -20.365 -51.955 1.00 57.09 52 CYS D C 1
ATOM 2879 O O . CYS D 1 52 ? 90.078 -19.739 -50.902 1.00 55.70 52 CYS D O 1
ATOM 2882 N N . GLN D 1 53 ? 89.146 -21.144 -52.387 1.00 55.30 53 GLN D N 1
ATOM 2883 C CA . GLN D 1 53 ? 88.083 -21.614 -51.506 1.00 54.52 53 GLN D CA 1
ATOM 2884 C C . GLN D 1 53 ? 88.450 -22.986 -50.929 1.00 53.12 53 GLN D C 1
ATOM 2885 O O . GLN D 1 53 ? 89.072 -23.809 -51.597 1.00 53.21 53 GLN D O 1
ATOM 2891 N N . SER D 1 54 ? 88.080 -23.218 -49.676 1.00 50.82 54 SER D N 1
ATOM 2892 C CA . SER D 1 54 ? 88.291 -24.511 -49.047 1.00 47.73 54 SER D CA 1
ATOM 2893 C C . SER D 1 54 ? 87.066 -24.899 -48.277 1.00 45.68 54 SER D C 1
ATOM 2894 O O . SER D 1 54 ? 86.515 -24.077 -47.558 1.00 44.48 54 SER D O 1
ATOM 2897 N N . HIS D 1 55 ? 86.690 -26.168 -48.373 1.00 44.38 55 HIS D N 1
ATOM 2898 C CA . HIS D 1 55 ? 85.576 -26.700 -47.599 1.00 44.21 55 HIS D CA 1
ATOM 2899 C C . HIS D 1 55 ? 86.042 -27.476 -46.369 1.00 41.67 55 HIS D C 1
ATOM 2900 O O . HIS D 1 55 ? 86.487 -28.617 -46.477 1.00 42.50 55 HIS D O 1
ATOM 2907 N N . GLU D 1 56 ? 85.885 -26.880 -45.201 1.00 38.26 56 GLU D N 1
ATOM 2908 C CA . GLU D 1 56 ? 86.390 -27.441 -43.980 1.00 35.28 56 GLU D CA 1
ATOM 2909 C C . GLU D 1 56 ? 85.428 -27.553 -42.823 1.00 33.71 56 GLU D C 1
ATOM 2910 O O . GLU D 1 56 ? 84.363 -27.026 -42.842 1.00 30.37 56 GLU D O 1
ATOM 2916 N N . VAL D 1 57 ? 85.852 -28.275 -41.790 1.00 20.00 57 VAL D N 1
ATOM 2917 C CA . VAL D 1 57 ? 85.077 -28.378 -40.559 1.00 20.00 57 VAL D CA 1
ATOM 2918 C C . VAL D 1 57 ? 85.727 -27.584 -39.431 1.00 20.00 57 VAL D C 1
ATOM 2919 O O . VAL D 1 57 ? 86.933 -27.683 -39.204 1.00 31.56 57 VAL D O 1
ATOM 2923 N N . PRO D 1 58 ? 84.920 -26.797 -38.726 1.00 30.20 58 PRO D N 1
ATOM 2924 C CA . PRO D 1 58 ? 85.421 -25.938 -37.689 1.00 30.11 58 PRO D CA 1
ATOM 2925 C C . PRO D 1 58 ? 85.410 -26.674 -36.371 1.00 30.18 58 PRO D C 1
ATOM 2926 O O . PRO D 1 58 ? 84.560 -27.463 -36.138 1.00 29.26 58 PRO D O 1
ATOM 2930 N N . MET D 1 59 ? 86.393 -26.447 -35.533 1.00 31.04 59 MET D N 1
ATOM 2931 C CA . MET D 1 59 ? 86.351 -26.968 -34.159 1.00 31.71 59 MET D CA 1
ATOM 2932 C C . MET D 1 59 ? 86.564 -25.808 -33.197 1.00 30.67 59 MET D C 1
ATOM 2933 O O . MET D 1 59 ? 87.437 -24.964 -33.436 1.00 29.66 59 MET D O 1
ATOM 2938 N N . GLN D 1 60 ? 85.845 -25.811 -32.074 1.00 29.39 60 GLN D N 1
ATOM 2939 C CA . GLN D 1 60 ? 86.327 -25.079 -30.913 1.00 29.29 60 GLN D CA 1
ATOM 2940 C C . GLN D 1 60 ? 86.655 -25.966 -29.732 1.00 29.28 60 GLN D C 1
ATOM 2941 O O . GLN D 1 60 ? 86.025 -27.009 -29.520 1.00 28.94 60 GLN D O 1
ATOM 2947 N N . ILE D 1 61 ? 87.757 -25.629 -29.076 1.00 28.53 61 ILE D N 1
ATOM 2948 C CA . ILE D 1 61 ? 88.249 -26.413 -27.967 1.00 29.16 61 ILE D CA 1
ATOM 2949 C C . ILE D 1 61 ? 88.199 -25.561 -26.722 1.00 28.75 61 ILE D C 1
ATOM 2950 O O . ILE D 1 61 ? 88.682 -24.431 -26.704 1.00 29.64 61 ILE D O 1
ATOM 2955 N N . LYS D 1 62 ? 87.575 -26.090 -25.690 1.00 28.78 62 LYS D N 1
ATOM 2956 C CA . LYS D 1 62 ? 87.612 -25.438 -24.405 1.00 29.82 62 LYS D CA 1
ATOM 2957 C C . LYS D 1 62 ? 88.591 -26.159 -23.485 1.00 30.31 62 LYS D C 1
ATOM 2958 O O . LYS D 1 62 ? 88.675 -27.391 -23.482 1.00 30.88 62 LYS D O 1
ATOM 2964 N N . CYS D 1 63 ? 89.418 -25.380 -22.802 1.00 30.16 63 CYS D N 1
ATOM 2965 C CA . CYS D 1 63 ? 90.592 -25.923 -22.176 1.00 29.68 63 CYS D CA 1
ATOM 2966 C C . CYS D 1 63 ? 91.172 -24.952 -21.154 1.00 29.93 63 CYS D C 1
ATOM 2967 O O . CYS D 1 63 ? 90.757 -23.805 -21.063 1.00 29.06 63 CYS D O 1
ATOM 2970 N N . MET D 1 64 ? 92.167 -25.430 -20.416 1.00 31.10 64 MET D N 1
ATOM 2971 C CA . MET D 1 64 ? 92.894 -24.626 -19.457 1.00 30.03 64 MET D CA 1
ATOM 2972 C C . MET D 1 64 ? 94.114 -24.103 -20.185 1.00 31.05 64 MET D C 1
ATOM 2973 O O . MET D 1 64 ? 94.688 -24.812 -21.005 1.00 31.29 64 MET D O 1
ATOM 2978 N N . THR D 1 65 ? 94.500 -22.865 -19.898 1.00 31.62 65 THR D N 1
ATOM 2979 C CA . THR D 1 65 ? 95.613 -22.231 -20.577 1.00 32.46 65 THR D CA 1
ATOM 2980 C C . THR D 1 65 ? 96.890 -23.007 -20.350 1.00 34.08 65 THR D C 1
ATOM 2981 O O . THR D 1 65 ? 97.786 -23.035 -21.198 1.00 34.99 65 THR D O 1
ATOM 2985 N N . THR D 1 66 ? 97.006 -23.564 -19.158 1.00 34.70 66 THR D N 1
ATOM 2986 C CA . THR D 1 66 ? 98.179 -24.341 -18.810 1.00 36.26 66 THR D CA 1
ATOM 2987 C C . THR D 1 66 ? 98.355 -25.570 -19.727 1.00 35.61 66 THR D C 1
ATOM 2988 O O . THR D 1 66 ? 99.444 -26.113 -19.855 1.00 36.22 66 THR D O 1
ATOM 2992 N N . ASP D 1 67 ? 97.292 -25.959 -20.413 1.00 34.75 67 ASP D N 1
ATOM 2993 C CA . ASP D 1 67 ? 97.322 -27.161 -21.228 1.00 33.91 67 ASP D CA 1
ATOM 2994 C C . ASP D 1 67 ? 97.583 -26.864 -22.683 1.00 33.25 67 ASP D C 1
ATOM 2995 O O . ASP D 1 67 ? 97.701 -27.782 -23.491 1.00 32.71 67 ASP D O 1
ATOM 3000 N N . TYR D 1 68 ? 97.728 -25.580 -22.995 1.00 34.18 68 TYR D N 1
ATOM 3001 C CA . TYR D 1 68 ? 97.888 -25.118 -24.366 1.00 33.32 68 TYR D CA 1
ATOM 3002 C C . TYR D 1 68 ? 98.987 -25.850 -25.138 1.00 32.93 68 TYR D C 1
ATOM 3003 O O . TYR D 1 68 ? 98.702 -26.408 -26.194 1.00 34.30 68 TYR D O 1
ATOM 3012 N N . PRO D 1 69 ? 100.242 -25.849 -24.629 1.00 32.50 69 PRO D N 1
ATOM 3013 C CA . PRO D 1 69 ? 101.337 -26.513 -25.355 1.00 31.65 69 PRO D CA 1
ATOM 3014 C C . PRO D 1 69 ? 101.019 -27.957 -25.755 1.00 31.51 69 PRO D C 1
ATOM 3015 O O . PRO D 1 69 ? 101.183 -28.327 -26.912 1.00 32.39 69 PRO D O 1
ATOM 3019 N N . ALA D 1 70 ? 100.494 -28.740 -24.821 1.00 31.76 70 ALA D N 1
ATOM 3020 C CA . ALA D 1 70 ? 100.089 -30.111 -25.101 1.00 31.63 70 ALA D CA 1
ATOM 3021 C C . ALA D 1 70 ? 99.075 -30.147 -26.229 1.00 32.30 70 ALA D C 1
ATOM 3022 O O . ALA D 1 70 ? 99.172 -30.981 -27.131 1.00 31.40 70 ALA D O 1
ATOM 3024 N N . ILE D 1 71 ? 98.073 -29.272 -26.138 1.00 31.97 71 ILE D N 1
ATOM 3025 C CA . ILE D 1 71 ? 96.995 -29.240 -27.113 1.00 31.69 71 ILE D CA 1
ATOM 3026 C C . ILE D 1 71 ? 97.528 -28.891 -28.495 1.00 30.78 71 ILE D C 1
ATOM 3027 O O . ILE D 1 71 ? 97.167 -29.527 -29.484 1.00 29.38 71 ILE D O 1
ATOM 3032 N N . GLU D 1 72 ? 98.419 -27.904 -28.541 1.00 31.84 72 GLU D N 1
ATOM 3033 C CA . GLU D 1 72 ? 99.033 -27.459 -29.789 1.00 33.08 72 GLU D CA 1
ATOM 3034 C C . GLU D 1 72 ? 99.863 -28.538 -30.488 1.00 34.25 72 GLU D C 1
ATOM 3035 O O . GLU D 1 72 ? 99.645 -28.821 -31.666 1.00 35.54 72 GLU D O 1
ATOM 3041 N N . GLN D 1 73 ? 100.823 -29.113 -29.802 1.00 34.91 73 GLN D N 1
ATOM 3042 C CA . GLN D 1 73 ? 101.519 -30.263 -30.281 1.00 35.58 73 GLN D CA 1
ATOM 3043 C C . GLN D 1 73 ? 100.637 -31.348 -30.766 1.00 34.69 73 GLN D C 1
ATOM 3044 O O . GLN D 1 73 ? 100.778 -31.804 -31.845 1.00 36.33 73 GLN D O 1
ATOM 3050 N N . LEU D 1 74 ? 99.738 -31.816 -29.948 1.00 20.00 74 LEU D N 1
ATOM 3051 C CA . LEU D 1 74 ? 98.848 -32.851 -30.366 1.00 20.00 74 LEU D CA 1
ATOM 3052 C C . LEU D 1 74 ? 98.142 -32.476 -31.617 1.00 20.00 74 LEU D C 1
ATOM 3053 O O . LEU D 1 74 ? 98.212 -33.152 -32.579 1.00 33.21 74 LEU D O 1
ATOM 3058 N N . VAL D 1 75 ? 97.433 -31.373 -31.584 1.00 20.0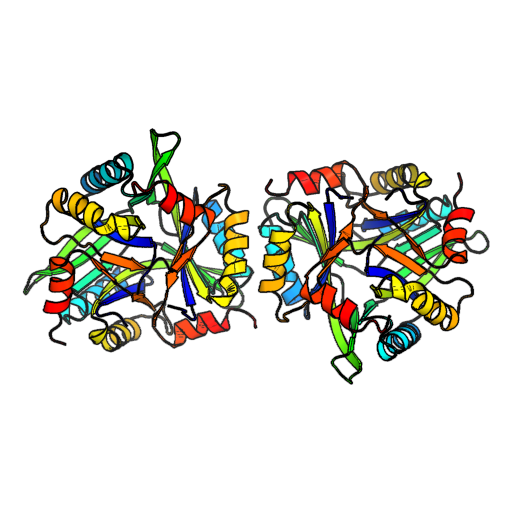0 75 VAL D N 1
ATOM 3059 C CA . VAL D 1 75 ? 96.579 -30.992 -32.681 1.00 20.00 75 VAL D CA 1
ATOM 3060 C C . VAL D 1 75 ? 97.315 -30.688 -33.947 1.00 20.00 75 VAL D C 1
ATOM 3061 O O . VAL D 1 75 ? 96.859 -31.023 -34.987 1.00 32.79 75 VAL D O 1
ATOM 3065 N N . ILE D 1 76 ? 98.468 -30.071 -33.855 1.00 32.00 76 ILE D N 1
ATOM 3066 C CA . ILE D 1 76 ? 99.204 -29.675 -35.032 1.00 33.16 76 ILE D CA 1
ATOM 3067 C C . ILE D 1 76 ? 99.911 -30.789 -35.766 1.00 34.08 76 ILE D C 1
ATOM 3068 O O . ILE D 1 76 ? 100.003 -30.787 -36.957 1.00 33.62 76 ILE D O 1
ATOM 3073 N N . THR D 1 77 ? 100.457 -31.717 -35.020 1.00 34.28 77 THR D N 1
ATOM 3074 C CA . THR D 1 77 ? 100.957 -32.998 -35.532 1.00 33.74 77 THR D CA 1
ATOM 3075 C C . THR D 1 77 ? 99.906 -33.845 -36.278 1.00 33.79 77 THR D C 1
ATOM 3076 O O . THR D 1 77 ? 100.176 -34.382 -37.371 1.00 35.15 77 THR D O 1
ATOM 3080 N N . MET D 1 78 ? 98.742 -34.023 -35.658 1.00 31.54 78 MET D N 1
ATOM 3081 C CA . MET D 1 78 ? 97.729 -34.926 -36.189 1.00 30.87 78 MET D CA 1
ATOM 3082 C C . MET D 1 78 ? 97.149 -34.323 -37.460 1.00 30.40 78 MET D C 1
ATOM 3083 O O . MET D 1 78 ? 96.467 -34.994 -38.230 1.00 30.53 78 MET D O 1
ATOM 3088 N N . HIS D 1 79 ? 97.315 -33.017 -37.598 1.00 30.78 79 HIS D N 1
ATOM 3089 C CA . HIS D 1 79 ? 96.728 -32.288 -38.702 1.00 31.01 79 HIS D CA 1
ATOM 3090 C C . HIS D 1 79 ? 97.604 -32.426 -39.940 1.00 30.98 79 HIS D C 1
ATOM 3091 O O . HIS D 1 79 ? 98.840 -32.260 -39.865 1.00 28.61 79 HIS D O 1
ATOM 3098 N N . PRO D 1 80 ? 96.948 -32.670 -41.088 1.00 31.38 80 PRO D N 1
ATOM 3099 C CA . PRO D 1 80 ? 97.550 -32.962 -42.381 1.00 33.24 80 PRO D CA 1
ATOM 3100 C C . PRO D 1 80 ? 98.294 -31.797 -43.046 1.00 34.48 80 PRO D C 1
ATOM 3101 O O . PRO D 1 80 ? 99.186 -32.053 -43.849 1.00 36.01 80 PRO D O 1
ATOM 3105 N N . TYR D 1 81 ? 97.997 -30.553 -42.662 1.00 35.12 81 TYR D N 1
ATOM 3106 C CA . TYR D 1 81 ? 98.716 -29.380 -43.175 1.00 36.41 81 TYR D CA 1
ATOM 3107 C C . TYR D 1 81 ? 99.963 -28.989 -42.363 1.00 36.83 81 TYR D C 1
ATOM 3108 O O . TYR D 1 81 ? 100.051 -29.256 -41.174 1.00 36.57 81 TYR D O 1
ATOM 3117 N N . GLU D 1 82 ? 100.923 -28.348 -43.025 1.00 38.14 82 GLU D N 1
ATOM 3118 C CA . GLU D 1 82 ? 102.153 -27.936 -42.382 1.00 40.07 82 GLU D CA 1
ATOM 3119 C C . GLU D 1 82 ? 101.827 -26.799 -41.445 1.00 39.83 82 GLU D C 1
ATOM 3120 O O . GLU D 1 82 ? 102.525 -26.583 -40.449 1.00 39.77 82 GLU D O 1
ATOM 3126 N N . VAL D 1 83 ? 100.852 -25.987 -41.839 1.00 38.53 83 VAL D N 1
ATOM 3127 C CA . VAL D 1 83 ? 100.460 -24.848 -41.018 1.00 37.79 83 VAL D CA 1
ATOM 3128 C C . VAL D 1 83 ? 98.956 -24.631 -40.993 1.00 36.03 83 VAL D C 1
ATOM 3129 O O . VAL D 1 83 ? 98.421 -23.860 -41.774 1.00 36.38 83 VAL D O 1
ATOM 3133 N N . PRO D 1 84 ? 98.273 -25.338 -40.085 1.00 34.52 84 PRO D N 1
ATOM 3134 C CA . PRO D 1 84 ? 96.827 -25.282 -39.907 1.00 33.37 84 PRO D CA 1
ATOM 3135 C C . PRO D 1 84 ? 96.347 -24.016 -39.182 1.00 31.97 84 PRO D C 1
ATOM 3136 O O . PRO D 1 84 ? 97.115 -23.372 -38.467 1.00 31.56 84 PRO D O 1
ATOM 3140 N N . GLU D 1 85 ? 95.098 -23.639 -39.423 1.00 30.60 85 GLU D N 1
ATOM 3141 C CA . GLU D 1 85 ? 94.456 -22.601 -38.640 1.00 30.48 85 GLU D CA 1
ATOM 3142 C C . GLU D 1 85 ? 94.359 -23.012 -37.166 1.00 29.20 85 GLU D C 1
ATOM 3143 O O . GLU D 1 85 ? 93.700 -23.983 -36.817 1.00 28.81 85 GLU D O 1
ATOM 3149 N N . PHE D 1 86 ? 95.029 -22.267 -36.302 1.00 27.91 86 PHE D N 1
ATOM 3150 C CA . PHE D 1 86 ? 95.047 -22.596 -34.899 1.00 26.58 86 PHE D CA 1
ATOM 3151 C C . PHE D 1 86 ? 95.198 -21.329 -34.080 1.00 26.95 86 PHE D C 1
ATOM 3152 O O . PHE D 1 86 ? 96.285 -20.751 -34.014 1.00 26.22 86 PHE D O 1
ATOM 3160 N N . ILE D 1 87 ? 94.085 -20.869 -33.501 1.00 27.08 87 ILE D N 1
ATOM 3161 C CA . ILE D 1 87 ? 94.079 -19.595 -32.809 1.00 26.63 87 ILE D CA 1
ATOM 3162 C C . ILE D 1 87 ? 93.411 -19.656 -31.444 1.00 26.69 87 ILE D C 1
ATOM 3163 O O . ILE D 1 87 ? 92.441 -20.377 -31.253 1.00 27.33 87 ILE D O 1
ATOM 3168 N N . ALA D 1 88 ? 93.943 -18.877 -30.507 1.00 26.67 88 ALA D N 1
ATOM 3169 C CA . ALA D 1 88 ? 93.452 -18.827 -29.133 1.00 26.82 88 ALA D CA 1
ATOM 3170 C C . ALA D 1 88 ? 92.766 -17.511 -28.755 1.00 26.43 88 ALA D C 1
ATOM 3171 O O . ALA D 1 88 ? 93.231 -16.418 -29.074 1.00 25.15 88 ALA D O 1
ATOM 3173 N N . THR D 1 89 ? 91.763 -17.653 -27.904 1.00 27.22 89 THR D N 1
ATOM 3174 C CA . THR D 1 89 ? 90.933 -16.565 -27.465 1.00 28.34 89 THR D CA 1
ATOM 3175 C C . THR D 1 89 ? 90.655 -16.748 -25.964 1.00 27.80 89 THR D C 1
ATOM 3176 O O . THR D 1 89 ? 90.511 -17.866 -25.495 1.00 26.27 89 THR D O 1
ATOM 3180 N N . PRO D 1 90 ? 90.671 -15.649 -25.191 1.00 28.81 90 PRO D N 1
ATOM 3181 C CA . PRO D 1 90 ? 90.506 -15.756 -23.737 1.00 27.62 90 PRO D CA 1
ATOM 3182 C C . PRO D 1 90 ? 89.068 -16.011 -23.347 1.00 27.62 90 PRO D C 1
ATOM 3183 O O . PRO D 1 90 ? 88.165 -15.382 -23.887 1.00 28.77 90 PRO D O 1
ATOM 3187 N N . ILE D 1 91 ? 88.864 -17.006 -22.493 1.00 27.14 91 ILE D N 1
ATOM 3188 C CA . ILE D 1 91 ? 87.714 -17.072 -21.623 1.00 26.61 91 ILE D CA 1
ATOM 3189 C C . ILE D 1 91 ? 87.919 -16.217 -20.367 1.00 27.35 91 ILE D C 1
ATOM 3190 O O . ILE D 1 91 ? 88.892 -16.386 -19.657 1.00 28.03 91 ILE D O 1
ATOM 3195 N N . ILE D 1 92 ? 87.050 -15.231 -20.164 1.00 28.59 92 ILE D N 1
ATOM 3196 C CA . ILE D 1 92 ? 87.197 -14.283 -19.064 1.00 28.81 92 ILE D CA 1
ATOM 3197 C C . ILE D 1 92 ? 86.020 -14.343 -18.106 1.00 28.14 92 ILE D C 1
ATOM 3198 O O . ILE D 1 92 ? 85.972 -13.565 -17.153 1.00 27.65 92 ILE D O 1
ATOM 3203 N N . GLY D 1 93 ? 85.080 -15.252 -18.368 1.00 25.91 93 GLY D N 1
ATOM 3204 C CA . GLY D 1 93 ? 84.006 -15.535 -17.430 1.00 25.00 93 GLY D CA 1
ATOM 3205 C C . GLY D 1 93 ? 83.115 -16.668 -17.903 1.00 25.68 93 GLY D C 1
ATOM 3206 O O . GLY D 1 93 ? 83.359 -17.256 -18.956 1.00 26.54 93 GLY D O 1
ATOM 3207 N N . GLY D 1 94 ? 82.078 -16.979 -17.134 1.00 24.18 94 GLY D N 1
ATOM 3208 C CA . GLY D 1 94 ? 81.157 -18.020 -17.536 1.00 25.35 94 GLY D CA 1
ATOM 3209 C C . GLY D 1 94 ? 80.495 -18.610 -16.326 1.00 26.27 94 GLY D C 1
ATOM 3210 O O . GLY D 1 94 ? 80.736 -18.152 -15.229 1.00 28.55 94 GLY D O 1
ATOM 3211 N N . PHE D 1 95 ? 79.678 -19.635 -16.517 1.00 27.79 95 PHE D N 1
ATOM 3212 C CA . PHE D 1 95 ? 79.015 -20.288 -15.396 1.00 31.26 95 PHE D CA 1
ATOM 3213 C C . PHE D 1 95 ? 79.996 -21.033 -14.491 1.00 32.78 95 PHE D C 1
ATOM 3214 O O . PHE D 1 95 ? 80.599 -22.017 -14.920 1.00 35.01 95 PHE D O 1
ATOM 3222 N N . GLY D 1 96 ? 80.077 -20.624 -13.223 1.00 33.83 96 GLY D N 1
ATOM 3223 C CA . GLY D 1 96 ? 81.074 -21.143 -12.280 1.00 32.80 96 GLY D CA 1
ATOM 3224 C C . GLY D 1 96 ? 81.287 -22.645 -12.353 1.00 32.45 96 GLY D C 1
ATOM 3225 O O . GLY D 1 96 ? 82.409 -23.111 -12.547 1.00 30.39 96 GLY D O 1
ATOM 3226 N N . PRO D 1 97 ? 80.212 -23.417 -12.148 1.00 33.43 97 PRO D N 1
ATOM 3227 C CA . PRO D 1 97 ? 80.373 -24.853 -12.203 1.00 32.96 97 PRO D CA 1
ATOM 3228 C C . PRO D 1 97 ? 80.847 -25.356 -13.556 1.00 33.58 97 PRO D C 1
ATOM 3229 O O . PRO D 1 97 ? 81.627 -26.317 -13.606 1.00 34.65 97 PRO D O 1
ATOM 3233 N N . TYR D 1 98 ? 80.447 -24.732 -14.655 1.00 33.84 98 TYR D N 1
ATOM 3234 C CA . TYR D 1 98 ? 81.078 -25.003 -15.948 1.00 33.94 98 TYR D CA 1
ATOM 3235 C C . TYR D 1 98 ? 82.563 -24.749 -16.035 1.00 33.29 98 TYR D C 1
ATOM 3236 O O . TYR D 1 98 ? 83.323 -25.610 -16.259 1.00 32.67 98 TYR D O 1
ATOM 3245 N N . LEU D 1 99 ? 82.962 -23.526 -15.876 1.00 20.00 99 LEU D N 1
ATOM 3246 C CA . LEU D 1 99 ? 84.323 -23.209 -15.701 1.00 20.00 99 LEU D CA 1
ATOM 3247 C C . LEU D 1 99 ? 85.145 -24.169 -14.864 1.00 20.00 99 LEU D C 1
ATOM 3248 O O . LEU D 1 99 ? 86.257 -24.468 -15.191 1.00 37.19 99 LEU D O 1
ATOM 3253 N N . GLN D 1 100 ? 84.606 -24.598 -13.745 1.00 38.68 100 GLN D N 1
ATOM 3254 C CA . GLN D 1 100 ? 85.270 -25.475 -12.814 1.00 38.64 100 GLN D CA 1
ATOM 3255 C C . GLN D 1 100 ? 85.350 -26.880 -13.338 1.00 38.72 100 GLN D C 1
ATOM 3256 O O . GLN D 1 100 ? 86.353 -27.526 -13.244 1.00 37.61 100 GLN D O 1
ATOM 3262 N N . TRP D 1 101 ? 84.270 -27.360 -13.898 1.00 39.53 101 TRP D N 1
ATOM 3263 C CA . TRP D 1 101 ? 84.272 -28.666 -14.559 1.00 41.13 101 TRP D CA 1
ATOM 3264 C C . TRP D 1 101 ? 85.391 -28.795 -15.586 1.00 41.80 101 TRP D C 1
ATOM 3265 O O . TRP D 1 101 ? 85.961 -29.879 -15.744 1.00 42.99 101 TRP D O 1
ATOM 3276 N N . ILE D 1 102 ? 85.686 -27.692 -16.283 1.00 42.04 102 ILE D N 1
ATOM 3277 C CA . ILE D 1 102 ? 86.816 -27.615 -17.215 1.00 41.93 102 ILE D CA 1
ATOM 3278 C C . ILE D 1 102 ? 88.143 -27.753 -16.491 1.00 42.98 102 ILE D C 1
ATOM 3279 O O . ILE D 1 102 ? 89.032 -28.445 -16.960 1.00 43.29 102 ILE D O 1
ATOM 3284 N N . LYS D 1 103 ? 88.264 -27.088 -15.349 1.00 45.70 103 LYS D N 1
ATOM 3285 C CA . LYS D 1 103 ? 89.467 -27.142 -14.521 1.00 47.56 103 LYS D CA 1
ATOM 3286 C C . LYS D 1 103 ? 89.676 -28.529 -13.928 1.00 48.10 103 LYS D C 1
ATOM 3287 O O . LYS D 1 103 ? 90.805 -28.902 -13.638 1.00 47.14 103 LYS D O 1
ATOM 3293 N N . ASP D 1 104 ? 88.597 -29.301 -13.799 1.00 49.58 104 ASP D N 1
ATOM 3294 C CA . ASP D 1 104 ? 88.632 -30.529 -13.006 1.00 51.74 104 ASP D CA 1
ATOM 3295 C C . ASP D 1 104 ? 89.409 -31.643 -13.678 1.00 53.21 104 ASP D C 1
ATOM 3296 O O . ASP D 1 104 ? 90.058 -32.457 -13.009 1.00 52.82 104 ASP D O 1
ATOM 3301 N N . ASN D 1 105 ? 89.236 -31.686 -14.983 1.00 55.50 105 ASN D N 1
ATOM 3302 C CA . ASN D 1 105 ? 89.867 -32.674 -15.815 1.00 58.43 105 ASN D CA 1
ATOM 3303 C C . ASN D 1 105 ? 91.090 -32.427 -16.642 1.00 59.16 105 ASN D C 1
ATOM 3304 O O . ASN D 1 105 ? 91.756 -33.352 -17.005 1.00 60.97 105 ASN D O 1
ATOM 3309 N N . SER D 1 106 ? 91.417 -31.109 -16.789 1.00 20.00 106 SER D N 1
ATOM 3310 C CA . SER D 1 106 ? 92.815 -30.845 -16.850 1.00 20.00 106 SER D CA 1
ATOM 3311 C C . SER D 1 106 ? 93.517 -31.872 -15.964 1.00 20.00 106 SER D C 1
ATOM 3312 O O . SER D 1 106 ? 93.089 -32.126 -14.844 1.00 61.88 106 SER D O 1
ATOM 3315 N N . PRO D 1 107 ? 94.597 -32.459 -16.463 1.00 63.20 107 PRO D N 1
ATOM 3316 C CA . PRO D 1 107 ? 95.523 -33.173 -15.610 1.00 64.36 107 PRO D CA 1
ATOM 3317 C C . PRO D 1 107 ? 96.749 -32.347 -15.411 1.00 65.89 107 PRO D C 1
ATOM 3318 O O . PRO D 1 107 ? 97.764 -32.852 -15.001 1.00 67.30 107 PRO D O 1
ATOM 3322 N N . SER D 1 108 ? 96.630 -31.070 -15.694 1.00 66.90 108 SER D N 1
ATOM 3323 C CA . SER D 1 108 ? 97.717 -30.071 -15.568 1.00 67.36 108 SER D CA 1
ATOM 3324 C C . SER D 1 108 ? 98.668 -30.045 -16.766 1.00 67.67 108 SER D C 1
ATOM 3325 O O . SER D 1 108 ? 99.442 -29.097 -16.943 1.00 67.57 108 SER D O 1
ATOM 3329 N N . TYR E 1 2 ? 94.545 -6.317 -22.819 1.00 65.14 2 TYR E N 1
ATOM 3330 C CA . TYR E 1 2 ? 94.518 -6.672 -24.272 1.00 65.01 2 TYR E CA 1
ATOM 3331 C C . TYR E 1 2 ? 94.789 -5.470 -25.189 1.00 64.62 2 TYR E C 1
ATOM 3332 O O . TYR E 1 2 ? 93.947 -4.574 -25.336 1.00 65.18 2 TYR E O 1
ATOM 3341 N N . LYS E 1 3 ? 95.970 -5.456 -25.801 1.00 62.84 3 LYS E N 1
ATOM 3342 C CA . LYS E 1 3 ? 96.161 -4.766 -27.075 1.00 60.45 3 LYS E CA 1
ATOM 3343 C C . LYS E 1 3 ? 96.899 -5.679 -28.048 1.00 57.00 3 LYS E C 1
ATOM 3344 O O . LYS E 1 3 ? 98.110 -5.573 -28.201 1.00 56.78 3 LYS E O 1
ATOM 3350 N N . PRO E 1 4 ? 96.177 -6.635 -28.650 1.00 53.83 4 PRO E N 1
ATOM 3351 C CA . PRO E 1 4 ? 96.790 -7.757 -29.368 1.00 50.77 4 PRO E CA 1
ATOM 3352 C C . PRO E 1 4 ? 97.325 -7.377 -30.744 1.00 47.11 4 PRO E C 1
ATOM 3353 O O . PRO E 1 4 ? 96.860 -6.427 -31.352 1.00 44.97 4 PRO E O 1
ATOM 3357 N N . GLU E 1 5 ? 98.297 -8.137 -31.223 1.00 44.69 5 GLU E N 1
ATOM 3358 C CA . GLU E 1 5 ? 98.777 -7.999 -32.580 1.00 42.18 5 GLU E CA 1
ATOM 3359 C C . GLU E 1 5 ? 97.639 -8.313 -33.544 1.00 38.84 5 GLU E C 1
ATOM 3360 O O . GLU E 1 5 ? 97.596 -7.787 -34.644 1.00 39.13 5 GLU E O 1
ATOM 3366 N N . GLN E 1 6 ? 96.720 -9.177 -33.125 1.00 34.93 6 GLN E N 1
ATOM 3367 C CA . GLN E 1 6 ? 95.846 -9.877 -34.060 1.00 31.62 6 GLN E CA 1
ATOM 3368 C C . GLN E 1 6 ? 94.406 -9.974 -33.579 1.00 28.77 6 GLN E C 1
ATOM 3369 O O . GLN E 1 6 ? 94.160 -10.167 -32.395 1.00 28.06 6 GLN E O 1
ATOM 3375 N N . LEU E 1 7 ? 93.459 -9.910 -34.510 1.00 26.50 7 LEU E N 1
ATOM 3376 C CA . LEU E 1 7 ? 92.041 -9.930 -34.148 1.00 25.20 7 LEU E CA 1
ATOM 3377 C C . LEU E 1 7 ? 91.293 -11.103 -34.767 1.00 23.89 7 LEU E C 1
ATOM 3378 O O . LEU E 1 7 ? 91.676 -11.609 -35.825 1.00 23.84 7 LEU E O 1
ATOM 3383 N N . LEU E 1 8 ? 90.267 -11.572 -34.067 1.00 23.77 8 LEU E N 1
ATOM 3384 C CA . LEU E 1 8 ? 89.245 -12.425 -34.675 1.00 24.83 8 LEU E CA 1
ATOM 3385 C C . LEU E 1 8 ? 87.965 -11.633 -34.736 1.00 24.99 8 LEU E C 1
ATOM 3386 O O . LEU E 1 8 ? 87.484 -11.158 -33.710 1.00 26.53 8 LEU E O 1
ATOM 3391 N N . ILE E 1 9 ? 87.491 -11.375 -35.949 1.00 25.26 9 ILE E N 1
ATOM 3392 C CA . ILE E 1 9 ? 86.314 -10.534 -36.144 1.00 25.26 9 ILE E CA 1
ATOM 3393 C C . ILE E 1 9 ? 85.096 -11.371 -36.509 1.00 25.36 9 ILE E C 1
ATOM 3394 O O . ILE E 1 9 ? 85.183 -12.263 -37.353 1.00 24.04 9 ILE E O 1
ATOM 3399 N N . PHE E 1 10 ? 83.969 -11.072 -35.867 1.00 24.94 10 PHE E N 1
ATOM 3400 C CA . PHE E 1 10 ? 82.693 -11.682 -36.214 1.00 24.88 10 PHE E CA 1
ATOM 3401 C C . PHE E 1 10 ? 81.755 -10.701 -36.944 1.00 24.96 10 PHE E C 1
ATOM 3402 O O . PHE E 1 10 ? 81.503 -9.605 -36.456 1.00 26.69 10 PHE E O 1
ATOM 3410 N N . THR E 1 11 ? 81.272 -11.079 -38.125 1.00 25.14 11 THR E N 1
ATOM 3411 C CA . THR E 1 11 ? 80.121 -10.409 -38.758 1.00 26.17 11 THR E CA 1
ATOM 3412 C C . THR E 1 11 ? 79.072 -11.378 -39.244 1.00 26.08 11 THR E C 1
ATOM 3413 O O . THR E 1 11 ? 79.233 -12.596 -39.209 1.00 28.22 11 THR E O 1
ATOM 3417 N N . THR E 1 12 ? 78.051 -10.794 -39.843 1.00 26.58 12 THR E N 1
ATOM 3418 C CA . THR E 1 12 ? 76.913 -11.517 -40.330 1.00 26.77 12 THR E CA 1
ATOM 3419 C C . THR E 1 12 ? 76.530 -10.786 -41.599 1.00 26.59 12 THR E C 1
ATOM 3420 O O . THR E 1 12 ? 76.774 -9.593 -41.696 1.00 26.38 12 THR E O 1
ATOM 3424 N N . CYS E 1 13 ? 76.180 -11.540 -42.640 1.00 27.84 13 CYS E N 1
ATOM 3425 C CA . CYS E 1 13 ? 75.585 -10.983 -43.860 1.00 28.54 13 CYS E CA 1
ATOM 3426 C C . CYS E 1 13 ? 74.194 -11.537 -44.060 1.00 28.93 13 CYS E C 1
ATOM 3427 O O . CYS E 1 13 ? 73.865 -12.575 -43.485 1.00 29.18 13 CYS E O 1
ATOM 3430 N N . PRO E 1 14 ? 73.352 -10.823 -44.839 1.00 29.50 14 PRO E N 1
ATOM 3431 C CA . PRO E 1 14 ? 71.961 -11.264 -45.029 1.00 28.51 14 PRO E CA 1
ATOM 3432 C C . PRO E 1 14 ? 71.822 -12.501 -45.906 1.00 29.02 14 PRO E C 1
ATOM 3433 O O . PRO E 1 14 ? 70.863 -13.248 -45.742 1.00 30.95 14 PRO E O 1
ATOM 3437 N N . ASP E 1 15 ? 72.817 -12.759 -46.751 1.00 28.61 15 ASP E N 1
ATOM 3438 C CA . ASP E 1 15 ? 72.888 -13.993 -47.523 1.00 30.02 15 ASP E CA 1
ATOM 3439 C C . ASP E 1 15 ? 74.344 -14.299 -47.890 1.00 31.22 15 ASP E C 1
ATOM 3440 O O . ASP E 1 15 ? 75.237 -13.468 -47.673 1.00 31.95 15 ASP E O 1
ATOM 3445 N N . ALA E 1 16 ? 74.569 -15.464 -48.503 1.00 31.18 16 ALA E N 1
ATOM 3446 C CA . ALA E 1 16 ? 75.920 -16.023 -48.662 1.00 29.34 16 ALA E CA 1
ATOM 3447 C C . ALA E 1 16 ? 76.694 -15.336 -49.784 1.00 28.67 16 ALA E C 1
ATOM 3448 O O . ALA E 1 16 ? 77.923 -15.347 -49.796 1.00 25.56 16 ALA E O 1
ATOM 3450 N N . ASP E 1 17 ? 75.954 -14.778 -50.741 1.00 28.79 17 ASP E N 1
ATOM 3451 C CA . ASP E 1 17 ? 76.542 -14.159 -51.909 1.00 29.09 17 ASP E CA 1
ATOM 3452 C C . ASP E 1 17 ? 77.236 -12.876 -51.528 1.00 27.35 17 ASP E C 1
ATOM 3453 O O . ASP E 1 17 ? 78.333 -12.590 -52.003 1.00 26.66 17 ASP E O 1
ATOM 3458 N N . ILE E 1 18 ? 76.586 -12.114 -50.655 1.00 26.14 18 ILE E N 1
ATOM 3459 C CA . ILE E 1 18 ? 77.178 -10.919 -50.079 1.00 24.29 18 ILE E CA 1
ATOM 3460 C C . ILE E 1 18 ? 78.413 -11.248 -49.249 1.00 22.72 18 ILE E C 1
ATOM 3461 O O . ILE E 1 18 ? 79.421 -10.571 -49.357 1.00 23.34 18 ILE E O 1
ATOM 3466 N N . ALA E 1 19 ? 78.324 -12.270 -48.411 1.00 22.23 19 ALA E N 1
ATOM 3467 C CA . ALA E 1 19 ? 79.456 -12.695 -47.588 1.00 22.69 19 ALA E CA 1
ATOM 3468 C C . ALA E 1 19 ? 80.631 -13.128 -48.446 1.00 23.74 19 ALA E C 1
ATOM 3469 O O . ALA E 1 19 ? 81.767 -12.742 -48.184 1.00 24.70 19 ALA E O 1
ATOM 3471 N N . CYS E 1 20 ? 80.352 -13.893 -49.497 1.00 24.47 20 CYS E N 1
ATOM 3472 C CA . CYS E 1 20 ? 81.394 -14.367 -50.371 1.00 25.63 20 CYS E CA 1
ATOM 3473 C C . CYS E 1 20 ? 82.015 -13.195 -51.127 1.00 24.04 20 CYS E C 1
ATOM 3474 O O . CYS E 1 20 ? 83.233 -13.094 -51.274 1.00 24.67 20 CYS E O 1
ATOM 3477 N N . ARG E 1 21 ? 81.189 -12.239 -51.495 1.00 23.77 21 ARG E N 1
ATOM 3478 C CA . ARG E 1 21 ? 81.690 -11.036 -52.109 1.00 23.53 21 ARG E CA 1
ATOM 3479 C C . ARG E 1 21 ? 82.591 -10.247 -51.176 1.00 24.32 21 ARG E C 1
ATOM 3480 O O . ARG E 1 21 ? 83.659 -9.777 -51.580 1.00 24.66 21 ARG E O 1
ATOM 3488 N N . ILE E 1 22 ? 82.126 -10.039 -49.945 1.00 24.63 22 ILE E N 1
ATOM 3489 C CA . ILE E 1 22 ? 82.909 -9.308 -48.950 1.00 23.48 22 ILE E CA 1
ATOM 3490 C C . ILE E 1 22 ? 84.170 -10.078 -48.570 1.00 23.59 22 ILE E C 1
ATOM 3491 O O . ILE E 1 22 ? 85.266 -9.513 -48.555 1.00 23.24 22 ILE E O 1
ATOM 3496 N N . ALA E 1 23 ? 84.009 -11.371 -48.293 1.00 22.87 23 ALA E N 1
ATOM 3497 C CA . ALA E 1 23 ? 85.149 -12.255 -48.053 1.00 23.00 23 ALA E CA 1
ATOM 3498 C C . ALA E 1 23 ? 86.196 -12.072 -49.139 1.00 23.34 23 ALA E C 1
ATOM 3499 O O . ALA E 1 23 ? 87.368 -11.784 -48.846 1.00 23.59 23 ALA E O 1
ATOM 3501 N N . THR E 1 24 ? 85.748 -12.184 -50.387 1.00 23.53 24 THR E N 1
ATOM 3502 C CA . THR E 1 24 ? 86.620 -12.086 -51.560 1.00 24.82 24 THR E CA 1
ATOM 3503 C C . THR E 1 24 ? 87.414 -10.784 -51.676 1.00 23.85 24 THR E C 1
ATOM 3504 O O . THR E 1 24 ? 88.625 -10.808 -51.846 1.00 25.17 24 THR E O 1
ATOM 3508 N N . ALA E 1 25 ? 86.752 -9.654 -51.490 1.00 24.70 25 ALA E N 1
ATOM 3509 C CA . ALA E 1 25 ? 87.437 -8.359 -51.450 1.00 24.16 25 ALA E CA 1
ATOM 3510 C C . ALA E 1 25 ? 88.552 -8.300 -50.419 1.00 25.16 25 ALA E C 1
ATOM 3511 O O . ALA E 1 25 ? 89.648 -7.825 -50.705 1.00 26.05 25 ALA E O 1
ATOM 3513 N N . LEU E 1 26 ? 88.233 -8.689 -49.189 1.00 26.79 26 LEU E N 1
ATOM 3514 C CA . LEU E 1 26 ? 89.169 -8.598 -48.087 1.00 27.70 26 LEU E CA 1
ATOM 3515 C C . LEU E 1 26 ? 90.395 -9.442 -48.395 1.00 28.03 26 LEU E C 1
ATOM 3516 O O . LEU E 1 26 ? 91.519 -9.100 -48.044 1.00 29.67 26 LEU E O 1
ATOM 3521 N N . VAL E 1 27 ? 90.181 -10.557 -49.058 1.00 28.11 27 VAL E N 1
ATOM 3522 C CA . VAL E 1 27 ? 91.286 -11.425 -49.321 1.00 28.84 27 VAL E CA 1
ATOM 3523 C C . VAL E 1 27 ? 92.154 -10.915 -50.470 1.00 30.28 27 VAL E C 1
ATOM 3524 O O . VAL E 1 27 ? 93.378 -10.943 -50.357 1.00 31.72 27 VAL E O 1
ATOM 3528 N N . GLU E 1 28 ? 91.555 -10.375 -51.532 1.00 30.28 28 GLU E N 1
ATOM 3529 C CA . GLU E 1 28 ? 92.390 -9.836 -52.600 1.00 30.90 28 GLU E CA 1
ATOM 3530 C C . GLU E 1 28 ? 93.132 -8.599 -52.195 1.00 29.36 28 GLU E C 1
ATOM 3531 O O . GLU E 1 28 ? 94.205 -8.337 -52.704 1.00 30.59 28 GLU E O 1
ATOM 3537 N N . ALA E 1 29 ? 92.546 -7.809 -51.316 1.00 29.54 29 ALA E N 1
ATOM 3538 C CA . ALA E 1 29 ? 93.267 -6.669 -50.766 1.00 29.92 29 ALA E CA 1
ATOM 3539 C C . ALA E 1 29 ? 94.348 -7.106 -49.784 1.00 30.31 29 ALA E C 1
ATOM 3540 O O . ALA E 1 29 ? 95.131 -6.288 -49.322 1.00 30.63 29 ALA E O 1
ATOM 3542 N N . LYS E 1 30 ? 94.358 -8.390 -49.437 1.00 31.11 30 LYS E N 1
ATOM 3543 C CA . LYS E 1 30 ? 95.256 -8.910 -48.403 1.00 33.18 30 LYS E CA 1
ATOM 3544 C C . LYS E 1 30 ? 95.005 -8.310 -47.007 1.00 32.97 30 LYS E C 1
ATOM 3545 O O . LYS E 1 30 ? 95.883 -8.365 -46.134 1.00 32.93 30 LYS E O 1
ATOM 3551 N N . LEU E 1 31 ? 93.828 -7.729 -46.793 1.00 32.00 31 LEU E N 1
ATOM 3552 C CA . LEU E 1 31 ? 93.543 -7.081 -45.510 1.00 31.24 31 LEU E CA 1
ATOM 3553 C C . LEU E 1 31 ? 93.234 -8.151 -44.480 1.00 31.11 31 LEU E C 1
ATOM 3554 O O . LEU E 1 31 ? 93.487 -7.985 -43.289 1.00 31.84 31 LEU E O 1
ATOM 3559 N N . ALA E 1 32 ? 92.777 -9.291 -44.977 1.00 30.38 32 ALA E N 1
ATOM 3560 C CA . ALA E 1 32 ? 92.468 -10.423 -44.145 1.00 30.10 32 ALA E CA 1
ATOM 3561 C C . ALA E 1 32 ? 93.136 -11.618 -44.780 1.00 30.50 32 ALA E C 1
ATOM 3562 O O . ALA E 1 32 ? 93.062 -11.799 -45.992 1.00 29.16 32 ALA E O 1
ATOM 3564 N N . ALA E 1 33 ? 93.759 -12.445 -43.945 1.00 30.79 33 ALA E N 1
ATOM 3565 C CA . ALA E 1 33 ? 94.513 -13.579 -44.413 1.00 29.88 33 ALA E CA 1
ATOM 3566 C C . ALA E 1 33 ? 93.528 -14.664 -44.777 1.00 30.68 33 ALA E C 1
ATOM 3567 O O . ALA E 1 33 ? 93.684 -15.371 -45.784 1.00 31.16 33 ALA E O 1
ATOM 3569 N N . CYS E 1 34 ? 92.508 -14.789 -43.933 1.00 31.13 34 CYS E N 1
ATOM 3570 C CA . CYS E 1 34 ? 91.514 -15.845 -44.067 1.00 30.32 34 CYS E CA 1
ATOM 3571 C C . CYS E 1 34 ? 90.169 -15.324 -43.630 1.00 28.17 34 CYS E C 1
ATOM 3572 O O . CYS E 1 34 ? 90.056 -14.624 -42.622 1.00 27.97 34 CYS E O 1
ATOM 3575 N N . VAL E 1 35 ? 89.155 -15.652 -44.415 1.00 25.49 35 VAL E N 1
ATOM 3576 C CA . VAL E 1 35 ? 87.806 -15.404 -44.016 1.00 24.44 35 VAL E CA 1
ATOM 3577 C C . VAL E 1 35 ? 87.040 -16.713 -44.041 1.00 25.29 35 VAL E C 1
ATOM 3578 O O . VAL E 1 35 ? 87.243 -17.551 -44.919 1.00 24.58 35 VAL E O 1
ATOM 3582 N N . GLN E 1 36 ? 86.193 -16.901 -43.040 1.00 25.00 36 GLN E N 1
ATOM 3583 C CA . GLN E 1 36 ? 85.427 -18.124 -42.918 1.00 25.43 36 GLN E CA 1
ATOM 3584 C C . GLN E 1 36 ? 83.943 -17.792 -42.904 1.00 24.24 36 GLN E C 1
ATOM 3585 O O . GLN E 1 36 ? 83.494 -16.943 -42.146 1.00 24.67 36 GLN E O 1
ATOM 3591 N N . ILE E 1 37 ? 83.199 -18.437 -43.782 1.00 23.63 37 ILE E N 1
ATOM 3592 C CA . ILE E 1 37 ? 81.788 -18.179 -43.932 1.00 23.22 37 ILE E CA 1
ATOM 3593 C C . ILE E 1 37 ? 81.095 -19.458 -43.530 1.00 24.60 37 ILE E C 1
ATOM 3594 O O . ILE E 1 37 ? 81.325 -20.515 -44.154 1.00 24.93 37 ILE E O 1
ATOM 3599 N N . GLY E 1 38 ? 80.262 -19.371 -42.492 1.00 22.62 38 GLY E N 1
ATOM 3600 C CA . GLY E 1 38 ? 79.517 -20.529 -42.027 1.00 22.07 38 GLY E CA 1
ATOM 3601 C C . GLY E 1 38 ? 78.302 -20.790 -42.887 1.00 22.28 38 GLY E C 1
ATOM 3602 O O . GLY E 1 38 ? 77.952 -19.979 -43.748 1.00 24.10 38 GLY E O 1
ATOM 3603 N N . GLN E 1 39 ? 77.624 -21.897 -42.622 1.00 22.66 39 GLN E N 1
ATOM 3604 C CA . GLN E 1 39 ? 76.261 -22.080 -43.088 1.00 24.25 39 GLN E CA 1
ATOM 3605 C C . GLN E 1 39 ? 75.266 -21.255 -42.283 1.00 25.49 39 GLN E C 1
ATOM 3606 O O . GLN E 1 39 ? 75.580 -20.761 -41.206 1.00 26.64 39 GLN E O 1
ATOM 3612 N N . ALA E 1 40 ? 74.075 -21.095 -42.789 1.00 26.65 40 ALA E N 1
ATOM 3613 C CA . ALA E 1 40 ? 73.146 -20.153 -42.231 1.00 26.44 40 ALA E CA 1
ATOM 3614 C C . ALA E 1 40 ? 72.831 -20.246 -40.758 1.00 25.40 40 ALA E C 1
ATOM 3615 O O . ALA E 1 40 ? 72.428 -21.251 -40.260 1.00 26.15 40 ALA E O 1
ATOM 3617 N N . VAL E 1 41 ? 72.972 -19.134 -40.080 1.00 20.00 41 VAL E N 1
ATOM 3618 C CA . VAL E 1 41 ? 72.578 -19.023 -38.724 1.00 20.00 41 VAL E CA 1
ATOM 3619 C C . VAL E 1 41 ? 71.263 -18.316 -38.599 1.00 20.00 41 VAL E C 1
ATOM 3620 O O . VAL E 1 41 ? 70.852 -17.650 -39.469 1.00 20.21 41 VAL E O 1
ATOM 3624 N N . GLU E 1 42 ? 70.581 -18.501 -37.499 1.00 21.31 42 GLU E N 1
ATOM 3625 C CA . GLU E 1 42 ? 69.387 -17.743 -37.233 1.00 24.78 42 GLU E CA 1
ATOM 3626 C C . GLU E 1 42 ? 69.618 -16.647 -36.266 1.00 24.52 42 GLU E C 1
ATOM 3627 O O . GLU E 1 42 ? 70.026 -16.882 -35.213 1.00 24.17 42 GLU E O 1
ATOM 3633 N N . SER E 1 43 ? 69.356 -15.417 -36.650 1.00 27.04 43 SER E N 1
ATOM 3634 C CA . SER E 1 43 ? 69.551 -14.292 -35.734 1.00 27.52 43 SER E CA 1
ATOM 3635 C C . SER E 1 43 ? 68.212 -13.842 -35.173 1.00 27.15 43 SER E C 1
ATOM 3636 O O . SER E 1 43 ? 67.267 -13.605 -35.932 1.00 26.95 43 SER E O 1
ATOM 3639 N N . ILE E 1 44 ? 68.094 -13.880 -33.846 1.00 27.10 44 ILE E N 1
ATOM 3640 C CA . ILE E 1 44 ? 66.893 -13.417 -33.164 1.00 27.89 44 ILE E CA 1
ATOM 3641 C C . ILE E 1 44 ? 67.218 -12.079 -32.531 1.00 27.77 44 ILE E C 1
ATOM 3642 O O . ILE E 1 44 ? 68.204 -11.966 -31.820 1.00 27.97 44 ILE E O 1
ATOM 3647 N N . TYR E 1 45 ? 66.424 -11.061 -32.849 1.00 28.62 45 TYR E N 1
ATOM 3648 C CA . TYR E 1 45 ? 66.613 -9.715 -32.303 1.00 31.24 45 TYR E CA 1
ATOM 3649 C C . TYR E 1 45 ? 65.280 -8.959 -32.335 1.00 32.96 45 TYR E C 1
ATOM 3650 O O . TYR E 1 45 ? 64.290 -9.454 -32.875 1.00 32.69 45 TYR E O 1
ATOM 3659 N N . GLN E 1 46 ? 65.271 -7.741 -31.801 1.00 35.37 46 GLN E N 1
ATOM 3660 C CA . GLN E 1 46 ? 64.067 -6.916 -31.830 1.00 37.82 46 GLN E CA 1
ATOM 3661 C C . GLN E 1 46 ? 64.158 -5.783 -32.866 1.00 38.53 46 GLN E C 1
ATOM 3662 O O . GLN E 1 46 ? 65.170 -5.095 -32.950 1.00 37.10 46 GLN E O 1
ATOM 3668 N N . TRP E 1 47 ? 63.109 -5.622 -33.671 1.00 41.56 47 TRP E N 1
ATOM 3669 C CA . TRP E 1 47 ? 63.083 -4.575 -34.689 1.00 44.39 47 TRP E CA 1
ATOM 3670 C C . TRP E 1 47 ? 61.973 -3.529 -34.507 1.00 46.31 47 TRP E C 1
ATOM 3671 O O . TRP E 1 47 ? 62.252 -2.419 -34.040 1.00 49.31 47 TRP E O 1
ATOM 3682 N N . ASP E 1 48 ? 60.751 -3.844 -34.828 1.00 46.96 48 ASP E N 1
ATOM 3683 C CA . ASP E 1 48 ? 59.779 -2.810 -34.669 1.00 49.62 48 ASP E CA 1
ATOM 3684 C C . ASP E 1 48 ? 58.905 -3.196 -33.520 1.00 50.28 48 ASP E C 1
ATOM 3685 O O . ASP E 1 48 ? 57.733 -3.391 -33.673 1.00 51.38 48 ASP E O 1
ATOM 3690 N N . ASN E 1 49 ? 59.509 -3.292 -32.348 1.00 50.81 49 ASN E N 1
ATOM 3691 C CA . ASN E 1 49 ? 58.891 -3.915 -31.202 1.00 51.98 49 ASN E CA 1
ATOM 3692 C C . ASN E 1 49 ? 58.137 -5.180 -31.570 1.00 52.02 49 ASN E C 1
ATOM 3693 O O . ASN E 1 49 ? 57.197 -5.561 -30.915 1.00 53.00 49 ASN E O 1
ATOM 3698 N N . ASN E 1 50 ? 58.571 -5.842 -32.621 1.00 50.71 50 ASN E N 1
ATOM 3699 C CA . ASN E 1 50 ? 58.359 -7.284 -32.754 1.00 49.82 50 ASN E CA 1
ATOM 3700 C C . ASN E 1 50 ? 59.644 -8.068 -32.514 1.00 48.35 50 ASN E C 1
ATOM 3701 O O . ASN E 1 50 ? 60.741 -7.513 -32.561 1.00 47.28 50 ASN E O 1
ATOM 3706 N N . ILE E 1 51 ? 59.496 -9.360 -32.241 1.00 46.86 51 ILE E N 1
ATOM 3707 C CA . ILE E 1 51 ? 60.639 -10.261 -32.202 1.00 46.09 51 ILE E CA 1
ATOM 3708 C C . ILE E 1 51 ? 60.929 -10.832 -33.582 1.00 43.49 51 ILE E C 1
ATOM 3709 O O . ILE E 1 51 ? 60.064 -11.427 -34.208 1.00 43.06 51 ILE E O 1
ATOM 3714 N N . CYS E 1 52 ? 62.138 -10.594 -34.074 1.00 41.86 52 CYS E N 1
ATOM 3715 C CA . CYS E 1 52 ? 62.471 -10.882 -35.459 1.00 40.52 52 CYS E CA 1
ATOM 3716 C C . CYS E 1 52 ? 63.411 -12.064 -35.545 1.00 40.56 52 CYS E C 1
ATOM 3717 O O . CYS E 1 52 ? 64.282 -12.239 -34.685 1.00 39.20 52 CYS E O 1
ATOM 3720 N N . GLN E 1 53 ? 63.134 -12.947 -36.502 1.00 41.53 53 GLN E N 1
ATOM 3721 C CA . GLN E 1 53 ? 64.092 -13.977 -36.916 1.00 42.38 53 GLN E CA 1
ATOM 3722 C C . GLN E 1 53 ? 64.456 -13.779 -38.361 1.00 41.01 53 GLN E C 1
ATOM 3723 O O . GLN E 1 53 ? 63.587 -13.603 -39.210 1.00 41.83 53 GLN E O 1
ATOM 3729 N N . SER E 1 54 ? 65.747 -13.847 -38.640 1.00 39.95 54 SER E N 1
ATOM 3730 C CA . SER E 1 54 ? 66.221 -13.828 -40.008 1.00 39.84 54 SER E CA 1
ATOM 3731 C C . SER E 1 54 ? 67.441 -14.725 -40.195 1.00 40.41 54 SER E C 1
ATOM 3732 O O . SER E 1 54 ? 68.265 -14.895 -39.286 1.00 40.20 54 SER E O 1
ATOM 3735 N N . HIS E 1 55 ? 67.493 -15.378 -41.349 1.00 40.27 55 HIS E N 1
ATOM 3736 C CA . HIS E 1 55 ? 68.584 -16.267 -41.653 1.00 40.08 55 HIS E CA 1
ATOM 3737 C C . HIS E 1 55 ? 69.721 -15.489 -42.267 1.00 38.40 55 HIS E C 1
ATOM 3738 O O . HIS E 1 55 ? 69.509 -14.624 -43.115 1.00 40.77 55 HIS E O 1
ATOM 3745 N N . GLU E 1 56 ? 70.923 -15.770 -41.805 1.00 35.45 56 GLU E N 1
ATOM 3746 C CA . GLU E 1 56 ? 72.053 -14.944 -42.050 1.00 31.63 56 GLU E CA 1
ATOM 3747 C C . GLU E 1 56 ? 73.257 -15.766 -42.169 1.00 30.42 56 GLU E C 1
ATOM 3748 O O . GLU E 1 56 ? 73.252 -16.927 -41.971 1.00 29.87 56 GLU E O 1
ATOM 3754 N N . VAL E 1 57 ? 74.359 -15.109 -42.518 1.00 20.00 57 VAL E N 1
ATOM 3755 C CA . VAL E 1 57 ? 75.524 -15.801 -43.056 1.00 20.00 57 VAL E CA 1
ATOM 3756 C C . VAL E 1 57 ? 76.800 -15.372 -42.341 1.00 20.00 57 VAL E C 1
ATOM 3757 O O . VAL E 1 57 ? 77.363 -14.317 -42.635 1.00 24.87 57 VAL E O 1
ATOM 3761 N N . PRO E 1 58 ? 77.252 -16.195 -41.400 1.00 26.50 58 PRO E N 1
ATOM 3762 C CA . PRO E 1 58 ? 78.223 -15.768 -40.423 1.00 24.76 58 PRO E CA 1
ATOM 3763 C C . PRO E 1 58 ? 79.584 -15.746 -41.042 1.00 23.25 58 PRO E C 1
ATOM 3764 O O . PRO E 1 58 ? 79.861 -16.471 -41.926 1.00 23.48 58 PRO E O 1
ATOM 3768 N N . MET E 1 59 ? 80.390 -14.812 -40.630 1.00 24.38 59 MET E N 1
ATOM 3769 C CA . MET E 1 59 ? 81.768 -14.746 -41.118 1.00 25.51 59 MET E CA 1
ATOM 3770 C C . MET E 1 59 ? 82.723 -14.533 -39.945 1.00 25.34 59 MET E C 1
ATOM 3771 O O . MET E 1 59 ? 82.411 -13.813 -38.998 1.00 24.89 59 MET E O 1
ATOM 3776 N N . GLN E 1 60 ? 83.875 -15.183 -40.006 1.00 24.99 60 GLN E N 1
ATOM 3777 C CA . GLN E 1 60 ? 84.952 -14.917 -39.083 1.00 24.95 60 GLN E CA 1
ATOM 3778 C C . GLN E 1 60 ? 86.102 -14.434 -39.914 1.00 25.55 60 GLN E C 1
ATOM 3779 O O . GLN E 1 60 ? 86.477 -15.082 -40.883 1.00 26.95 60 GLN E O 1
ATOM 3785 N N . ILE E 1 61 ? 86.672 -13.306 -39.520 1.00 26.00 61 ILE E N 1
ATOM 3786 C CA . ILE E 1 61 ? 87.769 -12.704 -40.245 1.00 27.26 61 ILE E CA 1
ATOM 3787 C C . ILE E 1 61 ? 89.003 -12.751 -39.358 1.00 27.97 61 ILE E C 1
ATOM 3788 O O . ILE E 1 61 ? 88.978 -12.245 -38.242 1.00 30.50 61 ILE E O 1
ATOM 3793 N N . LYS E 1 62 ? 90.095 -13.319 -39.853 1.00 27.67 62 LYS E N 1
ATOM 3794 C CA . LYS E 1 62 ? 91.352 -13.270 -39.109 1.00 27.20 62 LYS E CA 1
ATOM 3795 C C . LYS E 1 62 ? 92.303 -12.205 -39.665 1.00 26.27 62 LYS E C 1
ATOM 3796 O O . LYS E 1 62 ? 92.548 -12.143 -40.867 1.00 27.25 62 LYS E O 1
ATOM 3802 N N . CYS E 1 63 ? 92.793 -11.328 -38.799 1.00 24.81 63 CYS E N 1
ATOM 3803 C CA . CYS E 1 63 ? 93.562 -10.199 -39.275 1.00 23.85 63 CYS E CA 1
ATOM 3804 C C . CYS E 1 63 ? 94.509 -9.682 -38.222 1.00 23.42 63 CYS E C 1
ATOM 3805 O O . CYS E 1 63 ? 94.358 -9.973 -37.039 1.00 24.53 63 CYS E O 1
ATOM 3808 N N . MET E 1 64 ? 95.445 -8.857 -38.671 1.00 23.79 64 MET E N 1
ATOM 3809 C CA . MET E 1 64 ? 96.246 -7.986 -37.823 1.00 23.56 64 MET E CA 1
ATOM 3810 C C . MET E 1 64 ? 95.421 -6.818 -37.319 1.00 25.29 64 MET E C 1
ATOM 3811 O O . MET E 1 64 ? 94.688 -6.189 -38.079 1.00 26.41 64 MET E O 1
ATOM 3816 N N . THR E 1 65 ? 95.602 -6.465 -36.055 1.00 27.03 65 THR E N 1
ATOM 3817 C CA . THR E 1 65 ? 94.845 -5.368 -35.474 1.00 27.53 65 THR E CA 1
ATOM 3818 C C . THR E 1 65 ? 94.957 -4.090 -36.268 1.00 28.43 65 THR E C 1
ATOM 3819 O O . THR E 1 65 ? 93.992 -3.341 -36.384 1.00 30.39 65 THR E O 1
ATOM 3823 N N . THR E 1 66 ? 96.123 -3.888 -36.863 1.00 29.61 66 THR E N 1
ATOM 3824 C CA . THR E 1 66 ? 96.515 -2.611 -37.426 1.00 29.32 66 THR E CA 1
ATOM 3825 C C . THR E 1 66 ? 95.816 -2.394 -38.769 1.00 29.44 66 THR E C 1
ATOM 3826 O O . THR E 1 66 ? 95.874 -1.307 -39.335 1.00 29.57 66 THR E O 1
ATOM 3830 N N . ASP E 1 67 ? 95.174 -3.450 -39.278 1.00 29.21 67 ASP E N 1
ATOM 3831 C CA . ASP E 1 67 ? 94.485 -3.430 -40.569 1.00 28.45 67 ASP E CA 1
ATOM 3832 C C . ASP E 1 67 ? 92.981 -3.277 -40.373 1.00 28.63 67 ASP E C 1
ATOM 3833 O O . ASP E 1 67 ? 92.192 -3.357 -41.318 1.00 27.37 67 ASP E O 1
ATOM 3838 N N . TYR E 1 68 ? 92.592 -3.085 -39.120 1.00 29.41 68 TYR E N 1
ATOM 3839 C CA . TYR E 1 68 ? 91.203 -3.159 -38.744 1.00 29.65 68 TYR E CA 1
ATOM 3840 C C . TYR E 1 68 ? 90.390 -2.005 -39.332 1.00 29.05 68 TYR E C 1
ATOM 3841 O O . TYR E 1 68 ? 89.315 -2.249 -39.875 1.00 31.38 68 TYR E O 1
ATOM 3850 N N . PRO E 1 69 ? 90.929 -0.766 -39.304 1.00 28.16 69 PRO E N 1
ATOM 3851 C CA . PRO E 1 69 ? 90.154 0.340 -39.893 1.00 28.02 69 PRO E CA 1
ATOM 3852 C C . PRO E 1 69 ? 89.798 0.138 -41.361 1.00 26.76 69 PRO E C 1
ATOM 3853 O O . PRO E 1 69 ? 88.661 0.352 -41.748 1.00 29.00 69 PRO E O 1
ATOM 3857 N N . ALA E 1 70 ? 90.740 -0.340 -42.151 1.00 27.29 70 ALA E N 1
ATOM 3858 C CA . ALA E 1 70 ? 90.493 -0.611 -43.572 1.00 26.58 70 ALA E CA 1
ATOM 3859 C C . ALA E 1 70 ? 89.448 -1.703 -43.763 1.00 25.69 70 ALA E C 1
ATOM 3860 O O . ALA E 1 70 ? 88.609 -1.622 -44.671 1.00 26.23 70 ALA E O 1
ATOM 3862 N N . ILE E 1 71 ? 89.521 -2.736 -42.924 1.00 24.67 71 ILE E N 1
ATOM 3863 C CA . ILE E 1 71 ? 88.550 -3.823 -42.950 1.00 22.89 71 ILE E CA 1
ATOM 3864 C C . ILE E 1 71 ? 87.158 -3.351 -42.572 1.00 23.08 71 ILE E C 1
ATOM 3865 O O . ILE E 1 71 ? 86.191 -3.645 -43.267 1.00 22.84 71 ILE E O 1
ATOM 3870 N N . GLU E 1 72 ? 87.070 -2.521 -41.539 1.00 24.14 72 GLU E N 1
ATOM 3871 C CA . GLU E 1 72 ? 85.776 -1.998 -41.097 1.00 23.40 72 GLU E CA 1
ATOM 3872 C C . GLU E 1 72 ? 85.145 -1.188 -42.208 1.00 23.51 72 GLU E C 1
ATOM 3873 O O . GLU E 1 72 ? 83.940 -1.248 -42.456 1.00 23.95 72 GLU E O 1
ATOM 3879 N N . GLN E 1 73 ? 85.974 -0.376 -42.837 1.00 23.73 73 GLN E N 1
ATOM 3880 C CA . GLN E 1 73 ? 85.513 0.526 -43.846 1.00 23.70 73 GLN E CA 1
ATOM 3881 C C . GLN E 1 73 ? 84.904 -0.276 -45.003 1.00 24.32 73 GLN E C 1
ATOM 3882 O O . GLN E 1 73 ? 83.761 -0.049 -45.365 1.00 25.10 73 GLN E O 1
ATOM 3888 N N . LEU E 1 74 ? 85.622 -1.288 -45.495 1.00 23.88 74 LEU E N 1
ATOM 3889 C CA . LEU E 1 74 ? 85.142 -2.106 -46.598 1.00 22.75 74 LEU E CA 1
ATOM 3890 C C . LEU E 1 74 ? 83.864 -2.852 -46.240 1.00 22.05 74 LEU E C 1
ATOM 3891 O O . LEU E 1 74 ? 82.901 -2.860 -47.004 1.00 22.17 74 LEU E O 1
ATOM 3896 N N . VAL E 1 75 ? 83.880 -3.536 -45.105 1.00 21.17 75 VAL E N 1
ATOM 3897 C CA . VAL E 1 75 ? 82.766 -4.373 -44.736 1.00 20.56 75 VAL E CA 1
ATOM 3898 C C . VAL E 1 75 ? 81.504 -3.550 -44.499 1.00 20.30 75 VAL E C 1
ATOM 3899 O O . VAL E 1 75 ? 80.441 -3.871 -45.030 1.00 18.27 75 VAL E O 1
ATOM 3903 N N . ILE E 1 76 ? 81.632 -2.457 -43.759 1.00 19.76 76 ILE E N 1
ATOM 3904 C CA . ILE E 1 76 ? 80.463 -1.659 -43.469 1.00 22.86 76 ILE E CA 1
ATOM 3905 C C . ILE E 1 76 ? 79.875 -1.059 -44.752 1.00 24.27 76 ILE E C 1
ATOM 3906 O O . ILE E 1 76 ? 78.682 -1.209 -45.027 1.00 24.68 76 ILE E O 1
ATOM 3911 N N . THR E 1 77 ? 80.700 -0.433 -45.580 1.00 24.33 77 THR E N 1
ATOM 3912 C CA . THR E 1 77 ? 80.137 0.107 -46.796 1.00 25.12 77 THR E CA 1
ATOM 3913 C C . THR E 1 77 ? 79.574 -0.924 -47.767 1.00 25.07 77 THR E C 1
ATOM 3914 O O . THR E 1 77 ? 78.577 -0.650 -48.448 1.00 26.56 77 THR E O 1
ATOM 3918 N N . MET E 1 78 ? 80.141 -2.127 -47.774 1.00 24.66 78 MET E N 1
ATOM 3919 C CA . MET E 1 78 ? 79.647 -3.188 -48.654 1.00 24.68 78 MET E CA 1
ATOM 3920 C C . MET E 1 78 ? 78.397 -3.864 -48.115 1.00 24.32 78 MET E C 1
ATOM 3921 O O . MET E 1 78 ? 77.708 -4.597 -48.815 1.00 26.35 78 MET E O 1
ATOM 3926 N N . HIS E 1 79 ? 78.144 -3.679 -46.840 1.00 24.86 79 HIS E N 1
ATOM 3927 C CA . HIS E 1 79 ? 77.042 -4.361 -46.198 1.00 24.58 79 HIS E CA 1
ATOM 3928 C C . HIS E 1 79 ? 75.704 -3.637 -46.462 1.00 24.44 79 HIS E C 1
ATOM 3929 O O . HIS E 1 79 ? 75.660 -2.426 -46.636 1.00 23.41 79 HIS E O 1
ATOM 3936 N N . PRO E 1 80 ? 74.608 -4.394 -46.551 1.00 25.83 80 PRO E N 1
ATOM 3937 C CA . PRO E 1 80 ? 73.334 -3.712 -46.820 1.00 25.03 80 PRO E CA 1
ATOM 3938 C C . PRO E 1 80 ? 72.807 -2.842 -45.660 1.00 24.98 80 PRO E C 1
ATOM 3939 O O . PRO E 1 80 ? 72.178 -1.825 -45.909 1.00 26.62 80 PRO E O 1
ATOM 3943 N N . TYR E 1 81 ? 73.112 -3.193 -44.417 1.00 25.26 81 TYR E N 1
ATOM 3944 C CA . TYR E 1 81 ? 72.552 -2.484 -43.269 1.00 25.62 81 TYR E CA 1
ATOM 3945 C C . TYR E 1 81 ? 73.387 -1.299 -42.824 1.00 25.41 81 TYR E C 1
ATOM 3946 O O . TYR E 1 81 ? 74.601 -1.340 -42.877 1.00 27.67 81 TYR E O 1
ATOM 3955 N N . GLU E 1 82 ? 72.727 -0.225 -42.407 1.00 25.75 82 GLU E N 1
ATOM 3956 C CA . GLU E 1 82 ? 73.422 0.923 -41.843 1.00 26.06 82 GLU E CA 1
ATOM 3957 C C . GLU E 1 82 ? 74.322 0.527 -40.661 1.00 25.00 82 GLU E C 1
ATOM 3958 O O . GLU E 1 82 ? 75.459 0.967 -40.565 1.00 25.52 82 GLU E O 1
ATOM 3964 N N . VAL E 1 83 ? 73.810 -0.336 -39.789 1.00 24.71 83 VAL E N 1
ATOM 3965 C CA . VAL E 1 83 ? 74.526 -0.760 -38.596 1.00 22.90 83 VAL E CA 1
ATOM 3966 C C . VAL E 1 83 ? 74.670 -2.287 -38.568 1.00 21.55 83 VAL E C 1
ATOM 3967 O O . VAL E 1 83 ? 73.946 -2.974 -37.858 1.00 22.15 83 VAL E O 1
ATOM 3971 N N . PRO E 1 84 ? 75.606 -2.823 -39.349 1.00 20.78 84 PRO E N 1
ATOM 3972 C CA . PRO E 1 84 ? 75.822 -4.263 -39.341 1.00 22.09 84 PRO E CA 1
ATOM 3973 C C . PRO E 1 84 ? 76.450 -4.783 -38.046 1.00 22.26 84 PRO E C 1
ATOM 3974 O O . PRO E 1 84 ? 77.170 -4.057 -37.365 1.00 21.85 84 PRO E O 1
ATOM 3978 N N . GLU E 1 85 ? 76.213 -6.051 -37.737 1.00 24.50 85 GLU E N 1
ATOM 3979 C CA . GLU E 1 85 ? 76.982 -6.736 -36.704 1.00 25.39 85 GLU E CA 1
ATOM 3980 C C . GLU E 1 85 ? 78.446 -6.893 -37.126 1.00 24.80 85 GLU E C 1
ATOM 3981 O O . GLU E 1 85 ? 78.749 -7.481 -38.164 1.00 22.90 85 GLU E O 1
ATOM 3987 N N . PHE E 1 86 ? 79.335 -6.281 -36.347 1.00 24.09 86 PHE E N 1
ATOM 3988 C CA . PHE E 1 86 ? 80.751 -6.262 -36.646 1.00 22.71 86 PHE E CA 1
ATOM 3989 C C . PHE E 1 86 ? 81.549 -6.125 -35.347 1.00 23.02 86 PHE E C 1
ATOM 3990 O O . PHE E 1 86 ? 81.549 -5.056 -34.734 1.00 22.35 86 PHE E O 1
ATOM 3998 N N . ILE E 1 87 ? 82.208 -7.213 -34.922 1.00 23.55 87 ILE E N 1
ATOM 3999 C CA . ILE E 1 87 ? 82.856 -7.260 -33.594 1.00 25.11 87 ILE E CA 1
ATOM 4000 C C . ILE E 1 87 ? 84.239 -7.912 -33.517 1.00 25.07 87 ILE E C 1
ATOM 4001 O O . ILE E 1 87 ? 84.499 -8.931 -34.141 1.00 26.00 87 ILE E O 1
ATOM 4006 N N . ALA E 1 88 ? 85.126 -7.308 -32.742 1.00 25.09 88 ALA E N 1
ATOM 4007 C CA . ALA E 1 88 ? 86.470 -7.834 -32.595 1.00 26.44 88 ALA E CA 1
ATOM 4008 C C . ALA E 1 88 ? 86.638 -8.519 -31.251 1.00 28.42 88 ALA E C 1
ATOM 4009 O O . ALA E 1 88 ? 86.246 -7.984 -30.199 1.00 28.08 88 ALA E O 1
ATOM 4011 N N . THR E 1 89 ? 87.203 -9.722 -31.303 1.00 29.20 89 THR E N 1
ATOM 4012 C CA . THR E 1 89 ? 87.744 -10.368 -30.133 1.00 29.91 89 THR E CA 1
ATOM 4013 C C . THR E 1 89 ? 89.245 -10.515 -30.320 1.00 30.14 89 THR E C 1
ATOM 4014 O O . THR E 1 89 ? 89.733 -10.480 -31.448 1.00 30.83 89 THR E O 1
ATOM 4018 N N . PRO E 1 90 ? 89.994 -10.564 -29.211 1.00 29.92 90 PRO E N 1
ATOM 4019 C CA . PRO E 1 90 ? 91.451 -10.574 -29.265 1.00 28.75 90 PRO E CA 1
ATOM 4020 C C . PRO E 1 90 ? 91.977 -11.971 -29.490 1.00 29.49 90 PRO E C 1
ATOM 4021 O O . PRO E 1 90 ? 91.419 -12.930 -28.944 1.00 29.64 90 PRO E O 1
ATOM 4025 N N . ILE E 1 91 ? 92.954 -12.097 -30.385 1.00 29.30 91 ILE E N 1
ATOM 4026 C CA . ILE E 1 91 ? 93.701 -13.340 -30.542 1.00 29.81 91 ILE E CA 1
ATOM 4027 C C . ILE E 1 91 ? 94.944 -13.254 -29.644 1.00 31.10 91 ILE E C 1
ATOM 4028 O O . ILE E 1 91 ? 95.814 -12.399 -29.856 1.00 30.71 91 ILE E O 1
ATOM 4033 N N . ILE E 1 92 ? 94.974 -14.047 -28.575 1.00 31.79 92 ILE E N 1
ATOM 4034 C CA . ILE E 1 92 ? 96.086 -13.944 -27.631 1.00 33.24 92 ILE E CA 1
ATOM 4035 C C . ILE E 1 92 ? 97.019 -15.140 -27.630 1.00 31.61 92 ILE E C 1
ATOM 4036 O O . ILE E 1 92 ? 97.798 -15.314 -26.710 1.00 31.79 92 ILE E O 1
ATOM 4041 N N . GLY E 1 93 ? 96.952 -15.944 -28.682 1.00 31.61 93 GLY E N 1
ATOM 4042 C CA . GLY E 1 93 ? 97.978 -16.931 -28.966 1.00 29.31 93 GLY E CA 1
ATOM 4043 C C . GLY E 1 93 ? 97.469 -17.835 -30.055 1.00 28.34 93 GLY E C 1
ATOM 4044 O O . GLY E 1 93 ? 96.370 -17.641 -30.545 1.00 26.62 93 GLY E O 1
ATOM 4045 N N . GLY E 1 94 ? 98.238 -18.869 -30.372 1.00 28.41 94 GLY E N 1
ATOM 4046 C CA . GLY E 1 94 ? 97.929 -19.760 -31.477 1.00 28.00 94 GLY E CA 1
ATOM 4047 C C . GLY E 1 94 ? 99.228 -20.336 -31.988 1.00 29.36 94 GLY E C 1
ATOM 4048 O O . GLY E 1 94 ? 100.290 -19.988 -31.481 1.00 29.29 94 GLY E O 1
ATOM 4049 N N . PHE E 1 95 ? 99.148 -21.191 -33.008 1.00 30.39 95 PHE E N 1
ATOM 4050 C CA . PHE E 1 95 ? 100.324 -21.780 -33.632 1.00 31.13 95 PHE E CA 1
ATOM 4051 C C . PHE E 1 95 ? 101.201 -20.733 -34.301 1.00 32.87 95 PHE E C 1
ATOM 4052 O O . PHE E 1 95 ? 100.823 -20.183 -35.330 1.00 35.58 95 PHE E O 1
ATOM 4060 N N . GLY E 1 96 ? 102.402 -20.528 -33.762 1.00 34.56 96 GLY E N 1
ATOM 4061 C CA . GLY E 1 96 ? 103.409 -19.612 -34.328 1.00 35.26 96 GLY E CA 1
ATOM 4062 C C . GLY E 1 96 ? 103.415 -19.407 -35.840 1.00 36.14 96 GLY E C 1
ATOM 4063 O O . GLY E 1 96 ? 103.150 -18.307 -36.325 1.00 35.61 96 GLY E O 1
ATOM 4064 N N . PRO E 1 97 ? 103.765 -20.449 -36.606 1.00 36.88 97 PRO E N 1
ATOM 4065 C CA . PRO E 1 97 ? 103.836 -20.217 -38.055 1.00 36.80 97 PRO E CA 1
ATOM 4066 C C . PRO E 1 97 ? 102.519 -19.672 -38.658 1.00 36.89 97 PRO E C 1
ATOM 4067 O O . PRO E 1 97 ? 102.559 -18.937 -39.656 1.00 37.09 97 PRO E O 1
ATOM 4071 N N . TYR E 1 98 ? 101.388 -20.017 -38.073 1.00 35.60 98 TYR E N 1
ATOM 4072 C CA . TYR E 1 98 ? 100.113 -19.551 -38.558 1.00 34.32 98 TYR E CA 1
ATOM 4073 C C . TYR E 1 98 ? 99.852 -18.099 -38.271 1.00 33.20 98 TYR E C 1
ATOM 4074 O O . TYR E 1 98 ? 99.386 -17.400 -39.089 1.00 31.42 98 TYR E O 1
ATOM 4083 N N . LEU E 1 99 ? 100.182 -17.672 -37.082 1.00 20.00 99 LEU E N 1
ATOM 4084 C CA . LEU E 1 99 ? 99.991 -16.324 -36.669 1.00 20.00 99 LEU E CA 1
ATOM 4085 C C . LEU E 1 99 ? 100.893 -15.458 -37.462 1.00 20.00 99 LEU E C 1
ATOM 4086 O O . LEU E 1 99 ? 100.720 -14.272 -37.537 1.00 34.31 99 LEU E O 1
ATOM 4091 N N . GLN E 1 100 ? 101.869 -16.068 -38.075 1.00 34.76 100 GLN E N 1
ATOM 4092 C CA . GLN E 1 100 ? 102.953 -15.336 -38.653 1.00 34.73 100 GLN E CA 1
ATOM 4093 C C . GLN E 1 100 ? 102.663 -15.244 -40.091 1.00 33.65 100 GLN E C 1
ATOM 4094 O O . GLN E 1 100 ? 103.033 -14.324 -40.737 1.00 33.16 100 GLN E O 1
ATOM 4100 N N . TRP E 1 101 ? 101.942 -16.219 -40.580 1.00 33.31 101 TRP E N 1
ATOM 4101 C CA . TRP E 1 101 ? 101.347 -16.116 -41.890 1.00 34.70 101 TRP E CA 1
ATOM 4102 C C . TRP E 1 101 ? 100.310 -14.984 -41.954 1.00 35.64 101 TRP E C 1
ATOM 4103 O O . TRP E 1 101 ? 100.295 -14.198 -42.907 1.00 37.34 101 TRP E O 1
ATOM 4114 N N . ILE E 1 102 ? 99.489 -14.850 -40.916 1.00 35.93 102 ILE E N 1
ATOM 4115 C CA . ILE E 1 102 ? 98.591 -13.707 -40.822 1.00 35.37 102 ILE E CA 1
ATOM 4116 C C . ILE E 1 102 ? 99.370 -12.406 -40.882 1.00 36.71 102 ILE E C 1
ATOM 4117 O O . ILE E 1 102 ? 98.908 -11.433 -41.462 1.00 38.31 102 ILE E O 1
ATOM 4122 N N . LYS E 1 103 ? 100.525 -12.376 -40.231 1.00 38.28 103 LYS E N 1
ATOM 4123 C CA . LYS E 1 103 ? 101.345 -11.172 -40.150 1.00 40.12 103 LYS E CA 1
ATOM 4124 C C . LYS E 1 103 ? 102.035 -10.850 -41.471 1.00 40.98 103 LYS E C 1
ATOM 4125 O O . LYS E 1 103 ? 102.113 -9.687 -41.862 1.00 42.31 103 LYS E O 1
ATOM 4131 N N . ASP E 1 104 ? 102.502 -11.884 -42.171 1.00 41.84 104 ASP E N 1
ATOM 4132 C CA . ASP E 1 104 ? 103.321 -11.705 -43.374 1.00 42.21 104 ASP E CA 1
ATOM 4133 C C . ASP E 1 104 ? 102.450 -11.239 -44.526 1.00 41.99 104 ASP E C 1
ATOM 4134 O O . ASP E 1 104 ? 102.850 -10.386 -45.313 1.00 42.20 104 ASP E O 1
ATOM 4139 N N . ASN E 1 105 ? 101.226 -11.754 -44.546 1.00 42.23 105 ASN E N 1
ATOM 4140 C CA . ASN E 1 105 ? 100.256 -11.524 -45.611 1.00 41.66 105 ASN E CA 1
ATOM 4141 C C . ASN E 1 105 ? 99.704 -10.102 -45.586 1.00 41.29 105 ASN E C 1
ATOM 4142 O O . ASN E 1 105 ? 99.441 -9.516 -46.636 1.00 41.33 105 ASN E O 1
ATOM 4147 N N . SER E 1 106 ? 99.587 -9.534 -44.414 1.00 41.39 106 SER E N 1
ATOM 4148 C CA . SER E 1 106 ? 99.219 -8.162 -44.266 1.00 42.49 106 SER E CA 1
ATOM 4149 C C . SER E 1 106 ? 99.990 -7.133 -45.007 1.00 44.20 106 SER E C 1
ATOM 4150 O O . SER E 1 106 ? 101.185 -7.105 -44.984 1.00 43.95 106 SER E O 1
ATOM 4153 N N . PRO E 1 107 ? 99.293 -6.245 -45.661 1.00 46.72 107 PRO E N 1
ATOM 4154 C CA . PRO E 1 107 ? 99.997 -5.278 -46.460 1.00 49.75 107 PRO E CA 1
ATOM 4155 C C . PRO E 1 107 ? 100.911 -4.390 -45.697 1.00 51.89 107 PRO E C 1
ATOM 4156 O O . PRO E 1 107 ? 102.098 -4.432 -45.875 1.00 53.04 107 PRO E O 1
ATOM 4160 N N . SER E 1 108 ? 100.334 -3.617 -44.814 1.00 53.86 108 SER E N 1
ATOM 4161 C CA . SER E 1 108 ? 101.010 -2.503 -44.152 1.00 56.28 108 SER E CA 1
ATOM 4162 C C . SER E 1 108 ? 102.224 -2.980 -43.340 1.00 57.35 108 SER E C 1
ATOM 4163 O O . SER E 1 108 ? 102.221 -4.074 -42.767 1.00 57.26 108 SER E O 1
ATOM 4167 N N . TYR F 1 2 ? 90.044 -6.033 -16.440 1.00 72.30 2 TYR F N 1
ATOM 4168 C CA . TYR F 1 2 ? 90.628 -5.741 -17.787 1.00 72.41 2 TYR F CA 1
ATOM 4169 C C . TYR F 1 2 ? 89.871 -4.698 -18.643 1.00 69.86 2 TYR F C 1
ATOM 4170 O O . TYR F 1 2 ? 90.365 -4.289 -19.697 1.00 68.96 2 TYR F O 1
ATOM 4179 N N . LYS F 1 3 ? 88.664 -4.300 -18.227 1.00 66.48 3 LYS F N 1
ATOM 4180 C CA . LYS F 1 3 ? 87.490 -5.175 -18.204 1.00 62.52 3 LYS F CA 1
ATOM 4181 C C . LYS F 1 3 ? 86.504 -4.671 -19.249 1.00 58.95 3 LYS F C 1
ATOM 4182 O O . LYS F 1 3 ? 86.034 -3.538 -19.157 1.00 58.36 3 LYS F O 1
ATOM 4188 N N . PRO F 1 4 ? 86.165 -5.526 -20.227 1.00 55.43 4 PRO F N 1
ATOM 4189 C CA . PRO F 1 4 ? 85.446 -5.127 -21.442 1.00 52.39 4 PRO F CA 1
ATOM 4190 C C . PRO F 1 4 ? 84.039 -4.584 -21.163 1.00 48.52 4 PRO F C 1
ATOM 4191 O O . PRO F 1 4 ? 83.332 -5.111 -20.310 1.00 47.21 4 PRO F O 1
ATOM 4195 N N . GLU F 1 5 ? 83.629 -3.561 -21.901 1.00 45.01 5 GLU F N 1
ATOM 4196 C CA . GLU F 1 5 ? 82.270 -3.048 -21.780 1.00 43.23 5 GLU F CA 1
ATOM 4197 C C . GLU F 1 5 ? 81.217 -4.053 -22.271 1.00 40.69 5 GLU F C 1
ATOM 4198 O O . GLU F 1 5 ? 80.138 -4.188 -21.675 1.00 40.32 5 GLU F O 1
ATOM 4204 N N . GLN F 1 6 ? 81.523 -4.759 -23.359 1.00 37.88 6 GLN F N 1
ATOM 4205 C CA . GLN F 1 6 ? 80.663 -5.855 -23.790 1.00 34.53 6 GLN F CA 1
ATOM 4206 C C . GLN F 1 6 ? 81.305 -7.213 -24.007 1.00 31.50 6 GLN F C 1
ATOM 4207 O O . GLN F 1 6 ? 82.518 -7.349 -24.014 1.00 31.00 6 GLN F O 1
ATOM 4213 N N . LEU F 1 7 ? 80.447 -8.205 -24.222 1.00 30.65 7 LEU F N 1
ATOM 4214 C CA . LEU F 1 7 ? 80.789 -9.608 -24.090 1.00 29.33 7 LEU F CA 1
ATOM 4215 C C . LEU F 1 7 ? 80.256 -10.419 -25.280 1.00 29.02 7 LEU F C 1
ATOM 4216 O O . LEU F 1 7 ? 79.153 -10.192 -25.772 1.00 27.08 7 LEU F O 1
ATOM 4221 N N . LEU F 1 8 ? 81.053 -11.385 -25.722 1.00 28.81 8 LEU F N 1
ATOM 4222 C CA . LEU F 1 8 ? 80.581 -12.447 -26.587 1.00 26.91 8 LEU F CA 1
ATOM 4223 C C . LEU F 1 8 ? 80.475 -13.729 -25.780 1.00 25.18 8 LEU F C 1
ATOM 4224 O O . LEU F 1 8 ? 81.484 -14.239 -25.331 1.00 27.47 8 LEU F O 1
ATOM 4229 N N . ILE F 1 9 ? 79.259 -14.243 -25.616 1.00 23.64 9 ILE F N 1
ATOM 4230 C CA . ILE F 1 9 ? 78.979 -15.424 -24.805 1.00 22.21 9 ILE F CA 1
ATOM 4231 C C . ILE F 1 9 ? 78.680 -16.632 -25.699 1.00 22.43 9 ILE F C 1
ATOM 4232 O O . ILE F 1 9 ? 77.829 -16.541 -26.569 1.00 20.02 9 ILE F O 1
ATOM 4237 N N . PHE F 1 10 ? 79.342 -17.770 -25.460 1.00 21.69 10 PHE F N 1
ATOM 4238 C CA . PHE F 1 10 ? 78.983 -18.995 -26.174 1.00 22.92 10 PHE F CA 1
ATOM 4239 C C . PHE F 1 10 ? 78.224 -19.976 -25.280 1.00 24.42 10 PHE F C 1
ATOM 4240 O O . PHE F 1 10 ? 78.534 -20.118 -24.101 1.00 26.45 10 PHE F O 1
ATOM 4248 N N . THR F 1 11 ? 77.205 -20.622 -25.825 1.00 24.80 11 THR F N 1
ATOM 4249 C CA . THR F 1 11 ? 76.520 -21.690 -25.113 1.00 28.00 11 THR F CA 1
ATOM 4250 C C . THR F 1 11 ? 75.843 -22.622 -26.106 1.00 28.34 11 THR F C 1
ATOM 4251 O O . THR F 1 11 ? 75.811 -22.345 -27.299 1.00 27.15 11 THR F O 1
ATOM 4255 N N . THR F 1 12 ? 75.396 -23.773 -25.620 1.00 31.15 12 THR F N 1
ATOM 4256 C CA . THR F 1 12 ? 74.753 -24.775 -26.469 1.00 32.52 12 THR F CA 1
ATOM 4257 C C . THR F 1 12 ? 73.465 -25.144 -25.808 1.00 33.20 12 THR F C 1
ATOM 4258 O O . THR F 1 12 ? 73.306 -24.936 -24.618 1.00 34.17 12 THR F O 1
ATOM 4262 N N . CYS F 1 13 ? 72.543 -25.678 -26.592 1.00 35.33 13 CYS F N 1
ATOM 4263 C CA . CYS F 1 13 ? 71.344 -26.291 -26.066 1.00 37.15 13 CYS F CA 1
ATOM 4264 C C . CYS F 1 13 ? 71.189 -27.657 -26.728 1.00 38.99 13 CYS F C 1
ATOM 4265 O O . CYS F 1 13 ? 71.732 -27.880 -27.818 1.00 38.21 13 CYS F O 1
ATOM 4268 N N . PRO F 1 14 ? 70.427 -28.569 -26.090 1.00 40.06 14 PRO F N 1
ATOM 4269 C CA . PRO F 1 14 ? 70.252 -29.920 -26.634 1.00 40.45 14 PRO F CA 1
ATOM 4270 C C . PRO F 1 14 ? 69.536 -29.933 -27.970 1.00 40.98 14 PRO F C 1
ATOM 4271 O O . PRO F 1 14 ? 69.494 -30.966 -28.628 1.00 43.07 14 PRO F O 1
ATOM 4275 N N . ASP F 1 15 ? 69.107 -28.766 -28.428 1.00 41.62 15 ASP F N 1
ATOM 4276 C CA . ASP F 1 15 ? 67.798 -28.636 -29.041 1.00 42.20 15 ASP F CA 1
ATOM 4277 C C . ASP F 1 15 ? 67.617 -27.242 -29.657 1.00 40.31 15 ASP F C 1
ATOM 4278 O O . ASP F 1 15 ? 67.853 -26.239 -28.995 1.00 39.88 15 ASP F O 1
ATOM 4283 N N . ALA F 1 16 ? 67.204 -27.181 -30.918 1.00 39.36 16 ALA F N 1
ATOM 4284 C CA . ALA F 1 16 ? 66.953 -25.901 -31.581 1.00 38.91 16 ALA F CA 1
ATOM 4285 C C . ALA F 1 16 ? 65.716 -25.204 -31.004 1.00 39.12 16 ALA F C 1
ATOM 4286 O O . ALA F 1 16 ? 65.704 -23.983 -30.842 1.00 38.46 16 ALA F O 1
ATOM 4288 N N . ASP F 1 17 ? 64.701 -26.000 -30.666 1.00 39.41 17 ASP F N 1
ATOM 4289 C CA . ASP F 1 17 ? 63.510 -25.532 -29.967 1.00 39.65 17 ASP F CA 1
ATOM 4290 C C . ASP F 1 17 ? 63.860 -24.853 -28.652 1.00 38.52 17 ASP F C 1
ATOM 4291 O O . ASP F 1 17 ? 63.344 -23.785 -28.339 1.00 39.25 17 ASP F O 1
ATOM 4296 N N . ILE F 1 18 ? 64.702 -25.501 -27.859 1.00 37.73 18 ILE F N 1
ATOM 4297 C CA . ILE F 1 18 ? 65.079 -24.974 -26.552 1.00 36.29 18 ILE F CA 1
ATOM 4298 C C . ILE F 1 18 ? 65.920 -23.709 -26.733 1.00 36.12 18 ILE F C 1
ATOM 4299 O O . ILE F 1 18 ? 65.724 -22.707 -26.037 1.00 36.33 18 ILE F O 1
ATOM 4304 N N . ALA F 1 19 ? 66.832 -23.758 -27.701 1.00 35.47 19 ALA F N 1
ATOM 4305 C CA . ALA F 1 19 ? 67.670 -22.618 -28.045 1.00 35.08 19 ALA F CA 1
ATOM 4306 C C . ALA F 1 19 ? 66.815 -21.405 -28.392 1.00 34.85 19 ALA F C 1
ATOM 4307 O O . ALA F 1 19 ? 67.022 -20.318 -27.868 1.00 35.40 19 ALA F O 1
ATOM 4309 N N . CYS F 1 20 ? 65.832 -21.604 -29.256 1.00 34.96 20 CYS F N 1
ATOM 4310 C CA . CYS F 1 20 ? 64.960 -20.520 -29.656 1.00 35.86 20 CYS F CA 1
ATOM 4311 C C . CYS F 1 20 ? 64.259 -19.896 -28.456 1.00 33.44 20 CYS F C 1
ATOM 4312 O O . CYS F 1 20 ? 64.264 -18.692 -28.296 1.00 33.56 20 CYS F O 1
ATOM 4315 N N . ARG F 1 21 ? 63.690 -20.725 -27.588 1.00 32.73 21 ARG F N 1
ATOM 4316 C CA . ARG F 1 21 ? 62.990 -20.233 -26.414 1.00 29.44 21 ARG F CA 1
ATOM 4317 C C . ARG F 1 21 ? 63.904 -19.340 -25.581 1.00 29.14 21 ARG F C 1
ATOM 4318 O O . ARG F 1 21 ? 63.507 -18.249 -25.169 1.00 28.98 21 ARG F O 1
ATOM 4326 N N . ILE F 1 22 ? 65.112 -19.823 -25.297 1.00 28.13 22 ILE F N 1
ATOM 4327 C CA . ILE F 1 22 ? 66.032 -19.077 -24.453 1.00 28.14 22 ILE F CA 1
ATOM 4328 C C . ILE F 1 22 ? 66.459 -17.794 -25.160 1.00 27.02 22 ILE F C 1
ATOM 4329 O O . ILE F 1 22 ? 66.414 -16.702 -24.574 1.00 25.85 22 ILE F O 1
ATOM 4334 N N . ALA F 1 23 ? 66.832 -17.932 -26.428 1.00 25.35 23 ALA F N 1
ATOM 4335 C CA . ALA F 1 23 ? 67.076 -16.786 -27.300 1.00 25.53 23 ALA F CA 1
ATOM 4336 C C . ALA F 1 23 ? 65.966 -15.748 -27.210 1.00 24.97 23 ALA F C 1
ATOM 4337 O O . ALA F 1 23 ? 66.216 -14.587 -26.883 1.00 25.75 23 ALA F O 1
ATOM 4339 N N . THR F 1 24 ? 64.736 -16.157 -27.489 1.00 24.98 24 THR F N 1
ATOM 4340 C CA . THR F 1 24 ? 63.681 -15.172 -27.572 1.00 26.14 24 THR F CA 1
ATOM 4341 C C . THR F 1 24 ? 63.276 -14.564 -26.240 1.00 25.58 24 THR F C 1
ATOM 4342 O O . THR F 1 24 ? 62.903 -13.404 -26.195 1.00 26.77 24 THR F O 1
ATOM 4346 N N . ALA F 1 25 ? 63.412 -15.281 -25.157 1.00 25.77 25 ALA F N 1
ATOM 4347 C CA . ALA F 1 25 ? 63.442 -14.664 -23.850 1.00 25.18 25 ALA F CA 1
ATOM 4348 C C . ALA F 1 25 ? 64.527 -13.650 -23.613 1.00 24.40 25 ALA F C 1
ATOM 4349 O O . ALA F 1 25 ? 64.305 -12.601 -23.132 1.00 24.76 25 ALA F O 1
ATOM 4351 N N . LEU F 1 26 ? 65.726 -13.984 -23.970 1.00 20.00 26 LEU F N 1
ATOM 4352 C CA . LEU F 1 26 ? 66.783 -13.047 -23.859 1.00 20.00 26 LEU F CA 1
ATOM 4353 C C . LEU F 1 26 ? 66.472 -11.790 -24.614 1.00 20.00 26 LEU F C 1
ATOM 4354 O O . LEU F 1 26 ? 66.693 -10.743 -24.136 1.00 25.27 26 LEU F O 1
ATOM 4359 N N . VAL F 1 27 ? 65.943 -11.908 -25.826 1.00 23.76 27 VAL F N 1
ATOM 4360 C CA . VAL F 1 27 ? 65.608 -10.715 -26.603 1.00 24.22 27 VAL F CA 1
ATOM 4361 C C . VAL F 1 27 ? 64.473 -9.927 -25.945 1.00 24.56 27 VAL F C 1
ATOM 4362 O O . VAL F 1 27 ? 64.618 -8.750 -25.615 1.00 22.48 27 VAL F O 1
ATOM 4366 N N . GLU F 1 28 ? 63.348 -10.606 -25.766 1.00 26.26 28 GLU F N 1
ATOM 4367 C CA . GLU F 1 28 ? 62.135 -10.060 -25.157 1.00 28.53 28 GLU F CA 1
ATOM 4368 C C . GLU F 1 28 ? 62.498 -9.192 -23.934 1.00 28.49 28 GLU F C 1
ATOM 4369 O O . GLU F 1 28 ? 61.941 -8.102 -23.748 1.00 27.54 28 GLU F O 1
ATOM 4375 N N . ALA F 1 29 ? 63.488 -9.604 -23.183 1.00 27.95 29 ALA F N 1
ATOM 4376 C CA . ALA F 1 29 ? 63.963 -8.875 -22.037 1.00 28.51 29 ALA F CA 1
ATOM 4377 C C . ALA F 1 29 ? 65.006 -7.811 -22.298 1.00 29.75 29 ALA F C 1
ATOM 4378 O O . ALA F 1 29 ? 65.393 -7.109 -21.409 1.00 30.55 29 ALA F O 1
ATOM 4380 N N . LYS F 1 30 ? 65.474 -7.705 -23.521 1.00 29.51 30 LYS F N 1
ATOM 4381 C CA . LYS F 1 30 ? 66.397 -6.682 -23.922 1.00 29.60 30 LYS F CA 1
ATOM 4382 C C . LYS F 1 30 ? 67.752 -6.856 -23.281 1.00 29.58 30 LYS F C 1
ATOM 4383 O O . LYS F 1 30 ? 68.581 -6.019 -23.339 1.00 29.39 30 LYS F O 1
ATOM 4389 N N . LEU F 1 31 ? 67.970 -8.014 -22.715 1.00 30.41 31 LEU F N 1
ATOM 4390 C CA . LEU F 1 31 ? 69.206 -8.357 -22.059 1.00 30.79 31 LEU F CA 1
ATOM 4391 C C . LEU F 1 31 ? 70.268 -8.721 -23.054 1.00 31.65 31 LEU F C 1
ATOM 4392 O O . LEU F 1 31 ? 71.427 -8.519 -22.834 1.00 32.04 31 LEU F O 1
ATOM 4397 N N . ALA F 1 32 ? 69.852 -9.264 -24.174 1.00 31.64 32 ALA F N 1
ATOM 4398 C CA . ALA F 1 32 ? 70.738 -9.388 -25.318 1.00 30.34 32 ALA F CA 1
ATOM 4399 C C . ALA F 1 32 ? 70.130 -8.655 -26.498 1.00 30.10 32 ALA F C 1
ATOM 4400 O O . ALA F 1 32 ? 68.935 -8.774 -26.742 1.00 31.09 32 ALA F O 1
ATOM 4402 N N . ALA F 1 33 ? 70.959 -7.961 -27.273 1.00 29.20 33 ALA F N 1
ATOM 4403 C CA . ALA F 1 33 ? 70.482 -7.245 -28.453 1.00 28.43 33 ALA F CA 1
ATOM 4404 C C . ALA F 1 33 ? 70.229 -8.216 -29.587 1.00 29.50 33 ALA F C 1
ATOM 4405 O O . ALA F 1 33 ? 69.336 -8.028 -30.403 1.00 29.40 33 ALA F O 1
ATOM 4407 N N . CYS F 1 34 ? 71.064 -9.246 -29.649 1.00 31.72 34 CYS F N 1
ATOM 4408 C CA . CYS F 1 34 ? 70.980 -10.251 -30.689 1.00 31.02 34 CYS F CA 1
ATOM 4409 C C . CYS F 1 34 ? 71.454 -11.570 -30.140 1.00 29.14 34 CYS F C 1
ATOM 4410 O O . CYS F 1 34 ? 72.444 -11.621 -29.395 1.00 27.57 34 CYS F O 1
ATOM 4413 N N . VAL F 1 35 ? 70.703 -12.622 -30.464 1.00 27.09 35 VAL F N 1
ATOM 4414 C CA . VAL F 1 35 ? 71.171 -13.976 -30.288 1.00 26.38 35 VAL F CA 1
ATOM 4415 C C . VAL F 1 35 ? 71.257 -14.705 -31.621 1.00 26.54 35 VAL F C 1
ATOM 4416 O O . VAL F 1 35 ? 70.351 -14.625 -32.435 1.00 27.68 35 VAL F O 1
ATOM 4420 N N . GLN F 1 36 ? 72.339 -15.455 -31.813 1.00 26.66 36 GLN F N 1
ATOM 4421 C CA . GLN F 1 36 ? 72.558 -16.247 -33.021 1.00 23.46 36 GLN F CA 1
ATOM 4422 C C . GLN F 1 36 ? 72.510 -17.744 -32.696 1.00 22.17 36 GLN F C 1
ATOM 4423 O O . GLN F 1 36 ? 73.214 -18.221 -31.813 1.00 21.39 36 GLN F O 1
ATOM 4429 N N . ILE F 1 37 ? 71.654 -18.470 -33.400 1.00 21.27 37 ILE F N 1
ATOM 4430 C CA . ILE F 1 37 ? 71.535 -19.896 -33.241 1.00 20.61 37 ILE F CA 1
ATOM 4431 C C . ILE F 1 37 ? 72.017 -20.505 -34.514 1.00 21.24 37 ILE F C 1
ATOM 4432 O O . ILE F 1 37 ? 71.441 -20.242 -35.565 1.00 21.33 37 ILE F O 1
ATOM 4437 N N . GLY F 1 38 ? 73.082 -21.309 -34.423 1.00 21.10 38 GLY F N 1
ATOM 4438 C CA . GLY F 1 38 ? 73.609 -22.038 -35.566 1.00 18.58 38 GLY F CA 1
ATOM 4439 C C . GLY F 1 38 ? 72.911 -23.357 -35.807 1.00 21.06 38 GLY F C 1
ATOM 4440 O O . GLY F 1 38 ? 72.096 -23.831 -35.001 1.00 20.37 38 GLY F O 1
ATOM 4441 N N . GLN F 1 39 ? 73.243 -23.968 -36.933 1.00 23.29 39 GLN F N 1
ATOM 4442 C CA . GLN F 1 39 ? 72.842 -25.331 -37.203 1.00 25.66 39 GLN F CA 1
ATOM 4443 C C . GLN F 1 39 ? 73.628 -26.328 -36.344 1.00 27.03 39 GLN F C 1
ATOM 4444 O O . GLN F 1 39 ? 74.606 -25.962 -35.687 1.00 26.17 39 GLN F O 1
ATOM 4450 N N . ALA F 1 40 ? 73.196 -27.563 -36.269 1.00 28.91 40 ALA F N 1
ATOM 4451 C CA . ALA F 1 40 ? 73.698 -28.440 -35.259 1.00 29.76 40 ALA F CA 1
ATOM 4452 C C . ALA F 1 40 ? 75.186 -28.611 -35.289 1.00 31.39 40 ALA F C 1
ATOM 4453 O O . ALA F 1 40 ? 75.775 -28.702 -36.320 1.00 32.16 40 ALA F O 1
ATOM 4455 N N . VAL F 1 41 ? 75.777 -28.676 -34.114 1.00 20.00 41 VAL F N 1
ATOM 4456 C CA . VAL F 1 41 ? 77.158 -29.034 -33.937 1.00 20.00 41 VAL F CA 1
ATOM 4457 C C . VAL F 1 41 ? 77.283 -30.364 -33.230 1.00 20.00 41 VAL F C 1
ATOM 4458 O O . VAL F 1 41 ? 76.361 -30.825 -32.665 1.00 32.28 41 VAL F O 1
ATOM 4462 N N . GLU F 1 42 ? 78.421 -31.013 -33.308 1.00 34.97 42 GLU F N 1
ATOM 4463 C CA . GLU F 1 42 ? 78.685 -32.092 -32.394 1.00 37.65 42 GLU F CA 1
ATOM 4464 C C . GLU F 1 42 ? 79.604 -31.860 -31.236 1.00 37.00 42 GLU F C 1
ATOM 4465 O O . GLU F 1 42 ? 80.671 -31.377 -31.399 1.00 37.10 42 GLU F O 1
ATOM 4471 N N . SER F 1 43 ? 79.127 -32.113 -30.036 1.00 38.18 43 SER F N 1
ATOM 4472 C CA . SER F 1 43 ? 79.963 -31.874 -28.851 1.00 39.64 43 SER F CA 1
ATOM 4473 C C . SER F 1 43 ? 80.581 -33.174 -28.359 1.00 40.54 43 SER F C 1
ATOM 4474 O O . SER F 1 43 ? 79.882 -34.175 -28.204 1.00 40.99 43 SER F O 1
ATOM 4477 N N . ILE F 1 44 ? 81.897 -33.171 -28.173 1.00 41.78 44 ILE F N 1
ATOM 4478 C CA . ILE F 1 44 ? 82.594 -34.333 -27.632 1.00 44.48 44 ILE F CA 1
ATOM 4479 C C . ILE F 1 44 ? 83.192 -34.032 -26.256 1.00 45.85 44 ILE F C 1
ATOM 4480 O O . ILE F 1 44 ? 83.885 -33.032 -26.069 1.00 45.35 44 ILE F O 1
ATOM 4485 N N . TYR F 1 45 ? 82.831 -34.860 -25.280 1.00 48.95 45 TYR F N 1
ATOM 4486 C CA . TYR F 1 45 ? 83.285 -34.709 -23.898 1.00 52.77 45 TYR F CA 1
ATOM 4487 C C . TYR F 1 45 ? 83.280 -36.087 -23.212 1.00 54.97 45 TYR F C 1
ATOM 4488 O O . TYR F 1 45 ? 82.972 -37.096 -23.851 1.00 53.57 45 TYR F O 1
ATOM 4497 N N . GLN F 1 46 ? 83.609 -36.133 -21.919 1.00 59.24 46 GLN F N 1
ATOM 4498 C CA . GLN F 1 46 ? 83.407 -37.368 -21.147 1.00 63.32 46 GLN F CA 1
ATOM 4499 C C . GLN F 1 46 ? 82.661 -37.262 -19.810 1.00 66.02 46 GLN F C 1
ATOM 4500 O O . GLN F 1 46 ? 82.665 -36.205 -19.169 1.00 64.90 46 GLN F O 1
ATOM 4506 N N . TRP F 1 47 ? 81.969 -38.349 -19.449 1.00 70.25 47 TRP F N 1
ATOM 4507 C CA . TRP F 1 47 ? 81.282 -38.490 -18.149 1.00 74.98 47 TRP F CA 1
ATOM 4508 C C . TRP F 1 47 ? 80.860 -39.959 -17.873 1.00 76.23 47 TRP F C 1
ATOM 4509 O O . TRP F 1 47 ? 79.871 -40.443 -18.425 1.00 76.84 47 TRP F O 1
ATOM 4520 N N . ASP F 1 48 ? 81.665 -40.688 -17.095 1.00 77.30 48 ASP F N 1
ATOM 4521 C CA . ASP F 1 48 ? 82.940 -40.176 -16.583 1.00 79.05 48 ASP F CA 1
ATOM 4522 C C . ASP F 1 48 ? 84.047 -41.229 -16.614 1.00 79.77 48 ASP F C 1
ATOM 4523 O O . ASP F 1 48 ? 85.070 -41.094 -15.941 1.00 79.84 48 ASP F O 1
ATOM 4528 N N . ASN F 1 49 ? 83.810 -42.305 -17.353 1.00 80.59 49 ASN F N 1
ATOM 4529 C CA . ASN F 1 49 ? 84.895 -43.105 -17.918 1.00 81.30 49 ASN F CA 1
ATOM 4530 C C . ASN F 1 49 ? 84.614 -43.268 -19.403 1.00 80.59 49 ASN F C 1
ATOM 4531 O O . ASN F 1 49 ? 85.197 -44.123 -20.086 1.00 80.26 49 ASN F O 1
ATOM 4536 N N . ASN F 1 50 ? 83.708 -42.422 -19.886 1.00 79.73 50 ASN F N 1
ATOM 4537 C CA . ASN F 1 50 ? 83.065 -42.618 -21.178 1.00 78.47 50 ASN F CA 1
ATOM 4538 C C . ASN F 1 50 ? 83.288 -41.472 -22.151 1.00 77.08 50 ASN F C 1
ATOM 4539 O O . ASN F 1 50 ? 83.339 -40.304 -21.761 1.00 76.59 50 ASN F O 1
ATOM 4544 N N . ILE F 1 51 ? 83.419 -41.826 -23.424 1.00 75.59 51 ILE F N 1
ATOM 4545 C CA . ILE F 1 51 ? 83.514 -40.849 -24.493 1.00 73.38 51 ILE F CA 1
ATOM 4546 C C . ILE F 1 51 ? 82.120 -40.512 -25.014 1.00 72.06 51 ILE F C 1
ATOM 4547 O O . ILE F 1 51 ? 81.446 -41.355 -25.611 1.00 71.30 51 ILE F O 1
ATOM 4552 N N . CYS F 1 52 ? 81.671 -39.294 -24.720 1.00 70.63 52 CYS F N 1
ATOM 4553 C CA . CYS F 1 52 ? 80.291 -38.892 -24.988 1.00 69.21 52 CYS F CA 1
ATOM 4554 C C . CYS F 1 52 ? 80.157 -38.003 -26.222 1.00 67.80 52 CYS F C 1
ATOM 4555 O O . CYS F 1 52 ? 81.119 -37.399 -26.692 1.00 66.48 52 CYS F O 1
ATOM 4558 N N . GLN F 1 53 ? 78.920 -37.838 -26.655 1.00 66.88 53 GLN F N 1
ATOM 4559 C CA . GLN F 1 53 ? 78.598 -37.795 -28.063 1.00 65.98 53 GLN F CA 1
ATOM 4560 C C . GLN F 1 53 ? 77.156 -37.303 -28.166 1.00 63.67 53 GLN F C 1
ATOM 4561 O O . GLN F 1 53 ? 76.215 -38.104 -28.169 1.00 63.13 53 GLN F O 1
ATOM 4567 N N . SER F 1 54 ? 76.983 -35.982 -28.133 1.00 60.76 54 SER F N 1
ATOM 4568 C CA . SER F 1 54 ? 75.657 -35.388 -28.293 1.00 58.03 54 SER F CA 1
ATOM 4569 C C . SER F 1 54 ? 75.564 -34.302 -29.367 1.00 55.92 54 SER F C 1
ATOM 4570 O O . SER F 1 54 ? 76.515 -33.556 -29.613 1.00 54.30 54 SER F O 1
ATOM 4573 N N . HIS F 1 55 ? 74.425 -34.289 -30.054 1.00 54.16 55 HIS F N 1
ATOM 4574 C CA . HIS F 1 55 ? 74.108 -33.271 -31.045 1.00 52.18 55 HIS F CA 1
ATOM 4575 C C . HIS F 1 55 ? 73.367 -32.099 -30.404 1.00 48.46 55 HIS F C 1
ATOM 4576 O O . HIS F 1 55 ? 72.367 -32.275 -29.714 1.00 48.01 55 HIS F O 1
ATOM 4583 N N . GLU F 1 56 ? 73.895 -30.917 -30.593 1.00 45.44 56 GLU F N 1
ATOM 4584 C CA . GLU F 1 56 ? 73.380 -29.757 -29.956 1.00 42.26 56 GLU F CA 1
ATOM 4585 C C . GLU F 1 56 ? 73.313 -28.615 -30.889 1.00 40.67 56 GLU F C 1
ATOM 4586 O O . GLU F 1 56 ? 73.431 -28.734 -32.070 1.00 40.39 56 GLU F O 1
ATOM 4592 N N . VAL F 1 57 ? 73.122 -27.467 -30.317 1.00 20.00 57 VAL F N 1
ATOM 4593 C CA . VAL F 1 57 ? 72.825 -26.327 -31.109 1.00 20.00 57 VAL F CA 1
ATOM 4594 C C . VAL F 1 57 ? 73.404 -25.123 -30.442 1.00 20.00 57 VAL F C 1
ATOM 4595 O O . VAL F 1 57 ? 73.122 -24.853 -29.318 1.00 33.57 57 VAL F O 1
ATOM 4599 N N . PRO F 1 58 ? 74.258 -24.413 -31.143 1.00 32.11 58 PRO F N 1
ATOM 4600 C CA . PRO F 1 58 ? 75.186 -23.511 -30.501 1.00 29.93 58 PRO F CA 1
ATOM 4601 C C . PRO F 1 58 ? 74.575 -22.138 -30.437 1.00 28.78 58 PRO F C 1
ATOM 4602 O O . PRO F 1 58 ? 73.761 -21.847 -31.243 1.00 28.01 58 PRO F O 1
ATOM 4606 N N . MET F 1 59 ? 74.934 -21.336 -29.470 1.00 28.67 59 MET F N 1
ATOM 4607 C CA . MET F 1 59 ? 74.389 -19.986 -29.383 1.00 29.54 59 MET F CA 1
ATOM 4608 C C . MET F 1 59 ? 75.486 -18.944 -29.196 1.00 28.15 59 MET F C 1
ATOM 4609 O O . MET F 1 59 ? 76.440 -19.173 -28.472 1.00 29.17 59 MET F O 1
ATOM 4614 N N . GLN F 1 60 ? 75.363 -17.810 -29.872 1.00 27.49 60 GLN F N 1
ATOM 4615 C CA . GLN F 1 60 ? 76.191 -16.655 -29.562 1.00 26.47 60 GLN F CA 1
ATOM 4616 C C . GLN F 1 60 ? 75.345 -15.506 -29.073 1.00 24.96 60 GLN F C 1
ATOM 4617 O O . GLN F 1 60 ? 74.430 -15.064 -29.755 1.00 26.75 60 GLN F O 1
ATOM 4623 N N . ILE F 1 61 ? 75.680 -14.987 -27.909 1.00 24.58 61 ILE F N 1
ATOM 4624 C CA . ILE F 1 61 ? 74.941 -13.886 -27.345 1.00 25.61 61 ILE F CA 1
ATOM 4625 C C . ILE F 1 61 ? 75.843 -12.662 -27.304 1.00 26.45 61 ILE F C 1
ATOM 4626 O O . ILE F 1 61 ? 76.901 -12.682 -26.682 1.00 27.14 61 ILE F O 1
ATOM 4631 N N . LYS F 1 62 ? 75.447 -11.605 -27.998 1.00 27.10 62 LYS F N 1
ATOM 4632 C CA . LYS F 1 62 ? 76.101 -10.316 -27.811 1.00 28.37 62 LYS F CA 1
ATOM 4633 C C . LYS F 1 62 ? 75.384 -9.559 -26.706 1.00 27.89 62 LYS F C 1
ATOM 4634 O O . LYS F 1 62 ? 74.160 -9.593 -26.618 1.00 28.92 62 LYS F O 1
ATOM 4640 N N . CYS F 1 63 ? 76.144 -8.963 -25.800 1.00 28.73 63 CYS F N 1
ATOM 4641 C CA . CYS F 1 63 ? 75.557 -8.294 -24.633 1.00 27.99 63 CYS F CA 1
ATOM 4642 C C . CYS F 1 63 ? 76.527 -7.337 -23.960 1.00 27.79 63 CYS F C 1
ATOM 4643 O O . CYS F 1 63 ? 77.731 -7.390 -24.213 1.00 24.87 63 CYS F O 1
ATOM 4646 N N . MET F 1 64 ? 75.985 -6.498 -23.071 1.00 29.87 64 MET F N 1
ATOM 4647 C CA . MET F 1 64 ? 76.778 -5.668 -22.147 1.00 29.97 64 MET F CA 1
ATOM 4648 C C . MET F 1 64 ? 77.272 -6.499 -20.968 1.00 31.22 64 MET F C 1
ATOM 4649 O O . MET F 1 64 ? 76.504 -7.276 -20.389 1.00 29.25 64 MET F O 1
ATOM 4654 N N . THR F 1 65 ? 78.548 -6.318 -20.616 1.00 33.15 65 THR F N 1
ATOM 4655 C CA . THR F 1 65 ? 79.158 -7.024 -19.488 1.00 33.17 65 THR F CA 1
ATOM 4656 C C . THR F 1 65 ? 78.308 -6.811 -18.251 1.00 33.69 65 THR F C 1
ATOM 4657 O O . THR F 1 65 ? 78.030 -7.756 -17.506 1.00 33.51 65 THR F O 1
ATOM 4661 N N . THR F 1 66 ? 77.836 -5.581 -18.076 1.00 34.78 66 THR F N 1
ATOM 4662 C CA . THR F 1 66 ? 77.001 -5.246 -16.924 1.00 36.02 66 THR F CA 1
ATOM 4663 C C . THR F 1 66 ? 75.683 -6.017 -16.820 1.00 35.73 66 THR F C 1
ATOM 4664 O O . THR F 1 66 ? 75.059 -6.013 -15.772 1.00 36.78 66 THR F O 1
ATOM 4668 N N . ASP F 1 67 ? 75.272 -6.687 -17.896 1.00 35.80 67 ASP F N 1
ATOM 4669 C CA . ASP F 1 67 ? 74.013 -7.441 -17.918 1.00 33.42 67 ASP F CA 1
ATOM 4670 C C . ASP F 1 67 ? 74.269 -8.928 -17.742 1.00 33.10 67 ASP F C 1
ATOM 4671 O O . ASP F 1 67 ? 73.372 -9.761 -17.944 1.00 31.22 67 ASP F O 1
ATOM 4676 N N . TYR F 1 68 ? 75.510 -9.265 -17.403 1.00 34.23 68 TYR F N 1
ATOM 4677 C CA . TYR F 1 68 ? 75.935 -10.664 -17.399 1.00 33.57 68 TYR F CA 1
ATOM 4678 C C . TYR F 1 68 ? 75.178 -11.498 -16.364 1.00 32.45 68 TYR F C 1
ATOM 4679 O O . TYR F 1 68 ? 74.682 -12.582 -16.688 1.00 34.33 68 TYR F O 1
ATOM 4688 N N . PRO F 1 69 ? 75.119 -11.022 -15.111 1.00 30.63 69 PRO F N 1
ATOM 4689 C CA . PRO F 1 69 ? 74.519 -11.881 -14.086 1.00 30.53 69 PRO F CA 1
ATOM 4690 C C . PRO F 1 69 ? 73.076 -12.242 -14.420 1.00 30.38 69 PRO F C 1
ATOM 4691 O O . PRO F 1 69 ? 72.642 -13.369 -14.179 1.00 30.02 69 PRO F O 1
ATOM 4695 N N . ALA F 1 70 ? 72.370 -11.313 -15.055 1.00 30.74 70 ALA F N 1
ATOM 4696 C CA . ALA F 1 70 ? 70.978 -11.528 -15.432 1.00 30.32 70 ALA F CA 1
ATOM 4697 C C . ALA F 1 70 ? 70.852 -12.584 -16.533 1.00 30.61 70 ALA F C 1
ATOM 4698 O O . ALA F 1 70 ? 70.043 -13.519 -16.429 1.00 30.62 70 ALA F O 1
ATOM 4700 N N . ILE F 1 71 ? 71.650 -12.422 -17.587 1.00 30.47 71 ILE F N 1
ATOM 4701 C CA . ILE F 1 71 ? 71.696 -13.393 -18.663 1.00 30.96 71 ILE F CA 1
ATOM 4702 C C . ILE F 1 71 ? 72.018 -14.775 -18.117 1.00 32.43 71 ILE F C 1
ATOM 4703 O O . ILE F 1 71 ? 71.331 -15.747 -18.428 1.00 32.70 71 ILE F O 1
ATOM 4708 N N . GLU F 1 72 ? 73.007 -14.850 -17.236 1.00 34.43 72 GLU F N 1
ATOM 4709 C CA . GLU F 1 72 ? 73.340 -16.117 -16.597 1.00 36.60 72 GLU F CA 1
ATOM 4710 C C . GLU F 1 72 ? 72.191 -16.743 -15.824 1.00 37.62 72 GLU F C 1
ATOM 4711 O O . GLU F 1 72 ? 71.945 -17.942 -15.955 1.00 38.73 72 GLU F O 1
ATOM 4717 N N . GLN F 1 73 ? 71.515 -15.960 -14.988 1.00 39.16 73 GLN F N 1
ATOM 4718 C CA . GLN F 1 73 ? 70.398 -16.501 -14.231 1.00 41.97 73 GLN F CA 1
ATOM 4719 C C . GLN F 1 73 ? 69.530 -17.355 -15.152 1.00 42.53 73 GLN F C 1
ATOM 4720 O O . GLN F 1 73 ? 68.918 -18.346 -14.734 1.00 43.46 73 GLN F O 1
ATOM 4726 N N . LEU F 1 74 ? 69.365 -16.886 -16.379 1.00 41.47 74 LEU F N 1
ATOM 4727 C CA . LEU F 1 74 ? 68.076 -16.806 -16.998 1.00 38.81 74 LEU F CA 1
ATOM 4728 C C . LEU F 1 74 ? 68.258 -17.978 -17.924 1.00 38.70 74 LEU F C 1
ATOM 4729 O O . LEU F 1 74 ? 67.435 -18.892 -17.978 1.00 38.68 74 LEU F O 1
ATOM 4734 N N . VAL F 1 75 ? 69.451 -18.018 -18.513 1.00 38.08 75 VAL F N 1
ATOM 4735 C CA . VAL F 1 75 ? 69.849 -19.122 -19.357 1.00 37.82 75 VAL F CA 1
ATOM 4736 C C . VAL F 1 75 ? 69.968 -20.394 -18.530 1.00 37.60 75 VAL F C 1
ATOM 4737 O O . VAL F 1 75 ? 69.367 -21.417 -18.867 1.00 36.84 75 VAL F O 1
ATOM 4741 N N . ILE F 1 76 ? 70.702 -20.329 -17.425 1.00 36.90 76 ILE F N 1
ATOM 4742 C CA . ILE F 1 76 ? 70.921 -21.552 -16.658 1.00 37.04 76 ILE F CA 1
ATOM 4743 C C . ILE F 1 76 ? 69.642 -22.163 -16.097 1.00 36.77 76 ILE F C 1
ATOM 4744 O O . ILE F 1 76 ? 69.493 -23.383 -16.118 1.00 38.41 76 ILE F O 1
ATOM 4749 N N . THR F 1 77 ? 68.727 -21.320 -15.607 1.00 36.37 77 THR F N 1
ATOM 4750 C CA . THR F 1 77 ? 67.456 -21.780 -15.038 1.00 34.88 77 THR F CA 1
ATOM 4751 C C . THR F 1 77 ? 66.615 -22.427 -16.117 1.00 34.86 77 THR F C 1
ATOM 4752 O O . THR F 1 77 ? 65.923 -23.410 -15.879 1.00 35.71 77 THR F O 1
ATOM 4756 N N . MET F 1 78 ? 66.700 -21.885 -17.321 1.00 35.33 78 MET F N 1
ATOM 4757 C CA . MET F 1 78 ? 65.885 -22.367 -18.424 1.00 35.86 78 MET F CA 1
ATOM 4758 C C . MET F 1 78 ? 66.510 -23.575 -19.082 1.00 35.83 78 MET F C 1
ATOM 4759 O O . MET F 1 78 ? 65.856 -24.237 -19.887 1.00 36.71 78 MET F O 1
ATOM 4764 N N . HIS F 1 79 ? 67.808 -23.773 -18.860 1.00 36.62 79 HIS F N 1
ATOM 4765 C CA . HIS F 1 79 ? 68.524 -24.897 -19.466 1.00 38.04 79 HIS F CA 1
ATOM 4766 C C . HIS F 1 79 ? 68.244 -26.210 -18.713 1.00 39.32 79 HIS F C 1
ATOM 4767 O O . HIS F 1 79 ? 68.339 -26.258 -17.474 1.00 38.74 79 HIS F O 1
ATOM 4774 N N . PRO F 1 80 ? 67.863 -27.264 -19.462 1.00 40.28 80 PRO F N 1
ATOM 4775 C CA . PRO F 1 80 ? 67.551 -28.603 -18.947 1.00 42.27 80 PRO F CA 1
ATOM 4776 C C . PRO F 1 80 ? 68.655 -29.197 -18.068 1.00 43.78 80 PRO F C 1
ATOM 4777 O O . PRO F 1 80 ? 68.375 -29.664 -16.962 1.00 44.25 80 PRO F O 1
ATOM 4781 N N . TYR F 1 81 ? 69.882 -29.227 -18.583 1.00 45.25 81 TYR F N 1
ATOM 4782 C CA . TYR F 1 81 ? 71.043 -29.626 -17.793 1.00 45.88 81 TYR F CA 1
ATOM 4783 C C . TYR F 1 81 ? 71.236 -28.625 -16.675 1.00 47.12 81 TYR F C 1
ATOM 4784 O O . TYR F 1 81 ? 70.741 -27.506 -16.754 1.00 47.82 81 TYR F O 1
ATOM 4793 N N . GLU F 1 82 ? 71.935 -29.024 -15.622 1.00 49.16 82 GLU F N 1
ATOM 4794 C CA . GLU F 1 82 ? 72.633 -28.044 -14.802 1.00 51.35 82 GLU F CA 1
ATOM 4795 C C . GLU F 1 82 ? 74.107 -28.272 -15.039 1.00 50.48 82 GLU F C 1
ATOM 4796 O O . GLU F 1 82 ? 74.490 -29.352 -15.481 1.00 52.51 82 GLU F O 1
ATOM 4802 N N . VAL F 1 83 ? 74.932 -27.276 -14.824 1.00 48.62 83 VAL F N 1
ATOM 4803 C CA . VAL F 1 83 ? 76.069 -27.027 -15.711 1.00 46.35 83 VAL F CA 1
ATOM 4804 C C . VAL F 1 83 ? 76.021 -27.153 -17.208 1.00 43.75 83 VAL F C 1
ATOM 4805 O O . VAL F 1 83 ? 76.647 -28.005 -17.759 1.00 43.02 83 VAL F O 1
ATOM 4809 N N . PRO F 1 84 ? 75.366 -26.232 -17.877 1.00 41.93 84 PRO F N 1
ATOM 4810 C CA . PRO F 1 84 ? 75.568 -26.083 -19.326 1.00 40.19 84 PRO F CA 1
ATOM 4811 C C . PRO F 1 84 ? 76.904 -25.467 -19.782 1.00 37.65 84 PRO F C 1
ATOM 4812 O O . PRO F 1 84 ? 77.571 -24.794 -18.993 1.00 35.67 84 PRO F O 1
ATOM 4816 N N . GLU F 1 85 ? 77.286 -25.705 -21.039 1.00 35.22 85 GLU F N 1
ATOM 4817 C CA . GLU F 1 85 ? 78.209 -24.798 -21.746 1.00 34.98 85 GLU F CA 1
ATOM 4818 C C . GLU F 1 85 ? 77.759 -23.343 -21.605 1.00 32.16 85 GLU F C 1
ATOM 4819 O O . GLU F 1 85 ? 76.800 -22.931 -22.238 1.00 31.25 85 GLU F O 1
ATOM 4825 N N . PHE F 1 86 ? 78.472 -22.562 -20.805 1.00 30.67 86 PHE F N 1
ATOM 4826 C CA . PHE F 1 86 ? 78.235 -21.125 -20.722 1.00 30.65 86 PHE F CA 1
ATOM 4827 C C . PHE F 1 86 ? 79.533 -20.385 -20.404 1.00 31.37 86 PHE F C 1
ATOM 4828 O O . PHE F 1 86 ? 79.979 -20.348 -19.248 1.00 31.11 86 PHE F O 1
ATOM 4836 N N . ILE F 1 87 ? 80.114 -19.773 -21.437 1.00 30.75 87 ILE F N 1
ATOM 4837 C CA . ILE F 1 87 ? 81.405 -19.121 -21.339 1.00 29.41 87 ILE F CA 1
ATOM 4838 C C . ILE F 1 87 ? 81.339 -17.778 -22.048 1.00 28.79 87 ILE F C 1
ATOM 4839 O O . ILE F 1 87 ? 80.661 -17.630 -23.067 1.00 28.86 87 ILE F O 1
ATOM 4844 N N . ALA F 1 88 ? 82.101 -16.822 -21.532 1.00 27.72 88 ALA F N 1
ATOM 4845 C CA . ALA F 1 88 ? 82.172 -15.493 -22.097 1.00 26.83 88 ALA F CA 1
ATOM 4846 C C . ALA F 1 88 ? 83.587 -15.171 -22.602 1.00 26.58 88 ALA F C 1
ATOM 4847 O O . ALA F 1 88 ? 84.585 -15.611 -22.015 1.00 24.45 88 ALA F O 1
ATOM 4849 N N . THR F 1 89 ? 83.654 -14.421 -23.704 1.00 26.16 89 THR F N 1
ATOM 4850 C CA . THR F 1 89 ? 84.915 -13.895 -24.237 1.00 27.50 89 THR F CA 1
ATOM 4851 C C . THR F 1 89 ? 84.754 -12.399 -24.482 1.00 26.49 89 THR F C 1
ATOM 4852 O O . THR F 1 89 ? 83.636 -11.934 -24.646 1.00 27.84 89 THR F O 1
ATOM 4856 N N . PRO F 1 90 ? 85.857 -11.630 -24.444 1.00 25.96 90 PRO F N 1
ATOM 4857 C CA . PRO F 1 90 ? 85.761 -10.171 -24.504 1.00 25.35 90 PRO F CA 1
ATOM 4858 C C . PRO F 1 90 ? 85.493 -9.640 -25.906 1.00 26.77 90 PRO F C 1
ATOM 4859 O O . PRO F 1 90 ? 86.115 -10.096 -26.878 1.00 27.40 90 PRO F O 1
ATOM 4863 N N . ILE F 1 91 ? 84.555 -8.701 -26.012 1.00 26.24 91 ILE F N 1
ATOM 4864 C CA . ILE F 1 91 ? 84.495 -7.848 -27.168 1.00 25.86 91 ILE F CA 1
ATOM 4865 C C . ILE F 1 91 ? 85.386 -6.659 -26.906 1.00 26.93 91 ILE F C 1
ATOM 4866 O O . ILE F 1 91 ? 85.324 -6.041 -25.851 1.00 27.73 91 ILE F O 1
ATOM 4871 N N . ILE F 1 92 ? 86.233 -6.358 -27.874 1.00 28.32 92 ILE F N 1
ATOM 4872 C CA . ILE F 1 92 ? 87.446 -5.586 -27.644 1.00 30.16 92 ILE F CA 1
ATOM 4873 C C . ILE F 1 92 ? 87.362 -4.326 -28.525 1.00 29.82 92 ILE F C 1
ATOM 4874 O O . ILE F 1 92 ? 88.126 -3.372 -28.360 1.00 29.25 92 ILE F O 1
ATOM 4879 N N . GLY F 1 93 ? 86.414 -4.350 -29.459 1.00 28.95 93 GLY F N 1
ATOM 4880 C CA . GLY F 1 93 ? 86.231 -3.304 -30.454 1.00 27.35 93 GLY F CA 1
ATOM 4881 C C . GLY F 1 93 ? 85.243 -3.808 -31.482 1.00 26.28 93 GLY F C 1
ATOM 4882 O O . GLY F 1 93 ? 84.725 -4.921 -31.357 1.00 26.86 93 GLY F O 1
ATOM 4883 N N . GLY F 1 94 ? 85.012 -3.019 -32.526 1.00 25.33 94 GLY F N 1
ATOM 4884 C CA . GLY F 1 94 ? 83.954 -3.310 -33.496 1.00 22.05 94 GLY F CA 1
ATOM 4885 C C . GLY F 1 94 ? 83.354 -2.015 -33.985 1.00 20.94 94 GLY F C 1
ATOM 4886 O O . GLY F 1 94 ? 83.820 -0.953 -33.632 1.00 20.29 94 GLY F O 1
ATOM 4887 N N . PHE F 1 95 ? 82.336 -2.100 -34.829 1.00 22.05 95 PHE F N 1
ATOM 4888 C CA . PHE F 1 95 ? 81.763 -0.917 -35.444 1.00 20.86 95 PHE F CA 1
ATOM 4889 C C . PHE F 1 95 ? 81.041 -0.064 -34.387 1.00 19.96 95 PHE F C 1
ATOM 4890 O O . PHE F 1 95 ? 80.170 -0.549 -33.673 1.00 19.28 95 PHE F O 1
ATOM 4898 N N . GLY F 1 96 ? 81.468 1.185 -34.240 1.00 19.33 96 GLY F N 1
ATOM 4899 C CA . GLY F 1 96 ? 80.965 2.036 -33.173 1.00 20.93 96 GLY F CA 1
ATOM 4900 C C . GLY F 1 96 ? 79.459 1.942 -32.960 1.00 22.78 96 GLY F C 1
ATOM 4901 O O . GLY F 1 96 ? 78.997 1.646 -31.852 1.00 23.58 96 GLY F O 1
ATOM 4902 N N . PRO F 1 97 ? 78.680 2.241 -34.015 1.00 22.80 97 PRO F N 1
ATOM 4903 C CA . PRO F 1 97 ? 77.233 2.245 -33.941 1.00 22.24 97 PRO F CA 1
ATOM 4904 C C . PRO F 1 97 ? 76.601 0.908 -33.571 1.00 22.33 97 PRO F C 1
ATOM 4905 O O . PRO F 1 97 ? 75.534 0.887 -32.975 1.00 22.63 97 PRO F O 1
ATOM 4909 N N . TYR F 1 98 ? 77.204 -0.209 -33.916 1.00 22.57 98 TYR F N 1
ATOM 4910 C CA . TYR F 1 98 ? 76.696 -1.495 -33.506 1.00 23.26 98 TYR F CA 1
ATOM 4911 C C . TYR F 1 98 ? 76.862 -1.670 -32.031 1.00 24.65 98 TYR F C 1
ATOM 4912 O O . TYR F 1 98 ? 76.124 -2.333 -31.389 1.00 24.75 98 TYR F O 1
ATOM 4921 N N . LEU F 1 99 ? 77.864 -1.032 -31.504 1.00 20.00 99 LEU F N 1
ATOM 4922 C CA . LEU F 1 99 ? 78.328 -1.294 -30.198 1.00 20.00 99 LEU F CA 1
ATOM 4923 C C . LEU F 1 99 ? 77.578 -0.400 -29.268 1.00 20.00 99 LEU F C 1
ATOM 4924 O O . LEU F 1 99 ? 77.248 -0.788 -28.188 1.00 26.61 99 LEU F O 1
ATOM 4929 N N . GLN F 1 100 ? 77.360 0.825 -29.703 1.00 27.02 100 GLN F N 1
ATOM 4930 C CA . GLN F 1 100 ? 76.351 1.720 -29.181 1.00 27.31 100 GLN F CA 1
ATOM 4931 C C . GLN F 1 100 ? 74.975 1.141 -29.129 1.00 25.05 100 GLN F C 1
ATOM 4932 O O . GLN F 1 100 ? 74.316 1.232 -28.150 1.00 22.12 100 GLN F O 1
ATOM 4938 N N . TRP F 1 101 ? 74.539 0.558 -30.210 1.00 23.53 101 TRP F N 1
ATOM 4939 C CA . TRP F 1 101 ? 73.261 -0.136 -30.255 1.00 24.25 101 TRP F CA 1
ATOM 4940 C C . TRP F 1 101 ? 73.108 -1.191 -29.196 1.00 24.12 101 TRP F C 1
ATOM 4941 O O . TRP F 1 101 ? 72.084 -1.231 -28.539 1.00 26.53 101 TRP F O 1
ATOM 4952 N N . ILE F 1 102 ? 74.080 -2.099 -29.092 1.00 24.95 102 ILE F N 1
ATOM 4953 C CA . ILE F 1 102 ? 74.119 -3.094 -28.022 1.00 24.15 102 ILE F CA 1
ATOM 4954 C C . ILE F 1 102 ? 73.923 -2.435 -26.655 1.00 24.73 102 ILE F C 1
ATOM 4955 O O . ILE F 1 102 ? 73.209 -2.960 -25.797 1.00 25.54 102 ILE F O 1
ATOM 4960 N N . LYS F 1 103 ? 74.574 -1.295 -26.461 1.00 25.84 103 LYS F N 1
ATOM 4961 C CA . LYS F 1 103 ? 74.483 -0.516 -25.222 1.00 27.58 103 LYS F CA 1
ATOM 4962 C C . LYS F 1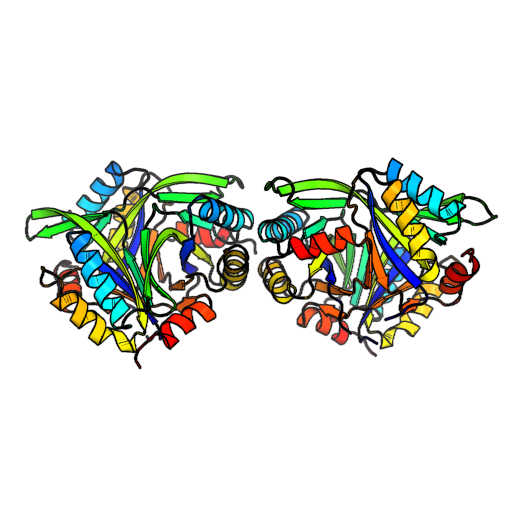 103 ? 73.127 0.193 -25.023 1.00 28.65 103 LYS F C 1
ATOM 4963 O O . LYS F 1 103 ? 72.502 0.060 -23.981 1.00 29.71 103 LYS F O 1
ATOM 4969 N N . ASP F 1 104 ? 72.651 0.908 -26.034 1.00 29.78 104 ASP F N 1
ATOM 4970 C CA . ASP F 1 104 ? 71.408 1.669 -25.900 1.00 31.40 104 ASP F CA 1
ATOM 4971 C C . ASP F 1 104 ? 70.193 0.757 -25.753 1.00 32.60 104 ASP F C 1
ATOM 4972 O O . ASP F 1 104 ? 69.108 1.195 -25.356 1.00 33.02 104 ASP F O 1
ATOM 4977 N N . ASN F 1 105 ? 70.368 -0.504 -26.127 1.00 32.75 105 ASN F N 1
ATOM 4978 C CA . ASN F 1 105 ? 69.266 -1.425 -26.189 1.00 31.81 105 ASN F CA 1
ATOM 4979 C C . ASN F 1 105 ? 69.129 -2.104 -24.849 1.00 32.82 105 ASN F C 1
ATOM 4980 O O . ASN F 1 105 ? 68.025 -2.416 -24.427 1.00 34.30 105 ASN F O 1
ATOM 4985 N N . SER F 1 106 ? 70.254 -2.268 -24.152 1.00 34.35 106 SER F N 1
ATOM 4986 C CA . SER F 1 106 ? 70.284 -2.805 -22.788 1.00 35.37 106 SER F CA 1
ATOM 4987 C C . SER F 1 106 ? 69.420 -1.966 -21.816 1.00 38.10 106 SER F C 1
ATOM 4988 O O . SER F 1 106 ? 69.150 -0.776 -22.053 1.00 37.65 106 SER F O 1
ATOM 4991 N N . PRO F 1 107 ? 68.923 -2.606 -20.755 1.00 39.62 107 PRO F N 1
ATOM 4992 C CA . PRO F 1 107 ? 68.170 -1.893 -19.735 1.00 41.71 107 PRO F CA 1
ATOM 4993 C C . PRO F 1 107 ? 69.074 -1.340 -18.630 1.00 44.60 107 PRO F C 1
ATOM 4994 O O . PRO F 1 107 ? 69.013 -1.807 -17.499 1.00 44.93 107 PRO F O 1
ATOM 4998 N N . SER F 1 108 ? 69.938 -0.385 -18.966 1.00 48.35 108 SER F N 1
ATOM 4999 C CA . SER F 1 108 ? 70.724 0.336 -17.954 1.00 51.40 108 SER F CA 1
ATOM 5000 C C . SER F 1 108 ? 70.867 1.824 -18.288 1.00 53.07 108 SER F C 1
ATOM 5001 O O . SER F 1 108 ? 70.024 2.654 -17.906 1.00 54.69 108 SER F O 1
#

Secondary structure (DSSP, 8-state):
--SEEEEEEEESSHHHHHHHHHHHHHTTS-SEEEEPSPEEEEEESSSSEEEEEEEEEEEEEEGGGHHHHHHHHHHHSSSSS--EEEEEE-EE-HHHHHHHHTT---/---SEEEEEEEESSHHHHHHHHHHHHHTTS-SEEEEES-EEEEEEETTEEEEEEEEEEEEEEEGGGHHHHHHHHHHHSSSSS--EEEEEE-EE-HHHHHHHHHHS--/---SEEEEEEEESSHHHHHHHHHHHHHTTS-SEEEEPSPEEEEEEETTEEEEEEEEEEEEEEEGGGHHHHHHHHHHHSSSSS--EEEEEE-EE-HHHHHHHHHHS--/--SEEEEEEEESSHHHHHHHHHHHHHTTS-SEEEEPSPEEEEEESSSSEEEEEEEEEEEEEEGGGHHHHHHHHHHHSSSSS--EEEEEE-EE-HHHHHHHHHH---/---SEEEEEEEESSHHHHHHHHHHHHHTTS-SEEEEPSPEEEEEESSSSEEEEEEEEEEEEEEGGGHHHHHHHHHHHSSSSS--EEEEEE-EE-HHHHHHHHHH---/---SEEEEEEEES-HHHHHHHHHHHHHTTS-SEEEEPSPEEEEEESSSSEEEEEEEEEEEEEEGGGHHHHHHHHHHHSSSSS--EEEEEE-EE-HHHHHHHHHHS--

Solvent-accessible surface area: 26004 Å² total; per-residue (Å²): 182,21,101,12,7,0,0,8,3,5,0,36,62,58,106,15,0,49,144,2,0,37,26,0,0,106,54,84,30,2,5,4,0,16,14,12,85,39,9,36,3,3,54,15,202,106,114,92,84,32,104,23,129,13,12,24,3,26,0,0,1,12,45,95,7,32,90,45,0,31,103,49,0,20,104,79,9,86,106,165,64,3,14,0,0,0,1,0,6,59,18,10,40,39,65,6,37,89,62,3,93,105,22,20,106,126,98,191,23,118,12,7,0,0,14,4,4,1,34,61,54,110,24,0,44,126,1,0,36,0,0,1,49,4,32,8,1,5,6,0,12,15,13,86,38,11,41,4,0,58,30,183,118,110,88,62,33,87,31,125,11,10,20,4,23,0,0,1,16,36,96,12,34,51,0,0,35,37,0,1,24,22,22,11,81,103,162,62,1,15,0,0,2,1,0,7,45,21,11,31,41,65,6,31,93,71,3,110,103,29,19,63,138,210,154,19,97,12,6,0,0,14,3,5,1,39,54,56,102,28,0,40,138,1,0,33,26,0,1,117,50,67,29,2,4,7,0,20,13,14,85,31,8,53,3,5,51,13,178,95,135,95,75,35,114,23,124,14,9,20,4,19,0,0,1,11,23,95,12,32,87,49,0,32,115,38,1,27,102,70,12,78,106,153,54,2,17,0,0,0,0,1,8,58,23,11,32,37,70,8,28,84,81,2,91,100,27,16,73,135,180,23,113,18,7,0,0,13,4,6,0,39,64,53,114,13,0,50,132,0,0,37,29,0,2,114,49,78,24,2,5,5,0,17,8,12,89,39,9,42,2,0,50,24,197,104,107,91,80,38,101,23,131,14,10,24,2,21,0,0,1,12,29,88,3,32,90,46,0,38,133,48,1,24,109,66,11,82,108,159,61,2,17,0,0,1,2,0,4,65,23,12,37,39,73,7,33,92,72,2,106,104,24,22,82,115,77,168,19,122,12,6,0,0,12,5,6,1,35,63,56,106,20,0,46,136,0,0,36,28,0,1,96,48,66,24,1,3,6,0,16,13,18,88,37,8,36,2,2,55,39,201,95,117,96,68,28,99,35,121,12,10,22,3,24,0,0,1,11,27,92,7,33,88,43,0,39,111,58,1,29,92,68,12,75,114,167,65,1,16,0,0,1,2,0,7,45,22,11,34,40,71,7,32,89,75,3,100,104,25,14,73,125,193,169,23,98,15,8,0,0,12,3,5,0,44,55,59,104,20,0,36,40,1,0,21,0,0,2,24,2,74,4,2,5,8,0,18,11,14,82,36,9,44,3,8,55,25,193,101,143,93,74,28,104,26,121,15,9,23,3,23,0,0,1,9,27,90,11,35,92,16,0,38,68,0,0,26,38,23,11,41,101,146,52,2,16,0,0,1,1,1,6,52,25,12,35,40,62,6,27,81,86,4,90,110,25,16,61,136

Nearest PDB structures (foldseek):
  3ahp-assembly2_F  TM=9.991E-01  e=2.266E-19  Shewanella sp. SIB1
  1osc-assembly1_B  TM=9.796E-01  e=4.154E-12  Rattus norvegicus
  4y6i-assembly1_B  TM=9.737E-01  e=9.929E-11  Escherichia coli K-12
  3aa8-assembly1_C  TM=9.634E-01  e=2.334E-10  Escherichia coli K-12
  4iyq-assembly1_C  TM=9.473E-01  e=1.828E-10  Ehrlichia chaffeensis str. Arkansas

CATH classification: 3.30.70.120